Protein AF-A0A9Q0RZX9-F1 (afdb_monomer_lite)

pLDDT: mean 71.93, std 24.94, range [20.0, 98.56]

Structure (mmCIF, N/CA/C/O backbone):
data_AF-A0A9Q0RZX9-F1
#
_entry.id   AF-A0A9Q0RZX9-F1
#
loop_
_atom_site.group_PDB
_atom_site.id
_atom_site.type_symbol
_atom_site.label_atom_id
_atom_site.label_alt_id
_atom_site.label_comp_id
_atom_site.label_asym_id
_atom_site.label_entity_id
_atom_site.label_seq_id
_atom_site.pdbx_PDB_ins_code
_atom_site.Cartn_x
_atom_site.Cartn_y
_atom_site.Cartn_z
_atom_site.occupancy
_atom_site.B_iso_or_equiv
_atom_site.auth_seq_id
_atom_site.auth_comp_id
_atom_site.auth_asym_id
_atom_site.auth_atom_id
_atom_site.pdbx_PDB_model_num
ATOM 1 N N . MET A 1 1 ? 3.368 60.521 1.364 1.00 31.45 1 MET A N 1
ATOM 2 C CA . MET A 1 1 ? 2.590 59.889 2.448 1.00 31.45 1 MET A CA 1
ATOM 3 C C . MET A 1 1 ? 1.107 60.042 2.156 1.00 31.45 1 MET A C 1
ATOM 5 O O . MET A 1 1 ? 0.644 61.162 2.013 1.00 31.45 1 MET A O 1
ATOM 9 N N . LEU A 1 2 ? 0.443 58.894 1.998 1.00 35.84 2 LEU A N 1
ATOM 10 C CA . LEU A 1 2 ? -0.973 58.583 2.241 1.00 35.84 2 LEU A CA 1
ATOM 11 C C . LEU A 1 2 ? -2.028 59.670 1.978 1.00 35.84 2 LEU A C 1
ATOM 13 O O . LEU A 1 2 ? -2.247 60.561 2.794 1.00 35.84 2 LEU A O 1
ATOM 17 N N . ARG A 1 3 ? -2.818 59.463 0.916 1.00 27.17 3 ARG A N 1
ATOM 18 C CA . ARG A 1 3 ? -4.188 59.976 0.851 1.00 27.17 3 ARG A CA 1
ATOM 19 C C . ARG A 1 3 ? -5.133 58.891 0.347 1.00 27.17 3 ARG A C 1
ATOM 21 O O . ARG A 1 3 ? -5.132 58.521 -0.821 1.00 27.17 3 ARG A O 1
ATOM 28 N N . ASN A 1 4 ? -5.899 58.377 1.297 1.00 31.47 4 ASN A N 1
ATOM 29 C CA . ASN A 1 4 ? -7.096 57.577 1.108 1.00 31.47 4 ASN A CA 1
ATOM 30 C C . ASN A 1 4 ? -8.291 58.530 0.905 1.00 31.47 4 ASN A C 1
ATOM 32 O O . ASN A 1 4 ? -8.310 59.579 1.551 1.00 31.47 4 ASN A O 1
ATOM 36 N N . ARG A 1 5 ? -9.276 58.099 0.098 1.00 31.42 5 ARG A N 1
ATOM 37 C CA . ARG A 1 5 ? -10.738 58.382 0.134 1.00 31.42 5 ARG A CA 1
ATOM 38 C C . ARG A 1 5 ? -11.386 58.819 -1.194 1.00 31.42 5 ARG A C 1
ATOM 40 O O . ARG A 1 5 ? -11.271 59.959 -1.619 1.00 31.42 5 ARG A O 1
ATOM 47 N N . THR A 1 6 ? -12.114 57.848 -1.764 1.00 33.72 6 THR A N 1
ATOM 48 C CA . THR A 1 6 ? -13.547 57.852 -2.153 1.00 33.72 6 THR A CA 1
ATOM 49 C C . THR A 1 6 ? -14.146 59.028 -2.935 1.00 33.72 6 THR A C 1
ATOM 51 O O . THR A 1 6 ? -14.178 60.140 -2.424 1.00 33.72 6 THR A O 1
ATOM 54 N N . SER A 1 7 ? -14.852 58.720 -4.036 1.00 26.38 7 SER A N 1
ATOM 55 C CA . SER A 1 7 ? -16.241 59.180 -4.248 1.00 26.38 7 SER A CA 1
ATOM 56 C C . SER A 1 7 ? -16.952 58.452 -5.408 1.00 26.38 7 SER A C 1
ATOM 58 O O . SER A 1 7 ? -16.495 58.479 -6.546 1.00 26.38 7 SER A O 1
ATOM 60 N N . VAL A 1 8 ? -18.050 57.777 -5.055 1.00 32.47 8 VAL A N 1
ATOM 61 C CA . VAL A 1 8 ? -19.396 57.754 -5.671 1.00 32.47 8 VAL A CA 1
ATOM 62 C C . VAL A 1 8 ? -19.545 58.076 -7.170 1.00 32.47 8 VAL A C 1
ATOM 64 O O . VAL A 1 8 ? -19.319 59.206 -7.597 1.00 32.47 8 VAL A O 1
ATOM 67 N N . ARG A 1 9 ? -20.167 57.151 -7.925 1.00 31.02 9 ARG A N 1
ATOM 68 C CA . ARG A 1 9 ? -21.180 57.529 -8.927 1.00 31.02 9 ARG A CA 1
ATOM 69 C C . ARG A 1 9 ? -22.241 56.441 -9.144 1.00 31.02 9 ARG A C 1
ATOM 71 O O . ARG A 1 9 ? -21.938 55.263 -9.285 1.00 31.02 9 ARG A O 1
ATOM 78 N N . SER A 1 10 ? -23.476 56.917 -9.114 1.00 31.23 10 SER A N 1
ATOM 79 C CA . SER A 1 10 ? -24.785 56.291 -9.270 1.00 31.23 10 SER A CA 1
ATOM 80 C C . SER A 1 10 ? -25.061 55.716 -10.665 1.00 31.23 10 SER A C 1
ATOM 82 O O . SER A 1 10 ? -24.583 56.266 -11.653 1.00 31.23 10 SER A O 1
ATOM 84 N N . HIS A 1 11 ? -25.920 54.693 -10.746 1.00 30.80 11 HIS A N 1
ATOM 85 C CA . HIS A 1 11 ? -27.236 54.792 -11.402 1.00 30.80 11 HIS A CA 1
ATOM 86 C C . HIS A 1 11 ? -28.037 53.488 -11.250 1.00 30.80 11 HIS A C 1
ATOM 88 O O . HIS A 1 11 ? -27.529 52.395 -11.486 1.00 30.80 11 HIS A O 1
ATOM 94 N N . GLU A 1 12 ? -29.302 53.631 -10.858 1.00 31.59 12 GLU A N 1
ATOM 95 C CA . GLU A 1 12 ? -30.327 52.593 -10.927 1.00 31.59 12 GLU A CA 1
ATOM 96 C C . GLU A 1 12 ? -30.585 52.154 -12.373 1.00 31.59 12 GLU A C 1
ATOM 98 O O . GLU A 1 12 ? -30.616 52.985 -13.283 1.00 31.59 12 GLU A O 1
ATOM 103 N N . SER A 1 13 ? -30.871 50.862 -12.550 1.00 29.05 13 SER A N 1
ATOM 104 C CA . SER A 1 13 ? -32.114 50.322 -13.134 1.00 29.05 13 SER A CA 1
ATOM 105 C C . SER A 1 13 ? -31.882 49.082 -14.005 1.00 29.05 13 SER A C 1
ATOM 107 O O . SER A 1 13 ? -30.869 48.931 -14.681 1.00 29.05 13 SER A O 1
ATOM 109 N N . SER A 1 14 ? -32.913 48.236 -14.011 1.00 27.12 14 SER A N 1
ATOM 110 C CA . SER A 1 14 ? -33.193 47.105 -14.901 1.00 27.12 14 SER A CA 1
ATOM 111 C C . SER A 1 14 ? -32.597 45.731 -14.549 1.00 27.12 14 SER A C 1
ATOM 113 O O . SER A 1 14 ? -31.425 45.406 -14.699 1.00 27.12 14 SER A O 1
ATOM 115 N N . SER A 1 15 ? -33.524 44.900 -14.087 1.00 37.72 15 SER A N 1
ATOM 116 C CA . SER A 1 15 ? -33.513 43.449 -14.012 1.00 37.72 15 SER A CA 1
ATOM 117 C C . SER A 1 15 ? -32.970 42.756 -15.267 1.00 37.72 15 SER A C 1
ATOM 119 O O . SER A 1 15 ? -33.551 42.880 -16.343 1.00 37.72 15 SER A O 1
ATOM 121 N N . SER A 1 16 ? -31.975 41.886 -15.096 1.00 31.25 16 SER A N 1
ATOM 122 C CA . SER A 1 16 ? -31.823 40.695 -15.937 1.00 31.25 16 SER A CA 1
ATOM 123 C C . SER A 1 16 ? -31.001 39.635 -15.209 1.00 31.25 16 SER A C 1
ATOM 125 O O . SER A 1 16 ? -29.959 39.943 -14.633 1.00 31.25 16 SER A O 1
ATOM 127 N N . LEU A 1 17 ? -31.497 38.399 -15.237 1.00 40.38 17 LEU A N 1
ATOM 128 C CA . LEU A 1 17 ? -30.918 37.193 -14.654 1.00 40.38 17 LEU A CA 1
ATOM 129 C C . LEU A 1 17 ? -29.391 37.096 -14.850 1.00 40.38 17 LEU A C 1
ATOM 131 O O . LEU A 1 17 ? -28.926 36.696 -15.917 1.00 40.38 17 LEU A O 1
ATOM 135 N N . SER A 1 18 ? -28.596 37.356 -13.809 1.00 35.47 18 SER A N 1
ATOM 136 C CA . SER A 1 18 ? -27.198 36.922 -13.778 1.00 35.47 18 SER A CA 1
ATOM 137 C C . SER A 1 18 ? -27.149 35.473 -13.297 1.00 35.47 18 SER A C 1
ATOM 139 O O . SER A 1 18 ? -27.104 35.152 -12.112 1.00 35.47 18 SER A O 1
ATOM 141 N N . ILE A 1 19 ? -27.215 34.570 -14.274 1.00 46.22 19 ILE A N 1
ATOM 142 C CA . ILE A 1 19 ? -26.941 33.146 -14.110 1.00 46.22 19 ILE A CA 1
ATOM 143 C C . ILE A 1 19 ? -25.606 32.980 -13.370 1.00 46.22 19 ILE A C 1
ATOM 145 O O . ILE A 1 19 ? -24.573 33.502 -13.792 1.00 46.22 19 ILE A O 1
ATOM 149 N N . ASP A 1 20 ? -25.656 32.220 -12.277 1.00 49.41 20 ASP A N 1
ATOM 150 C CA . ASP A 1 20 ? -24.547 31.780 -11.430 1.00 49.41 20 ASP A CA 1
ATOM 151 C C . ASP A 1 20 ? -23.481 30.990 -12.226 1.00 49.41 20 ASP A C 1
ATOM 153 O O . ASP A 1 20 ? -23.407 29.760 -12.202 1.00 49.41 20 ASP A O 1
ATOM 157 N N . ASN A 1 21 ? -22.660 31.696 -13.006 1.00 48.56 21 ASN A N 1
ATOM 158 C CA . ASN A 1 21 ? -21.557 31.108 -13.772 1.00 48.56 21 ASN A CA 1
ATOM 159 C C . ASN A 1 21 ? -20.342 30.810 -12.883 1.00 48.56 21 ASN A C 1
ATOM 161 O O . ASN A 1 21 ? -19.572 29.894 -13.169 1.00 48.56 21 ASN A O 1
ATOM 165 N N . ARG A 1 22 ? -20.180 31.533 -11.769 1.00 49.06 22 ARG A N 1
ATOM 166 C CA . ARG A 1 22 ? -19.055 31.349 -10.839 1.00 49.06 22 ARG A CA 1
ATOM 167 C C . ARG A 1 22 ? -19.201 30.060 -10.021 1.00 49.06 22 ARG A C 1
ATOM 169 O O . ARG A 1 22 ? -18.209 29.352 -9.843 1.00 49.06 22 ARG A O 1
ATOM 176 N N . GLY A 1 23 ? -20.420 29.714 -9.596 1.00 56.47 23 GLY A N 1
ATOM 177 C CA . GLY A 1 23 ? -20.731 28.445 -8.935 1.00 56.47 23 GLY A CA 1
ATOM 178 C C . GLY A 1 23 ? -20.583 27.240 -9.866 1.00 56.47 23 GLY A C 1
ATOM 179 O O . GLY A 1 23 ? -19.950 26.250 -9.498 1.00 56.47 23 GLY A O 1
ATOM 180 N N . LYS A 1 24 ? -21.059 27.350 -11.114 1.00 55.22 24 LYS A N 1
ATOM 181 C CA . LYS A 1 24 ? -20.950 26.282 -12.129 1.00 55.22 24 LYS A CA 1
ATOM 182 C C . LYS A 1 24 ? -19.509 25.965 -12.528 1.00 55.22 24 LYS A C 1
ATOM 184 O O . LYS A 1 24 ? -19.171 24.793 -12.673 1.00 55.22 24 LYS A O 1
ATOM 189 N N . VAL A 1 25 ? -18.647 26.975 -12.667 1.00 60.66 25 VAL A N 1
ATOM 190 C CA . VAL A 1 25 ? -17.219 26.766 -12.970 1.00 60.66 25 VAL A CA 1
ATOM 191 C C . VAL A 1 25 ? -16.502 26.102 -11.793 1.00 60.66 25 VAL A C 1
ATOM 193 O O . VAL A 1 25 ? -15.738 25.163 -11.998 1.00 60.66 25 VAL A O 1
ATOM 196 N N . LYS A 1 26 ? -16.793 26.514 -10.552 1.00 65.25 26 LYS A N 1
ATOM 197 C CA . LYS A 1 26 ? -16.224 25.892 -9.345 1.00 65.25 26 LYS A CA 1
ATOM 198 C C . LYS A 1 26 ? -16.673 24.433 -9.187 1.00 65.25 26 LYS A C 1
ATOM 200 O O . LYS A 1 26 ? -15.857 23.577 -8.850 1.00 65.25 26 LYS A O 1
ATOM 205 N N . GLU A 1 27 ? -17.938 24.143 -9.489 1.00 65.19 27 GLU A N 1
ATOM 206 C CA . GLU A 1 27 ? -18.497 22.788 -9.477 1.00 65.19 27 GLU A CA 1
ATOM 207 C C . GLU A 1 27 ? -17.907 21.905 -10.580 1.00 65.19 27 GLU A C 1
ATOM 209 O O . GLU A 1 27 ? -17.573 20.746 -10.335 1.00 65.19 27 GLU A O 1
ATOM 214 N N . CYS A 1 28 ? -17.728 22.462 -11.781 1.00 60.91 28 CYS A N 1
ATOM 215 C CA . CYS A 1 28 ? -17.079 21.788 -12.900 1.00 60.91 28 CYS A CA 1
ATOM 216 C C . CYS A 1 28 ? -15.620 21.463 -12.566 1.00 60.91 28 CYS A C 1
ATOM 218 O O . CYS A 1 28 ? -15.224 20.308 -12.656 1.00 60.91 28 CYS A O 1
ATOM 220 N N . CYS A 1 29 ? -14.846 22.432 -12.066 1.00 62.00 29 CYS A N 1
ATOM 221 C CA . CYS A 1 29 ? -13.471 22.198 -11.626 1.00 62.00 29 CYS A CA 1
ATOM 222 C C . CYS A 1 29 ? -13.396 21.136 -10.523 1.00 62.00 29 CYS A C 1
ATOM 224 O O . CYS A 1 29 ? -12.542 20.257 -10.587 1.00 62.00 29 CYS A O 1
ATOM 226 N N . ARG A 1 30 ? -14.313 21.153 -9.548 1.00 70.62 30 ARG A N 1
AT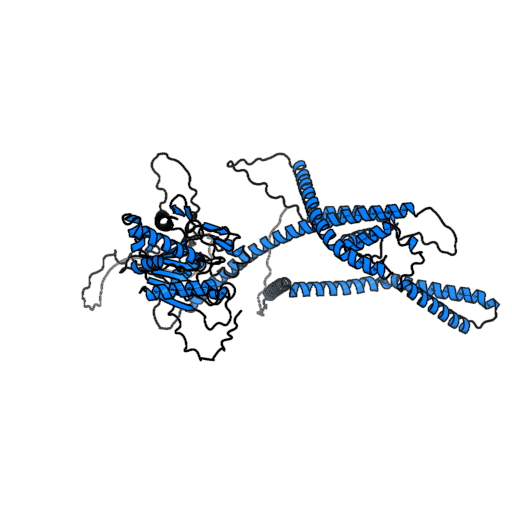OM 227 C CA . ARG A 1 30 ? -14.363 20.146 -8.479 1.00 70.62 30 ARG A CA 1
ATOM 228 C C . ARG A 1 30 ? -14.643 18.743 -9.020 1.00 70.62 30 ARG A C 1
ATOM 230 O O . ARG A 1 30 ? -13.964 17.798 -8.628 1.00 70.62 30 ARG A O 1
ATOM 237 N N . LYS A 1 31 ? -15.607 18.604 -9.935 1.00 66.31 31 LYS A N 1
ATOM 238 C CA . LYS A 1 31 ? -15.930 17.323 -10.585 1.00 66.31 31 LYS A CA 1
ATOM 239 C C . LYS A 1 31 ? -14.803 16.838 -11.493 1.00 66.31 31 LYS A C 1
ATOM 241 O O . LYS A 1 31 ? -14.496 15.652 -11.475 1.00 66.31 31 LYS A O 1
ATOM 246 N N . THR A 1 32 ? -14.148 17.739 -12.219 1.00 63.00 32 THR A N 1
ATOM 247 C CA . THR A 1 32 ? -12.992 17.426 -13.065 1.00 63.00 32 THR A CA 1
ATOM 248 C C . THR A 1 32 ? -11.804 16.970 -12.226 1.00 63.00 32 THR A C 1
ATOM 250 O O . THR A 1 32 ? -11.223 15.937 -12.531 1.00 63.00 32 THR A O 1
ATOM 253 N N . VAL A 1 33 ? -11.484 17.654 -11.123 1.00 65.12 33 VAL A N 1
ATOM 254 C CA . VAL A 1 33 ? -10.410 17.240 -10.201 1.00 65.12 33 VAL A CA 1
ATOM 255 C C . VAL A 1 33 ? -10.733 15.892 -9.549 1.00 65.12 33 VAL A C 1
ATOM 257 O O . VAL A 1 33 ? -9.882 15.006 -9.527 1.00 65.12 33 VAL A O 1
ATOM 260 N N . ALA A 1 34 ? -11.973 15.685 -9.094 1.00 63.62 34 ALA A N 1
ATOM 261 C CA . ALA A 1 34 ? -12.408 14.401 -8.541 1.00 63.62 34 ALA A CA 1
ATOM 262 C C . ALA A 1 34 ? -12.333 13.262 -9.574 1.00 63.62 34 ALA A C 1
ATOM 264 O O . ALA A 1 34 ? -11.905 12.158 -9.242 1.00 63.62 34 ALA A O 1
ATOM 265 N N . PHE A 1 35 ? -12.688 13.536 -10.834 1.00 65.69 35 PHE A N 1
ATOM 266 C CA . PHE A 1 35 ? -12.538 12.596 -11.943 1.00 65.69 35 PHE A CA 1
ATOM 267 C C . PHE A 1 35 ? -11.064 12.302 -12.240 1.00 65.69 35 PHE A C 1
ATOM 269 O O . PHE A 1 35 ? -10.708 11.132 -12.358 1.00 65.69 35 PHE A O 1
ATOM 276 N N . MET A 1 36 ? -10.194 13.319 -12.286 1.00 63.41 36 MET A N 1
ATOM 277 C CA . MET A 1 36 ? -8.749 13.164 -12.515 1.00 63.41 36 MET A CA 1
ATOM 278 C C . MET A 1 36 ? -8.051 12.321 -11.444 1.00 63.41 36 MET A C 1
ATOM 280 O O . MET A 1 36 ? -7.072 11.652 -11.755 1.00 63.41 36 MET A O 1
ATOM 284 N N . CYS A 1 37 ? -8.578 12.280 -10.218 1.00 62.88 37 CYS A N 1
ATOM 285 C CA . CYS A 1 37 ? -8.085 11.411 -9.146 1.00 62.88 37 CYS A CA 1
ATOM 286 C C . CYS A 1 37 ? -8.522 9.935 -9.274 1.00 62.88 37 CYS A C 1
ATOM 288 O O . CYS A 1 37 ? -8.082 9.099 -8.482 1.00 62.88 37 CYS A O 1
ATOM 290 N N . THR A 1 38 ? -9.370 9.579 -10.247 1.00 83.31 38 THR A N 1
ATOM 291 C CA . THR A 1 38 ? -9.694 8.175 -10.560 1.00 83.31 38 THR A CA 1
ATOM 292 C C . THR A 1 38 ? -8.637 7.561 -11.484 1.00 83.31 38 THR A C 1
ATOM 294 O O . THR A 1 38 ? -8.015 8.268 -12.271 1.00 83.31 38 THR A O 1
ATOM 297 N N . GLN A 1 39 ? -8.456 6.233 -11.457 1.00 73.44 39 GLN A N 1
ATOM 298 C CA . GLN A 1 39 ? -7.533 5.534 -12.377 1.00 73.44 39 GLN A CA 1
ATOM 299 C C . GLN A 1 39 ? -7.849 5.838 -13.856 1.00 73.44 39 GLN A C 1
ATOM 301 O O . GLN A 1 39 ? -6.944 5.983 -14.674 1.00 73.44 39 GLN A O 1
ATOM 306 N N . VAL A 1 40 ? -9.137 6.011 -14.182 1.00 80.81 40 VAL A N 1
ATOM 307 C CA . VAL A 1 40 ? -9.612 6.403 -15.519 1.00 80.81 40 VAL A CA 1
ATOM 308 C C . VAL A 1 40 ? -9.253 7.858 -15.838 1.00 80.81 40 VAL A C 1
ATOM 310 O O . VAL A 1 40 ? -8.826 8.151 -16.951 1.00 80.81 40 VAL A O 1
ATOM 313 N N . GLY A 1 41 ? -9.364 8.769 -14.868 1.00 81.12 41 GLY A N 1
ATOM 314 C CA . GLY A 1 41 ? -9.002 10.176 -15.039 1.00 81.12 41 GLY A CA 1
ATOM 315 C C . GLY A 1 41 ? -7.500 10.421 -15.162 1.00 81.12 41 GLY A C 1
ATOM 316 O O . GLY A 1 41 ? -7.096 11.209 -16.015 1.00 81.12 41 GLY A O 1
ATOM 317 N N . VAL A 1 42 ? -6.668 9.706 -14.396 1.00 82.06 42 VAL A N 1
ATOM 318 C CA . VAL A 1 42 ? -5.204 9.715 -14.578 1.00 82.06 42 VAL A CA 1
ATOM 319 C C . VAL A 1 42 ? -4.846 9.179 -15.966 1.00 82.06 42 VAL A C 1
ATOM 321 O O . VAL A 1 42 ? -4.030 9.781 -16.661 1.00 82.06 42 VAL A O 1
ATOM 324 N N . GLY A 1 43 ? -5.501 8.098 -16.409 1.00 84.25 43 GLY A N 1
ATOM 325 C CA . GLY A 1 43 ? -5.355 7.582 -17.772 1.00 84.25 43 GLY A CA 1
ATOM 326 C C . GLY A 1 43 ? -5.705 8.627 -18.837 1.00 84.25 43 GLY A C 1
ATOM 327 O O . GLY A 1 43 ? -4.917 8.863 -19.750 1.00 84.25 43 GLY A O 1
ATOM 328 N N . GLY A 1 44 ? -6.838 9.319 -18.684 1.00 87.62 44 GLY A N 1
ATOM 329 C CA . GLY A 1 44 ? -7.240 10.414 -19.571 1.00 87.62 44 GLY A CA 1
ATOM 330 C C . GLY A 1 44 ? -6.249 11.583 -19.581 1.00 87.62 44 GLY A C 1
ATOM 331 O O . GLY A 1 44 ? -5.926 12.099 -20.648 1.00 87.62 44 GLY A O 1
ATOM 332 N N . LEU A 1 45 ? -5.707 11.967 -18.419 1.00 86.88 45 LEU A N 1
ATOM 333 C CA . LEU A 1 45 ? -4.695 13.021 -18.308 1.00 86.88 45 LEU A CA 1
ATOM 334 C C . LEU A 1 45 ? -3.408 12.658 -19.063 1.00 86.88 45 LEU A C 1
ATOM 336 O O . LEU A 1 45 ? -2.857 13.508 -19.759 1.00 86.88 45 LEU A O 1
ATOM 340 N N . ILE A 1 46 ? -2.954 11.405 -18.968 1.00 91.06 46 ILE A N 1
ATOM 341 C CA . ILE A 1 46 ? -1.777 10.920 -19.705 1.00 91.06 46 ILE A CA 1
ATOM 342 C C . ILE A 1 46 ? -2.019 10.998 -21.215 1.00 91.06 46 ILE A C 1
ATOM 344 O O . ILE A 1 46 ? -1.147 11.463 -21.947 1.00 91.06 46 ILE A O 1
ATOM 348 N N . VAL A 1 47 ? -3.205 10.597 -21.684 1.00 93.19 47 VAL A N 1
ATOM 349 C CA . VAL A 1 47 ? -3.564 10.687 -23.109 1.00 93.19 47 VAL A CA 1
ATOM 350 C C . VAL A 1 47 ? -3.564 12.141 -23.579 1.00 93.19 47 VAL A C 1
ATOM 352 O O . VAL A 1 47 ? -2.970 12.444 -24.609 1.00 93.19 47 VAL A O 1
ATOM 355 N N . VAL A 1 48 ? -4.166 13.058 -22.819 1.00 93.12 48 VAL A N 1
ATOM 356 C CA . VAL A 1 48 ? -4.165 14.490 -23.160 1.00 93.12 48 VAL A CA 1
ATOM 357 C C . VAL A 1 48 ? -2.744 15.053 -23.177 1.00 93.12 48 VAL A C 1
ATOM 359 O O . VAL A 1 48 ? -2.384 15.751 -24.121 1.00 93.12 48 VAL A O 1
ATOM 362 N N . TYR A 1 49 ? -1.915 14.719 -22.185 1.00 93.75 49 TYR A N 1
ATOM 363 C CA . TYR A 1 49 ? -0.511 15.131 -22.147 1.00 93.75 49 TYR A CA 1
ATOM 364 C C . TYR A 1 49 ? 0.262 14.626 -23.374 1.00 93.75 49 TYR A C 1
ATOM 366 O O . TYR A 1 49 ? 1.023 15.382 -23.973 1.00 93.75 49 TYR A O 1
ATOM 374 N N . ALA A 1 50 ? 0.007 13.387 -23.808 1.00 94.88 50 ALA A N 1
ATOM 375 C CA . ALA A 1 50 ? 0.592 12.832 -25.024 1.00 94.88 50 ALA A CA 1
ATOM 376 C C . ALA A 1 50 ? 0.101 13.546 -26.296 1.00 94.88 50 ALA A C 1
ATOM 378 O O . ALA A 1 50 ? 0.913 13.829 -27.171 1.00 94.88 50 ALA A O 1
ATOM 379 N N . VAL A 1 51 ? -1.190 13.887 -26.399 1.00 96.25 51 VAL A N 1
ATOM 380 C CA . VAL A 1 51 ? -1.744 14.642 -27.542 1.00 96.25 51 VAL A CA 1
ATOM 381 C C . VAL A 1 51 ? -1.153 16.052 -27.615 1.00 96.25 51 VAL A C 1
ATOM 383 O O . VAL A 1 51 ? -0.753 16.493 -28.690 1.00 96.25 51 VAL A O 1
ATOM 386 N N . VAL A 1 52 ? -1.044 16.747 -26.479 1.00 96.12 52 VAL A N 1
ATOM 387 C CA . VAL A 1 52 ? -0.403 18.071 -26.398 1.00 96.12 52 VAL A CA 1
ATOM 388 C C . VAL A 1 52 ? 1.079 17.982 -26.752 1.00 96.12 52 VAL A C 1
ATOM 390 O O . VAL A 1 52 ? 1.575 18.824 -27.500 1.00 96.12 52 VAL A O 1
ATOM 393 N N . GLY A 1 53 ? 1.772 16.948 -26.269 1.00 95.44 53 GLY A N 1
ATOM 394 C CA . GLY A 1 53 ? 3.151 16.657 -26.648 1.00 95.44 53 GLY A CA 1
ATOM 395 C C . GLY A 1 53 ? 3.285 16.428 -28.152 1.00 95.44 53 GLY A C 1
ATOM 396 O O . GLY A 1 53 ? 4.128 17.052 -28.784 1.00 95.44 53 GLY A O 1
ATOM 397 N N . ALA A 1 54 ? 2.413 15.610 -28.746 1.00 95.19 54 ALA A N 1
ATOM 398 C CA . ALA A 1 54 ? 2.407 15.335 -30.180 1.00 95.19 54 ALA A CA 1
ATOM 399 C C . ALA A 1 54 ? 2.179 16.607 -31.007 1.00 95.19 54 ALA A C 1
ATOM 401 O O . ALA A 1 54 ? 2.938 16.862 -31.934 1.00 95.19 54 ALA A O 1
ATOM 402 N N . ALA A 1 55 ? 1.191 17.433 -30.649 1.00 94.94 55 ALA A N 1
ATOM 403 C CA . ALA A 1 55 ? 0.945 18.703 -31.329 1.00 94.94 55 ALA A CA 1
ATOM 404 C C . ALA A 1 55 ? 2.144 19.659 -31.207 1.00 94.94 55 ALA A C 1
ATOM 406 O O . ALA A 1 55 ? 2.564 20.244 -32.201 1.00 94.94 55 ALA A O 1
ATOM 407 N N . SER A 1 56 ? 2.730 19.764 -30.010 1.00 92.75 56 SER A N 1
ATOM 408 C CA . SER A 1 56 ? 3.915 20.594 -29.761 1.00 92.75 56 SER A CA 1
ATOM 409 C C . SER A 1 56 ? 5.119 20.134 -30.577 1.00 92.75 56 SER A C 1
ATOM 411 O O . SER A 1 56 ? 5.747 20.953 -31.235 1.00 92.75 56 SER A O 1
ATOM 413 N N . PHE A 1 57 ? 5.439 18.837 -30.566 1.00 91.88 57 PHE A N 1
ATOM 414 C CA . PHE A 1 57 ? 6.581 18.306 -31.312 1.00 91.88 57 PHE A CA 1
ATOM 415 C C . PHE A 1 57 ? 6.359 18.354 -32.822 1.00 91.88 57 PHE A C 1
ATOM 417 O O . PHE A 1 57 ? 7.298 18.674 -33.537 1.00 91.88 57 PHE A O 1
ATOM 424 N N . ILE A 1 58 ? 5.140 18.103 -33.317 1.00 89.50 58 ILE A N 1
ATOM 425 C CA . ILE A 1 58 ? 4.823 18.303 -34.738 1.00 89.50 58 ILE A CA 1
ATOM 426 C C . ILE A 1 58 ? 5.077 19.758 -35.109 1.00 89.50 58 ILE A C 1
ATOM 428 O O . ILE A 1 58 ? 5.784 19.998 -36.077 1.00 89.50 58 ILE A O 1
ATOM 432 N N . GLU A 1 59 ? 4.564 20.720 -34.344 1.00 88.62 59 GLU A N 1
ATOM 433 C CA . GLU A 1 59 ? 4.776 22.133 -34.651 1.00 88.62 59 GLU A CA 1
ATOM 434 C C . GLU A 1 59 ? 6.261 22.504 -34.575 1.00 88.62 59 GLU A C 1
ATOM 436 O O . GLU A 1 59 ? 6.787 23.054 -35.527 1.00 88.62 59 GLU A O 1
ATOM 441 N N . ILE A 1 60 ? 6.972 22.154 -33.502 1.00 88.06 60 ILE A N 1
ATOM 442 C CA . ILE A 1 60 ? 8.381 22.532 -33.303 1.00 88.06 60 ILE A CA 1
ATOM 443 C C . ILE A 1 60 ? 9.295 21.883 -34.355 1.00 88.06 60 ILE A C 1
ATOM 445 O O . ILE A 1 60 ? 10.075 22.582 -35.004 1.00 88.06 60 ILE A O 1
ATOM 449 N N . GLU A 1 61 ? 9.183 20.570 -34.564 1.00 85.38 61 GLU A N 1
ATOM 450 C CA . GLU A 1 61 ? 10.050 19.827 -35.490 1.00 85.38 61 GLU A CA 1
ATOM 451 C C . GLU A 1 61 ? 9.669 20.064 -36.958 1.00 85.38 61 GLU A C 1
ATOM 453 O O . GLU A 1 61 ? 10.534 20.023 -37.833 1.00 85.38 61 GLU A O 1
ATOM 458 N N . THR A 1 62 ? 8.397 20.375 -37.249 1.00 81.00 62 THR A N 1
ATOM 459 C CA . THR A 1 62 ? 7.974 20.762 -38.605 1.00 81.00 62 THR A CA 1
ATOM 460 C C . THR A 1 62 ? 8.292 22.231 -38.882 1.00 81.00 62 THR A C 1
ATOM 462 O O . THR A 1 62 ? 8.721 22.546 -39.978 1.00 81.00 62 THR A O 1
ATOM 465 N N . ASN A 1 63 ? 8.179 23.176 -37.943 1.00 69.88 63 ASN A N 1
ATOM 466 C CA . ASN A 1 63 ? 8.598 24.564 -38.217 1.00 69.88 63 ASN A CA 1
ATOM 467 C C . ASN A 1 63 ? 10.130 24.695 -38.335 1.00 69.88 63 ASN A C 1
ATOM 469 O O . ASN A 1 63 ? 10.630 25.570 -39.042 1.00 69.88 63 ASN A O 1
ATOM 473 N N . ALA A 1 64 ? 10.890 23.752 -37.764 1.00 61.19 64 ALA A N 1
ATOM 474 C CA . ALA A 1 64 ? 12.318 23.557 -38.037 1.00 61.19 64 ALA A CA 1
ATOM 475 C C . ALA A 1 64 ? 12.624 23.035 -39.468 1.00 61.19 64 ALA A C 1
ATOM 477 O O . ALA A 1 64 ? 13.762 22.658 -39.772 1.00 61.19 64 ALA A O 1
ATOM 478 N N . ASN A 1 65 ? 11.641 23.058 -40.380 1.00 53.47 65 ASN A N 1
ATOM 479 C CA . ASN A 1 65 ? 11.718 22.651 -41.788 1.00 53.47 65 ASN A CA 1
ATOM 480 C C . ASN A 1 65 ? 12.875 23.265 -42.597 1.00 53.47 65 ASN A C 1
ATOM 482 O O . ASN A 1 65 ? 13.192 22.734 -43.659 1.00 53.47 65 ASN A O 1
ATOM 486 N N . HIS A 1 66 ? 13.549 24.322 -42.139 1.00 54.50 66 HIS A N 1
ATOM 487 C CA . HIS A 1 66 ? 14.775 24.786 -42.800 1.00 54.50 66 HIS A CA 1
ATOM 488 C C . HIS A 1 66 ? 15.961 23.816 -42.629 1.00 54.50 66 HIS A C 1
ATOM 490 O O . HIS A 1 66 ? 16.763 23.682 -43.550 1.00 54.50 66 HIS A O 1
ATOM 496 N N . THR A 1 67 ? 16.055 23.078 -41.517 1.00 53.56 67 THR A N 1
ATOM 497 C CA . THR A 1 67 ? 17.192 22.179 -41.227 1.00 53.56 67 THR A CA 1
ATOM 498 C C . THR A 1 67 ? 16.929 20.732 -41.665 1.00 53.56 67 THR A C 1
ATOM 500 O O . THR A 1 67 ? 17.842 20.031 -42.098 1.00 53.56 67 THR A O 1
ATOM 503 N N . SER A 1 68 ? 15.674 20.270 -41.626 1.00 54.28 68 SER A N 1
ATOM 504 C CA . SER A 1 68 ? 15.323 18.914 -42.089 1.00 54.28 68 SER A CA 1
ATOM 505 C C . SER A 1 68 ? 15.287 18.823 -43.624 1.00 54.28 68 SER A C 1
ATOM 507 O O . SER A 1 68 ? 15.820 17.874 -44.209 1.00 54.28 68 SER A O 1
ATOM 509 N N . ASN A 1 69 ? 14.802 19.878 -44.304 1.00 59.56 69 ASN A N 1
ATOM 510 C CA . ASN A 1 69 ? 14.995 20.011 -45.750 1.00 59.56 69 ASN A CA 1
ATOM 511 C C . ASN A 1 69 ? 16.471 20.162 -46.104 1.00 59.56 69 ASN A C 1
ATOM 513 O O . ASN A 1 69 ? 16.864 19.630 -47.128 1.00 59.56 69 ASN A O 1
ATOM 517 N N . TYR A 1 70 ? 17.305 20.779 -45.259 1.00 65.44 70 TYR A N 1
ATOM 518 C CA . TYR A 1 70 ? 18.738 20.884 -45.536 1.00 65.44 70 TYR A CA 1
ATOM 519 C C . TYR A 1 70 ? 19.401 19.516 -45.714 1.00 65.44 70 TYR A C 1
ATOM 521 O O . TYR A 1 70 ? 20.183 19.365 -46.639 1.00 65.44 70 TYR A O 1
ATOM 529 N N . HIS A 1 71 ? 19.091 18.491 -44.912 1.00 68.56 71 HIS A N 1
ATOM 530 C CA . HIS A 1 71 ? 19.685 17.163 -45.124 1.00 68.56 71 HIS A CA 1
ATOM 531 C C . HIS A 1 71 ? 19.166 16.474 -46.391 1.00 68.56 71 HIS A C 1
ATOM 533 O O . HIS A 1 71 ? 19.951 15.871 -47.123 1.00 68.56 71 HIS A O 1
ATOM 539 N N . ILE A 1 72 ? 17.867 16.582 -46.684 1.00 73.62 72 ILE A N 1
ATOM 540 C CA . ILE A 1 72 ? 17.270 16.024 -47.908 1.00 73.62 72 ILE A CA 1
ATOM 541 C C . ILE A 1 72 ? 17.808 16.756 -49.146 1.00 73.62 72 ILE A C 1
ATOM 543 O O . ILE A 1 72 ? 18.182 16.122 -50.133 1.00 73.62 72 ILE A O 1
ATOM 547 N N . GLU A 1 73 ? 17.907 18.080 -49.083 1.00 75.69 73 GLU A N 1
ATOM 548 C CA . GLU A 1 73 ? 18.445 18.960 -50.114 1.00 75.69 73 GLU A CA 1
ATOM 549 C C . GLU A 1 73 ? 19.952 18.768 -50.269 1.00 75.69 73 GLU A C 1
ATOM 551 O O . GLU A 1 73 ? 20.421 18.670 -51.393 1.00 75.69 73 GLU A O 1
ATOM 556 N N . LEU A 1 74 ? 20.712 18.603 -49.185 1.00 75.56 74 LEU A N 1
ATOM 557 C CA . LEU A 1 74 ? 22.141 18.290 -49.208 1.00 75.56 74 LEU A CA 1
ATOM 558 C C . LEU A 1 74 ? 22.389 16.925 -49.846 1.00 75.56 74 LEU A C 1
ATOM 560 O O . LEU A 1 74 ? 23.253 16.816 -50.705 1.00 75.56 74 LEU A O 1
ATOM 564 N N . VAL A 1 75 ? 21.632 15.887 -49.478 1.00 77.75 75 VAL A N 1
ATOM 565 C CA . VAL A 1 75 ? 21.744 14.559 -50.108 1.00 77.75 75 VAL A CA 1
ATOM 566 C C . VAL A 1 75 ? 21.353 14.633 -51.586 1.00 77.75 75 VAL A C 1
ATOM 568 O O . VAL A 1 75 ? 22.024 14.038 -52.431 1.00 77.75 75 VAL A O 1
ATOM 571 N N . THR A 1 76 ? 20.312 15.399 -51.917 1.00 78.81 76 THR A N 1
ATOM 572 C CA . THR A 1 76 ? 19.881 15.638 -53.302 1.00 78.81 76 THR A CA 1
ATOM 573 C C . THR A 1 76 ? 20.939 16.409 -54.091 1.00 78.81 76 THR A C 1
ATOM 575 O O . THR A 1 76 ? 21.236 16.050 -55.228 1.00 78.81 76 THR A O 1
ATOM 578 N N . LYS A 1 77 ? 21.569 17.412 -53.478 1.00 80.25 77 LYS A N 1
ATOM 579 C CA . LYS A 1 77 ? 22.643 18.223 -54.049 1.00 80.25 77 LYS A CA 1
ATOM 580 C C . LYS A 1 77 ? 23.903 17.397 -54.255 1.00 80.25 77 LYS A C 1
ATOM 582 O O . LYS A 1 77 ? 24.407 17.366 -55.365 1.00 80.25 77 LYS A O 1
ATOM 587 N N . LEU A 1 78 ? 24.346 16.637 -53.254 1.00 75.69 78 LEU A N 1
ATOM 588 C CA . LEU A 1 78 ? 25.476 15.710 -53.367 1.00 75.69 78 LEU A CA 1
ATOM 589 C C . LEU A 1 78 ? 25.248 14.670 -54.468 1.00 75.69 78 LEU A C 1
ATOM 591 O O . LEU A 1 78 ? 26.173 14.353 -55.212 1.00 75.69 78 LEU A O 1
ATOM 595 N N . ARG A 1 79 ? 24.019 14.156 -54.603 1.00 80.12 79 ARG A N 1
ATOM 596 C CA . ARG A 1 79 ? 23.645 13.251 -55.698 1.00 80.12 79 ARG A CA 1
ATOM 597 C C . ARG A 1 79 ? 23.747 13.944 -57.055 1.00 80.12 79 ARG A C 1
ATOM 599 O O . ARG A 1 79 ? 24.348 13.380 -57.964 1.00 80.12 79 ARG A O 1
ATOM 606 N N . ASN A 1 80 ? 23.175 15.138 -57.193 1.00 79.44 80 ASN A N 1
ATOM 607 C CA . ASN A 1 80 ? 23.183 15.889 -58.448 1.00 79.44 80 ASN A CA 1
ATOM 608 C C . ASN A 1 80 ? 24.607 16.325 -58.830 1.00 79.44 80 ASN A C 1
ATOM 610 O O . ASN A 1 80 ? 24.994 16.168 -59.983 1.00 79.44 80 ASN A O 1
ATOM 614 N N . ASP A 1 81 ? 25.413 16.766 -57.864 1.00 77.19 81 ASP A N 1
ATOM 615 C CA . ASP A 1 81 ? 26.825 17.109 -58.041 1.00 77.19 81 ASP A CA 1
ATOM 616 C C . ASP A 1 81 ? 27.638 15.873 -58.446 1.00 77.19 81 ASP A C 1
ATOM 618 O O . ASP A 1 81 ? 28.426 15.933 -59.387 1.00 77.19 81 ASP A O 1
ATOM 622 N N . CYS A 1 82 ? 27.418 14.723 -57.798 1.00 77.25 82 CYS A N 1
ATOM 623 C CA . CYS A 1 82 ? 28.050 13.457 -58.174 1.00 77.25 82 CYS A CA 1
ATOM 624 C C . CYS A 1 82 ? 27.668 13.038 -59.601 1.00 77.25 82 CYS A C 1
ATOM 626 O O . CYS A 1 82 ? 28.549 12.709 -60.395 1.00 77.25 82 CYS A O 1
ATOM 628 N N . SER A 1 83 ? 26.381 13.120 -59.948 1.00 79.56 83 SER A N 1
ATOM 629 C CA . SER A 1 83 ? 25.879 12.858 -61.300 1.00 79.56 83 SER A CA 1
ATOM 630 C C . SER A 1 83 ? 26.515 13.803 -62.324 1.00 79.56 83 SER A C 1
ATOM 632 O O . SER A 1 83 ? 26.992 13.356 -63.361 1.00 79.56 83 SER A O 1
ATOM 634 N N . HIS A 1 84 ? 26.621 15.097 -62.019 1.00 74.81 84 HIS A N 1
ATOM 635 C CA . HIS A 1 84 ? 27.253 16.088 -62.890 1.00 74.81 84 HIS A CA 1
ATOM 636 C C . HIS A 1 84 ? 28.767 15.850 -63.055 1.00 74.81 84 HIS A C 1
ATOM 638 O O . HIS A 1 84 ? 29.306 15.965 -64.154 1.00 74.81 84 HIS A O 1
ATOM 644 N N . GLN A 1 85 ? 29.472 15.461 -61.989 1.00 71.56 85 GLN A N 1
ATOM 645 C CA . GLN A 1 85 ? 30.894 15.092 -62.051 1.00 71.56 85 GLN A CA 1
ATOM 646 C C . GLN A 1 85 ? 31.124 13.826 -62.883 1.00 71.56 85 GLN A C 1
ATOM 648 O O . GLN A 1 85 ? 32.068 13.751 -63.673 1.00 71.56 85 GLN A O 1
ATOM 653 N N . LEU A 1 86 ? 30.247 12.834 -62.730 1.00 76.88 86 LEU A N 1
ATOM 654 C CA . LEU A 1 86 ? 30.249 11.631 -63.552 1.00 76.88 86 LEU A CA 1
ATOM 655 C C . LEU A 1 86 ? 29.948 11.972 -65.024 1.00 76.88 86 LEU A C 1
ATOM 657 O O . LEU A 1 86 ? 30.609 11.416 -65.903 1.00 76.88 86 LEU A O 1
ATOM 661 N N . TRP A 1 87 ? 29.052 12.928 -65.305 1.00 76.25 87 TRP A N 1
ATOM 662 C CA . TRP A 1 87 ? 28.744 13.389 -66.665 1.00 76.25 87 TRP A CA 1
ATOM 663 C C . TRP A 1 87 ? 29.956 14.049 -67.313 1.00 76.25 87 TRP A C 1
ATOM 665 O O . TRP A 1 87 ? 30.347 13.672 -68.412 1.00 76.25 87 TRP A O 1
ATOM 675 N N . LEU A 1 88 ? 30.606 14.987 -66.617 1.00 70.12 88 LEU A N 1
ATOM 676 C CA . LEU A 1 88 ? 31.799 15.677 -67.118 1.00 70.12 88 LEU A CA 1
ATOM 677 C C . LEU A 1 88 ? 32.917 14.698 -67.502 1.00 70.12 88 LEU A C 1
ATOM 679 O O . LEU A 1 88 ? 33.587 14.903 -68.513 1.00 70.12 88 LEU A O 1
ATOM 683 N N . LYS A 1 89 ? 33.090 13.613 -66.735 1.00 66.81 89 LYS A N 1
ATOM 684 C CA . LYS A 1 89 ? 34.037 12.536 -67.065 1.00 66.81 89 LYS A CA 1
ATOM 685 C C . LYS A 1 89 ? 33.551 11.647 -68.214 1.00 66.81 89 LYS A C 1
ATOM 687 O O . LYS A 1 89 ? 34.365 11.219 -69.027 1.00 66.81 89 LYS A O 1
ATOM 692 N N . SER A 1 90 ? 32.245 11.398 -68.304 1.00 74.38 90 SER A N 1
ATOM 693 C CA . SER A 1 90 ? 31.622 10.561 -69.344 1.00 74.38 90 SER A CA 1
ATOM 694 C C . SER A 1 90 ? 31.472 11.277 -70.690 1.00 74.38 90 SER A C 1
ATOM 696 O O . SER A 1 90 ? 31.431 10.625 -71.728 1.00 74.38 90 SER A O 1
ATOM 698 N N . LYS A 1 91 ? 31.470 12.616 -70.709 1.00 66.56 91 LYS A N 1
ATOM 699 C CA . LYS A 1 91 ? 31.420 13.456 -71.917 1.00 66.56 91 LYS A CA 1
ATOM 700 C C . LYS A 1 91 ? 32.585 13.187 -72.879 1.00 66.56 91 LYS A C 1
ATOM 702 O O . LYS A 1 91 ? 32.434 13.371 -74.081 1.00 66.56 91 LYS A O 1
ATOM 707 N N . LEU A 1 92 ? 33.711 12.678 -72.370 1.00 61.34 92 LEU A N 1
ATOM 708 C CA . LEU A 1 92 ? 34.842 12.196 -73.176 1.00 61.34 92 LEU A CA 1
ATOM 709 C C . LEU A 1 92 ? 34.490 10.978 -74.059 1.00 61.34 92 LEU A C 1
ATOM 711 O O . LEU A 1 92 ? 35.269 10.633 -74.941 1.00 61.34 92 LEU A O 1
ATOM 715 N N . MET A 1 93 ? 33.332 10.342 -73.840 1.00 61.62 93 MET A N 1
ATOM 716 C CA . MET A 1 93 ? 32.874 9.130 -74.530 1.00 61.62 93 MET A CA 1
ATOM 717 C C . MET A 1 93 ? 31.627 9.338 -75.424 1.00 61.62 93 MET A C 1
ATOM 719 O O . MET A 1 93 ? 31.067 8.357 -75.900 1.00 61.62 93 MET A O 1
ATOM 723 N N . ASN A 1 94 ? 31.216 10.587 -75.711 1.00 68.06 94 ASN A N 1
ATOM 724 C CA . ASN A 1 94 ? 30.160 10.929 -76.692 1.00 68.06 94 ASN A CA 1
ATOM 725 C C . ASN A 1 94 ? 28.727 10.400 -76.393 1.00 68.06 94 ASN A C 1
ATOM 727 O O . ASN A 1 94 ? 28.014 9.965 -77.296 1.00 68.06 94 ASN A O 1
ATOM 731 N N . PHE A 1 95 ? 28.266 10.468 -75.140 1.00 72.06 95 PHE A N 1
ATOM 732 C CA . PHE A 1 95 ? 26.889 10.092 -74.764 1.00 72.06 95 PHE A CA 1
ATOM 733 C C . PHE A 1 95 ? 25.869 11.242 -74.915 1.00 72.06 95 PHE A C 1
ATOM 735 O O . PHE A 1 95 ? 26.248 12.411 -74.919 1.00 72.06 95 PHE A O 1
ATOM 742 N N . ASP A 1 96 ? 24.570 10.922 -75.006 1.00 76.94 96 ASP A N 1
ATOM 743 C CA . ASP A 1 96 ? 23.476 11.901 -74.879 1.00 76.94 96 ASP A CA 1
ATOM 744 C C . ASP A 1 96 ? 23.281 12.268 -73.402 1.00 76.94 96 ASP A C 1
ATOM 746 O O . ASP A 1 96 ? 23.073 11.393 -72.558 1.00 76.94 96 ASP A O 1
ATOM 750 N N . GLN A 1 97 ? 23.334 13.566 -73.098 1.00 77.31 97 GLN A N 1
ATOM 751 C CA . GLN A 1 97 ? 23.293 14.078 -71.731 1.00 77.31 97 GLN A CA 1
ATOM 752 C C . GLN A 1 97 ? 22.041 13.652 -70.963 1.00 77.31 97 GLN A C 1
ATOM 754 O O . GLN A 1 97 ? 22.148 13.230 -69.815 1.00 77.31 97 GLN A O 1
ATOM 759 N N . LYS A 1 98 ? 20.853 13.750 -71.569 1.00 78.06 98 LYS A N 1
ATOM 760 C CA . LYS A 1 98 ? 19.597 13.529 -70.836 1.00 78.06 98 LYS A CA 1
ATOM 761 C C . LYS A 1 98 ? 19.382 12.056 -70.524 1.00 78.06 98 LYS A C 1
ATOM 763 O O . LYS A 1 98 ? 18.944 11.725 -69.425 1.00 78.06 98 LYS A O 1
ATOM 768 N N . ILE A 1 99 ? 19.693 11.189 -71.485 1.00 77.81 99 ILE A N 1
ATOM 769 C CA . ILE A 1 99 ? 19.566 9.736 -71.327 1.00 77.81 99 ILE A CA 1
ATOM 770 C C . ILE A 1 99 ? 20.572 9.252 -70.280 1.00 77.81 99 ILE A C 1
ATOM 772 O O . ILE A 1 99 ? 20.205 8.548 -69.343 1.00 77.81 99 ILE A O 1
ATOM 776 N N . TRP A 1 100 ? 21.819 9.715 -70.379 1.00 81.69 100 TRP A N 1
ATOM 777 C CA . TRP A 1 100 ? 22.870 9.364 -69.431 1.00 81.69 100 TRP A CA 1
ATOM 778 C C . TRP A 1 100 ? 22.545 9.843 -68.004 1.00 81.69 100 TRP A C 1
ATOM 780 O O . TRP A 1 100 ? 22.673 9.074 -67.051 1.00 81.69 100 TRP A O 1
ATOM 790 N N . GLU A 1 101 ? 22.064 11.083 -67.837 1.00 77.56 101 GLU A N 1
ATOM 791 C CA . GLU A 1 101 ? 21.683 11.625 -66.522 1.00 77.56 101 GLU A CA 1
ATOM 792 C C . GLU A 1 101 ? 20.525 10.834 -65.894 1.00 77.56 101 GLU A C 1
ATOM 794 O O . GLU A 1 101 ? 20.529 10.586 -64.685 1.00 77.56 101 GLU A O 1
ATOM 799 N N . GLN A 1 102 ? 19.552 10.395 -66.700 1.00 77.81 102 GLN A N 1
ATOM 800 C CA . GLN A 1 102 ? 18.446 9.558 -66.231 1.00 77.81 102 GLN A CA 1
ATOM 801 C C . GLN A 1 102 ? 18.929 8.180 -65.765 1.00 77.81 102 GLN A C 1
ATOM 803 O O . GLN A 1 102 ? 18.592 7.764 -64.654 1.00 77.81 102 GLN A O 1
ATOM 808 N N . GLU A 1 103 ? 19.749 7.491 -66.559 1.00 77.00 103 GLU A N 1
ATOM 809 C CA . GLU A 1 103 ? 20.262 6.159 -66.216 1.00 77.00 103 GLU A CA 1
ATOM 810 C C . GLU A 1 103 ? 21.160 6.185 -64.972 1.00 77.00 103 GLU A C 1
ATOM 812 O O . GLU A 1 103 ? 20.996 5.376 -64.054 1.00 77.00 103 GLU A O 1
ATOM 817 N N . VAL A 1 104 ? 22.069 7.159 -64.882 1.00 81.50 104 VAL A N 1
ATOM 818 C CA . VAL A 1 104 ? 22.965 7.299 -63.727 1.00 81.50 104 VAL A CA 1
ATOM 819 C C . VAL A 1 104 ? 22.203 7.690 -62.465 1.00 81.50 104 VAL A C 1
ATOM 821 O O . VAL A 1 104 ? 22.491 7.151 -61.394 1.00 81.50 104 VAL A O 1
ATOM 824 N N . SER A 1 105 ? 21.190 8.555 -62.566 1.00 80.75 105 SER A N 1
ATOM 825 C CA . SER A 1 105 ? 20.332 8.898 -61.425 1.00 80.75 105 SER A CA 1
ATOM 826 C C . SER A 1 105 ? 19.626 7.663 -60.857 1.00 80.75 105 SER A C 1
ATOM 828 O O . SER A 1 105 ? 19.609 7.480 -59.638 1.00 80.75 105 SER A O 1
ATOM 830 N N . VAL A 1 106 ? 19.125 6.765 -61.716 1.00 78.44 106 VAL A N 1
ATOM 831 C CA . VAL A 1 106 ? 18.518 5.491 -61.292 1.00 78.44 106 VAL A CA 1
ATOM 832 C C . VAL A 1 106 ? 19.542 4.591 -60.590 1.00 78.44 106 VAL A C 1
ATOM 834 O O . VAL A 1 106 ? 19.251 4.045 -59.525 1.00 78.44 106 VAL A O 1
ATOM 837 N N . ILE A 1 107 ? 20.762 4.468 -61.120 1.00 78.06 107 ILE A N 1
ATOM 838 C CA . ILE A 1 107 ? 21.823 3.648 -60.509 1.00 78.06 107 ILE A CA 1
ATOM 839 C C . ILE A 1 107 ? 22.239 4.202 -59.139 1.00 78.06 107 ILE A C 1
ATOM 841 O O . ILE A 1 107 ? 22.358 3.439 -58.178 1.00 78.06 107 ILE A O 1
ATOM 845 N N . ILE A 1 108 ? 22.425 5.520 -59.018 1.00 84.12 108 ILE A N 1
ATOM 846 C CA . ILE A 1 108 ? 22.792 6.151 -57.743 1.00 84.12 108 ILE A CA 1
ATOM 847 C C . ILE A 1 108 ? 21.659 6.000 -56.724 1.00 84.12 108 ILE A C 1
ATOM 849 O O . ILE A 1 108 ? 21.928 5.698 -55.562 1.00 84.12 108 ILE A O 1
ATOM 853 N N . GLN A 1 109 ? 20.398 6.155 -57.138 1.00 80.88 109 GLN A N 1
ATOM 854 C CA . GLN A 1 109 ? 19.250 5.920 -56.259 1.00 80.88 109 GLN A CA 1
ATOM 855 C C . GLN A 1 109 ? 19.181 4.465 -55.786 1.00 80.88 109 GLN A C 1
ATOM 857 O O . GLN A 1 109 ? 18.955 4.224 -54.602 1.00 80.88 109 GLN A O 1
ATOM 862 N N . ASN A 1 110 ? 19.449 3.499 -56.666 1.00 80.31 110 ASN A N 1
ATOM 863 C CA . ASN A 1 110 ? 19.517 2.087 -56.293 1.00 80.31 110 ASN A CA 1
ATOM 864 C C . ASN A 1 110 ? 20.663 1.812 -55.308 1.00 80.31 110 ASN A C 1
ATOM 866 O O . ASN A 1 110 ? 20.461 1.117 -54.312 1.00 80.31 110 ASN A O 1
ATOM 870 N N . TYR A 1 111 ? 21.843 2.402 -55.524 1.00 80.56 111 TYR A N 1
ATOM 871 C CA . TYR A 1 111 ? 22.957 2.316 -54.577 1.00 80.56 111 TYR A CA 1
ATOM 872 C C . TYR A 1 111 ? 22.592 2.919 -53.214 1.00 80.56 111 TYR A C 1
ATOM 874 O O . TYR A 1 111 ? 22.821 2.289 -52.183 1.00 80.56 111 TYR A O 1
ATOM 882 N N . GLN A 1 112 ? 21.976 4.106 -53.193 1.00 84.62 112 GLN A N 1
ATOM 883 C CA . GLN A 1 112 ? 21.484 4.737 -51.965 1.00 84.62 112 GLN A CA 1
ATOM 884 C C . GLN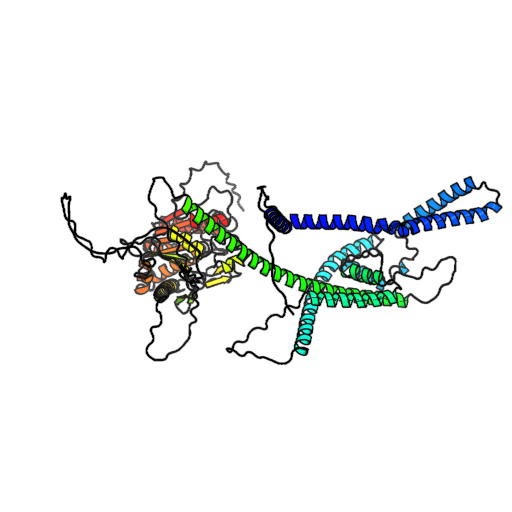 A 1 112 ? 20.457 3.848 -51.257 1.00 84.62 112 GLN A C 1
ATOM 886 O O . GLN A 1 112 ? 20.537 3.672 -50.043 1.00 84.62 112 GLN A O 1
ATOM 891 N N . HIS A 1 113 ? 19.524 3.250 -52.000 1.00 83.31 113 HIS A N 1
ATOM 892 C CA . HIS A 1 113 ? 18.515 2.352 -51.450 1.00 83.31 113 HIS A CA 1
ATOM 893 C C . HIS A 1 113 ? 19.145 1.114 -50.801 1.00 83.31 113 HIS A C 1
ATOM 895 O O . HIS A 1 113 ? 18.834 0.792 -49.652 1.00 83.31 113 HIS A O 1
ATOM 901 N N . GLU A 1 114 ? 20.068 0.444 -51.494 1.00 79.38 114 GLU A N 1
ATOM 902 C CA . GLU A 1 114 ? 20.753 -0.738 -50.966 1.00 79.38 114 GLU A CA 1
ATOM 903 C C . GLU A 1 114 ? 21.697 -0.392 -49.805 1.00 79.38 114 GLU A C 1
ATOM 905 O O . GLU A 1 114 ? 21.765 -1.142 -48.829 1.00 79.38 114 GLU A O 1
ATOM 910 N N . LEU A 1 115 ? 22.341 0.779 -49.826 1.00 81.75 115 LEU A N 1
ATOM 911 C CA . LEU A 1 115 ? 23.133 1.284 -48.705 1.00 81.75 115 LEU A CA 1
ATOM 912 C C . LEU A 1 115 ? 22.257 1.555 -47.476 1.00 81.75 115 LEU A C 1
ATOM 914 O O . LEU A 1 115 ? 22.578 1.096 -46.383 1.00 81.75 115 LEU A O 1
ATOM 918 N N . ILE A 1 116 ? 21.117 2.234 -47.638 1.00 84.19 116 ILE A N 1
ATOM 919 C CA . ILE A 1 116 ? 20.158 2.469 -46.548 1.00 84.19 116 ILE A CA 1
ATOM 920 C C . ILE A 1 116 ? 19.635 1.137 -46.011 1.00 84.19 116 ILE A C 1
ATOM 922 O O . ILE A 1 116 ? 19.505 0.966 -44.802 1.00 84.19 116 ILE A O 1
ATOM 926 N N . LYS A 1 117 ? 19.360 0.164 -46.879 1.00 81.50 117 LYS A N 1
ATOM 927 C CA . LYS A 1 117 ? 18.936 -1.184 -46.485 1.00 81.50 117 LYS A CA 1
ATOM 928 C C . LYS A 1 117 ? 20.033 -1.920 -45.716 1.00 81.50 117 LYS A C 1
ATOM 930 O O . LYS A 1 117 ? 19.723 -2.599 -44.738 1.00 81.50 117 LYS A O 1
ATOM 935 N N . ALA A 1 118 ? 21.300 -1.756 -46.094 1.00 80.62 118 ALA A N 1
ATOM 936 C CA . ALA A 1 118 ? 22.439 -2.271 -45.342 1.00 80.62 118 ALA A CA 1
ATOM 937 C C . ALA A 1 118 ? 22.574 -1.580 -43.974 1.00 80.62 118 ALA A C 1
ATOM 939 O O . ALA A 1 118 ? 22.717 -2.271 -42.965 1.00 80.62 118 ALA A O 1
ATOM 940 N N . ILE A 1 119 ? 22.441 -0.251 -43.906 1.00 82.44 119 ILE A N 1
ATOM 941 C CA . ILE A 1 119 ? 22.464 0.533 -42.657 1.00 82.44 119 ILE A CA 1
ATOM 942 C C . ILE A 1 119 ? 21.299 0.137 -41.740 1.00 82.44 119 ILE A C 1
ATOM 944 O O . ILE A 1 119 ? 21.512 -0.104 -40.556 1.00 82.44 119 ILE A O 1
ATOM 948 N N . LYS A 1 120 ? 20.084 -0.041 -42.279 1.00 80.31 120 LYS A N 1
ATOM 949 C CA . LYS A 1 120 ? 18.910 -0.549 -41.541 1.00 80.31 120 LYS A CA 1
ATOM 950 C C . LYS A 1 120 ? 19.115 -1.976 -41.028 1.00 80.31 120 LYS A C 1
ATOM 952 O O . LYS A 1 120 ? 18.618 -2.321 -39.962 1.00 80.31 120 LYS A O 1
ATOM 957 N N . LYS A 1 121 ? 19.883 -2.802 -41.748 1.00 75.69 121 LYS A N 1
ATOM 958 C CA . LYS A 1 121 ? 20.367 -4.113 -41.272 1.00 75.69 121 LYS A CA 1
ATOM 959 C C . LYS A 1 121 ? 21.539 -3.999 -40.277 1.00 75.69 121 LYS A C 1
ATOM 961 O O . LYS A 1 121 ? 22.053 -5.018 -39.816 1.00 75.69 121 LYS A O 1
ATOM 966 N N . GLY A 1 122 ? 21.952 -2.780 -39.928 1.00 70.12 122 GLY A N 1
ATOM 967 C CA . GLY A 1 122 ? 22.969 -2.455 -38.931 1.00 70.12 122 GLY A CA 1
ATOM 968 C C . GLY A 1 122 ? 24.356 -2.148 -39.501 1.00 70.12 122 GLY A C 1
ATOM 969 O O . GLY A 1 122 ? 25.313 -2.050 -38.741 1.00 70.12 122 GLY A O 1
ATOM 970 N N . TRP A 1 123 ? 24.556 -2.038 -40.811 1.00 77.19 123 TRP A N 1
ATOM 971 C CA . TRP A 1 123 ? 25.887 -1.727 -41.338 1.00 77.19 123 TRP A CA 1
ATOM 972 C C . TRP A 1 123 ? 26.348 -0.330 -40.887 1.00 77.19 123 TRP A C 1
ATOM 974 O O . TRP A 1 123 ? 25.720 0.671 -41.210 1.00 77.19 123 TRP A O 1
ATOM 984 N N . SER A 1 124 ? 27.440 -0.279 -40.120 1.00 70.81 124 SER A N 1
ATOM 985 C CA . SER A 1 124 ? 28.004 0.946 -39.532 1.00 70.81 124 SER A CA 1
ATOM 986 C C . SER A 1 124 ? 29.381 1.306 -40.101 1.00 70.81 124 SER A C 1
ATOM 988 O O . SER A 1 124 ? 30.040 2.207 -39.591 1.00 70.81 124 SER A O 1
ATOM 990 N N . GLY A 1 125 ? 29.856 0.567 -41.112 1.00 71.12 125 GLY A N 1
ATOM 991 C CA . GLY A 1 125 ? 31.191 0.740 -41.697 1.00 71.12 125 GLY A CA 1
ATOM 992 C C . GLY A 1 125 ? 32.365 0.291 -40.811 1.00 71.12 125 GLY A C 1
ATOM 993 O O . GLY A 1 125 ? 33.503 0.360 -41.260 1.00 71.12 125 GLY A O 1
ATOM 994 N N . LYS A 1 126 ? 32.106 -0.189 -39.586 1.00 72.56 126 LYS A N 1
ATOM 995 C CA . LYS A 1 126 ? 33.112 -0.684 -38.628 1.00 72.56 126 LYS A CA 1
ATOM 996 C C . LYS A 1 126 ? 33.088 -2.211 -38.535 1.00 72.56 126 LYS A C 1
ATOM 998 O O . LYS A 1 126 ? 32.029 -2.831 -38.673 1.00 72.56 126 LYS A O 1
ATOM 1003 N N . SER A 1 127 ? 34.240 -2.822 -38.271 1.00 74.94 127 SER A N 1
ATOM 1004 C CA . SER A 1 127 ? 34.331 -4.260 -38.004 1.00 74.94 127 SER A CA 1
ATOM 1005 C C . SER A 1 127 ? 33.665 -4.621 -36.664 1.00 74.94 127 SER A C 1
ATOM 1007 O O . SER A 1 127 ? 33.602 -3.788 -35.756 1.00 74.94 127 SER A O 1
ATOM 1009 N N . PRO A 1 128 ? 33.180 -5.865 -36.474 1.00 77.06 128 PRO A N 1
ATOM 1010 C CA . PRO A 1 128 ? 32.577 -6.279 -35.204 1.00 77.06 128 PRO A CA 1
ATOM 1011 C C . PRO A 1 128 ? 33.492 -6.085 -33.987 1.00 77.06 128 PRO A C 1
ATOM 1013 O O . PRO A 1 128 ? 32.997 -5.752 -32.915 1.00 77.06 128 PRO A O 1
ATOM 1016 N N . ALA A 1 129 ? 34.808 -6.246 -34.157 1.00 73.94 129 ALA A N 1
ATOM 1017 C CA . ALA A 1 129 ? 35.792 -6.063 -33.090 1.00 73.94 129 ALA A CA 1
ATOM 1018 C C . ALA A 1 129 ? 35.970 -4.588 -32.685 1.00 73.94 129 ALA A C 1
ATOM 1020 O O . ALA A 1 129 ? 36.233 -4.297 -31.524 1.00 73.94 129 ALA A O 1
ATOM 1021 N N . GLU A 1 130 ? 35.785 -3.656 -33.623 1.00 70.94 130 GLU A N 1
ATOM 1022 C CA . GLU A 1 130 ? 35.822 -2.212 -33.351 1.00 70.94 130 GLU A CA 1
ATOM 1023 C C . GLU A 1 130 ? 34.539 -1.713 -32.676 1.00 70.94 130 GLU A C 1
ATOM 1025 O O . GLU A 1 130 ? 34.569 -0.718 -31.956 1.00 70.94 130 GLU A O 1
ATOM 1030 N N . VAL A 1 131 ? 33.411 -2.395 -32.902 1.00 77.25 131 VAL A N 1
ATOM 1031 C CA . VAL A 1 131 ? 32.123 -2.071 -32.270 1.00 77.25 131 VAL A CA 1
ATOM 1032 C C . VAL A 1 131 ? 32.033 -2.666 -30.860 1.00 77.25 131 VAL A C 1
ATOM 1034 O O . VAL A 1 131 ? 31.619 -1.978 -29.933 1.00 77.25 131 VAL A O 1
ATOM 1037 N N . TRP A 1 132 ? 32.451 -3.922 -30.675 1.00 85.88 132 TRP A N 1
ATOM 1038 C CA . TRP A 1 132 ? 32.338 -4.658 -29.409 1.00 85.88 132 TRP A CA 1
ATOM 1039 C C . TRP A 1 132 ? 33.642 -4.659 -28.594 1.00 85.88 132 TRP A C 1
ATOM 1041 O O . TRP A 1 132 ? 34.138 -5.717 -28.205 1.00 85.88 132 TRP A O 1
ATOM 1051 N N . SER A 1 133 ? 34.200 -3.478 -28.297 1.00 84.69 133 SER A N 1
ATOM 1052 C CA . SER A 1 133 ? 35.275 -3.373 -27.296 1.00 84.69 133 SER A CA 1
ATOM 1053 C C . SER A 1 133 ? 34.751 -3.719 -25.894 1.00 84.69 133 SER A C 1
ATOM 1055 O O . SER A 1 133 ? 33.553 -3.620 -25.631 1.00 84.69 133 SER A O 1
ATOM 1057 N N . PHE A 1 134 ? 35.627 -4.099 -24.958 1.00 85.69 134 PHE A N 1
ATOM 1058 C CA . PHE A 1 134 ? 35.191 -4.461 -23.601 1.00 85.69 134 PHE A CA 1
ATOM 1059 C C . PHE A 1 134 ? 34.444 -3.315 -22.874 1.00 85.69 134 PHE A C 1
ATOM 1061 O O . PHE A 1 134 ? 33.326 -3.547 -22.417 1.00 85.69 134 PHE A O 1
ATOM 1068 N N . PRO A 1 135 ? 34.952 -2.065 -22.822 1.00 86.31 135 PRO A N 1
ATOM 1069 C CA . PRO A 1 135 ? 34.195 -0.921 -22.301 1.00 86.31 135 PRO A CA 1
ATOM 1070 C C . PRO A 1 135 ? 32.885 -0.621 -23.038 1.00 86.31 135 PRO A C 1
ATOM 1072 O O . PRO A 1 135 ? 31.892 -0.293 -22.390 1.00 86.31 135 PRO A O 1
ATOM 1075 N N . ALA A 1 136 ? 32.836 -0.784 -24.364 1.00 85.00 136 ALA A N 1
ATOM 1076 C CA . ALA A 1 136 ? 31.589 -0.643 -25.116 1.00 85.00 136 ALA A CA 1
ATOM 1077 C C . ALA A 1 136 ? 30.578 -1.740 -24.732 1.00 85.00 136 ALA A C 1
ATOM 1079 O O . ALA A 1 136 ? 29.402 -1.457 -24.507 1.00 85.00 136 ALA A O 1
ATOM 1080 N N . ALA A 1 137 ? 31.037 -2.984 -24.567 1.00 90.44 137 ALA A N 1
ATOM 1081 C CA . ALA A 1 137 ? 30.222 -4.098 -24.091 1.00 90.44 137 ALA A CA 1
ATOM 1082 C C . ALA A 1 137 ? 29.736 -3.881 -22.647 1.00 90.44 137 ALA A C 1
ATOM 1084 O O . ALA A 1 137 ? 28.582 -4.181 -22.350 1.00 90.44 137 ALA A O 1
ATOM 1085 N N . MET A 1 138 ? 30.557 -3.296 -21.763 1.00 89.88 138 MET A N 1
ATOM 1086 C CA . MET A 1 138 ? 30.129 -2.898 -20.414 1.00 89.88 138 MET A CA 1
ATOM 1087 C C . MET A 1 138 ? 29.026 -1.840 -20.455 1.00 89.88 138 MET A C 1
ATOM 1089 O O . MET A 1 138 ? 28.052 -1.957 -19.715 1.00 89.88 138 MET A O 1
ATOM 1093 N N . MET A 1 139 ? 29.141 -0.840 -21.333 1.00 88.69 139 MET A N 1
ATOM 1094 C CA . MET A 1 139 ? 28.093 0.166 -21.537 1.00 88.69 139 MET A CA 1
ATOM 1095 C C . MET A 1 139 ? 26.799 -0.449 -22.079 1.00 88.69 139 MET A C 1
ATOM 1097 O O . MET A 1 139 ? 25.712 -0.077 -21.637 1.00 88.69 139 MET A O 1
ATOM 1101 N N . TYR A 1 140 ? 26.895 -1.437 -22.973 1.00 91.56 140 TYR A N 1
ATOM 1102 C CA . TYR A 1 140 ? 25.731 -2.205 -23.414 1.00 91.56 140 TYR A CA 1
ATOM 1103 C C . TYR A 1 140 ? 25.091 -2.981 -22.264 1.00 91.56 140 TYR A C 1
ATOM 1105 O O . TYR A 1 140 ? 23.896 -2.821 -22.022 1.00 91.56 140 TYR A O 1
ATOM 1113 N N . CYS A 1 141 ? 25.873 -3.745 -21.498 1.00 93.81 141 CYS A N 1
ATOM 1114 C CA . CYS A 1 141 ? 25.385 -4.459 -20.320 1.00 93.81 141 CYS A CA 1
ATOM 1115 C C . CYS A 1 141 ? 24.708 -3.508 -19.324 1.00 93.81 141 CYS A C 1
ATOM 1117 O O . CYS A 1 141 ? 23.581 -3.780 -18.907 1.00 93.81 141 CYS A O 1
ATOM 1119 N N . LEU A 1 142 ? 25.345 -2.367 -19.021 1.00 92.56 142 LEU A N 1
ATOM 1120 C CA . LEU A 1 142 ? 24.775 -1.294 -18.207 1.00 92.56 142 LEU A CA 1
ATOM 1121 C C . LEU A 1 142 ? 23.419 -0.871 -18.753 1.00 92.56 142 LEU A C 1
ATOM 1123 O O . LEU A 1 142 ? 22.448 -0.890 -18.005 1.00 92.56 142 LEU A O 1
ATOM 1127 N N . SER A 1 143 ? 23.324 -0.553 -20.045 1.00 92.69 143 SER A N 1
ATOM 1128 C CA . SER A 1 143 ? 22.075 -0.111 -20.673 1.00 92.69 143 SER A CA 1
ATOM 1129 C C . SER A 1 143 ? 20.951 -1.153 -20.594 1.00 92.69 143 SER A C 1
ATOM 1131 O O . SER A 1 143 ? 19.791 -0.768 -20.456 1.00 92.69 143 SER A O 1
ATOM 1133 N N . VAL A 1 144 ? 21.289 -2.451 -20.619 1.00 94.88 144 VAL A N 1
ATOM 1134 C CA . VAL A 1 144 ? 20.331 -3.562 -20.527 1.00 94.88 144 VAL A CA 1
ATOM 1135 C C . VAL A 1 144 ? 19.805 -3.716 -19.102 1.00 94.88 144 VAL A C 1
ATOM 1137 O O . VAL A 1 144 ? 18.596 -3.649 -18.895 1.00 94.88 144 VAL A O 1
ATOM 1140 N N . PHE A 1 145 ? 20.679 -3.895 -18.103 1.00 94.12 145 PHE A N 1
ATOM 1141 C CA . PHE A 1 145 ? 20.204 -4.140 -16.733 1.00 94.12 145 PHE A CA 1
ATOM 1142 C C . PHE A 1 145 ? 19.621 -2.884 -16.071 1.00 94.12 145 PHE A C 1
ATOM 1144 O O . PHE A 1 145 ? 18.755 -2.998 -15.206 1.00 94.12 145 PHE A O 1
ATOM 1151 N N . SER A 1 146 ? 20.066 -1.687 -16.474 1.00 92.19 146 SER A N 1
ATOM 1152 C CA . SER A 1 146 ? 19.531 -0.412 -15.968 1.00 92.19 146 SER A CA 1
ATOM 1153 C C . SER A 1 146 ? 18.237 0.034 -16.647 1.00 92.19 146 SER A C 1
ATOM 1155 O O . SER A 1 146 ? 17.589 0.956 -16.142 1.00 92.19 146 SER A O 1
ATOM 1157 N N . MET A 1 147 ? 17.850 -0.637 -17.741 1.00 93.62 147 MET A N 1
ATOM 1158 C CA . MET A 1 147 ? 16.678 -0.333 -18.568 1.00 93.62 147 MET A CA 1
ATOM 1159 C C . MET A 1 147 ? 16.762 1.018 -19.300 1.00 93.62 147 MET A C 1
ATOM 1161 O O . MET A 1 147 ? 15.734 1.635 -19.547 1.00 93.62 147 MET A O 1
ATOM 1165 N N . ILE A 1 148 ? 17.971 1.487 -19.636 1.00 92.88 148 ILE A N 1
ATOM 1166 C CA . ILE A 1 148 ? 18.162 2.689 -20.471 1.00 92.88 148 ILE A CA 1
ATOM 1167 C C . ILE A 1 148 ? 17.977 2.339 -21.950 1.00 92.88 148 ILE A C 1
ATOM 1169 O O . ILE A 1 148 ? 17.211 2.988 -22.643 1.00 92.88 148 ILE A O 1
ATOM 1173 N N . GLY A 1 149 ? 18.693 1.315 -22.429 1.00 89.94 149 GLY A N 1
ATOM 1174 C CA . GLY A 1 149 ? 18.541 0.789 -23.787 1.00 89.94 149 GLY A CA 1
ATOM 1175 C C . GLY A 1 149 ? 18.793 1.772 -24.941 1.00 89.94 149 GLY A C 1
ATOM 1176 O O . GLY A 1 149 ? 17.941 1.867 -25.813 1.00 89.94 149 GLY A O 1
ATOM 1177 N N . TYR A 1 150 ? 19.974 2.405 -25.023 1.00 86.88 150 TYR A N 1
ATOM 1178 C CA . TYR A 1 150 ? 20.324 3.368 -26.092 1.00 86.88 150 TYR A CA 1
ATOM 1179 C C . TYR A 1 150 ? 20.069 2.888 -27.534 1.00 86.88 150 TYR A C 1
ATOM 1181 O O . TYR A 1 150 ? 19.934 3.693 -28.441 1.00 86.88 150 TYR A O 1
ATOM 1189 N N . GLY A 1 151 ? 20.082 1.583 -27.811 1.00 82.38 151 GLY A N 1
ATOM 1190 C CA . GLY A 1 151 ? 19.755 1.058 -29.146 1.00 82.38 151 GLY A CA 1
ATOM 1191 C C . GLY A 1 151 ? 20.799 1.316 -30.247 1.00 82.38 151 GLY A C 1
ATOM 1192 O O . GLY A 1 151 ? 20.728 0.682 -31.299 1.00 82.38 151 GLY A O 1
ATOM 1193 N N . ASN A 1 152 ? 21.816 2.147 -30.001 1.00 78.94 152 ASN A N 1
ATOM 1194 C CA . ASN A 1 152 ? 22.941 2.386 -30.911 1.00 78.94 152 ASN A CA 1
ATOM 1195 C C . ASN A 1 152 ? 23.837 1.142 -31.099 1.00 78.94 152 ASN A C 1
ATOM 1197 O O . ASN A 1 152 ? 24.437 0.956 -32.159 1.00 78.94 152 ASN A O 1
ATOM 1201 N N . MET A 1 153 ? 23.896 0.259 -30.094 1.00 82.12 153 MET A N 1
ATOM 1202 C CA . MET A 1 153 ? 24.578 -1.034 -30.158 1.00 82.12 153 MET A CA 1
ATOM 1203 C C . MET A 1 153 ? 23.628 -2.172 -29.770 1.00 82.12 153 MET A C 1
ATOM 1205 O O . MET A 1 153 ? 23.091 -2.198 -28.666 1.00 82.12 153 MET A O 1
ATOM 1209 N N . THR A 1 154 ? 23.430 -3.134 -30.678 1.00 86.44 154 THR A N 1
ATOM 1210 C CA . THR A 1 154 ? 22.507 -4.266 -30.489 1.00 86.44 154 THR A CA 1
ATOM 1211 C C . THR A 1 154 ? 23.100 -5.596 -30.976 1.00 86.44 154 THR A C 1
ATOM 1213 O O . THR A 1 154 ? 23.852 -5.630 -31.960 1.00 86.44 154 THR A O 1
ATOM 1216 N N . PRO A 1 155 ? 22.783 -6.724 -30.309 1.00 89.75 155 PRO A N 1
ATOM 1217 C CA . PRO A 1 155 ? 23.287 -8.038 -30.677 1.00 89.75 155 PRO A CA 1
ATOM 1218 C C . PRO A 1 155 ? 22.616 -8.524 -31.963 1.00 89.75 155 PRO A C 1
ATOM 1220 O O . PRO A 1 155 ? 21.393 -8.648 -32.059 1.00 89.75 155 PRO A O 1
ATOM 1223 N N . ARG A 1 156 ? 23.433 -8.845 -32.967 1.00 85.06 156 ARG A N 1
ATOM 1224 C CA . ARG A 1 156 ? 22.938 -9.302 -34.277 1.00 85.06 156 ARG A CA 1
ATOM 1225 C C . ARG A 1 156 ? 22.798 -10.814 -34.363 1.00 85.06 156 ARG A C 1
ATOM 1227 O O . ARG A 1 156 ? 21.926 -11.310 -35.071 1.00 85.06 156 ARG A O 1
ATOM 12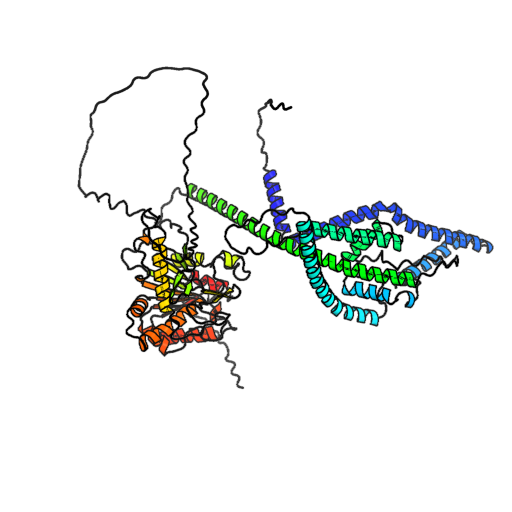34 N N . THR A 1 157 ? 23.644 -11.541 -33.640 1.00 90.56 157 THR A N 1
ATOM 1235 C CA . THR A 1 157 ? 23.640 -13.004 -33.620 1.00 90.56 157 THR A CA 1
ATOM 1236 C C . THR A 1 157 ? 22.451 -13.529 -32.817 1.00 90.56 157 THR A C 1
ATOM 1238 O O . THR A 1 157 ? 22.022 -12.908 -31.844 1.00 90.56 157 THR A O 1
ATOM 1241 N N . GLN A 1 158 ? 21.931 -14.699 -33.200 1.00 93.56 158 GLN A N 1
ATOM 1242 C CA . GLN A 1 158 ? 20.841 -15.348 -32.459 1.00 93.56 158 GLN A CA 1
ATOM 1243 C C . GLN A 1 158 ? 21.254 -15.646 -31.012 1.00 93.56 158 GLN A C 1
ATOM 1245 O O . GLN A 1 158 ? 20.513 -15.345 -30.080 1.00 93.56 158 GLN A O 1
ATOM 1250 N N . TRP A 1 159 ? 22.489 -16.118 -30.820 1.00 94.81 159 TRP A N 1
ATOM 1251 C CA . TRP A 1 159 ? 23.075 -16.325 -29.497 1.00 94.81 159 TRP A CA 1
ATOM 1252 C C . TRP A 1 159 ? 23.202 -15.031 -28.691 1.00 94.81 159 TRP A C 1
ATOM 1254 O O . TRP A 1 159 ? 22.847 -15.022 -27.521 1.00 94.81 159 TRP A O 1
ATOM 1264 N N . GLY A 1 160 ? 23.625 -13.916 -29.296 1.00 93.75 160 GLY A N 1
ATOM 1265 C CA . GLY A 1 160 ? 23.702 -12.630 -28.596 1.00 93.75 160 GLY A CA 1
ATOM 1266 C C . GLY A 1 160 ? 22.332 -12.129 -28.126 1.00 93.75 160 GLY A C 1
ATOM 1267 O O . GLY A 1 160 ? 22.213 -11.609 -27.015 1.00 93.75 160 GLY A O 1
ATOM 1268 N N . LYS A 1 161 ? 21.284 -12.334 -28.936 1.00 94.88 161 LYS A N 1
ATOM 1269 C CA . LYS A 1 161 ? 19.895 -12.030 -28.556 1.00 94.88 161 LYS A CA 1
ATOM 1270 C C . LYS A 1 161 ? 19.427 -12.916 -27.403 1.00 94.88 161 LYS A C 1
ATOM 1272 O O . LYS A 1 161 ? 18.933 -12.391 -26.411 1.00 94.88 161 LYS A O 1
ATOM 1277 N N . PHE A 1 162 ? 19.645 -14.229 -27.493 1.00 97.06 162 PHE A N 1
ATOM 1278 C CA . PHE A 1 162 ? 19.307 -15.175 -26.426 1.00 97.06 162 PHE A CA 1
ATOM 1279 C C . PHE A 1 162 ? 20.023 -14.839 -25.108 1.00 97.06 162 PHE A C 1
ATOM 1281 O O . PHE A 1 162 ? 19.376 -14.688 -24.073 1.00 97.06 162 PHE A O 1
ATOM 1288 N N . THR A 1 163 ? 21.341 -14.619 -25.150 1.00 95.88 163 THR A N 1
ATOM 1289 C CA . THR A 1 163 ? 22.134 -14.219 -23.979 1.00 95.88 163 THR A CA 1
ATOM 1290 C C . THR A 1 163 ? 21.632 -12.911 -23.381 1.00 95.88 163 THR A C 1
ATOM 1292 O O . THR A 1 163 ? 21.573 -12.790 -22.164 1.00 95.88 163 THR A O 1
ATOM 1295 N N . THR A 1 164 ? 21.213 -11.948 -24.206 1.00 96.19 164 THR A N 1
ATOM 1296 C CA . THR A 1 164 ? 20.641 -10.684 -23.718 1.00 96.19 164 THR A CA 1
ATOM 1297 C C . THR A 1 164 ? 19.333 -10.904 -22.961 1.00 96.19 164 THR A C 1
ATOM 1299 O O . THR A 1 164 ? 19.149 -10.300 -21.909 1.00 96.19 164 THR A O 1
ATOM 1302 N N . VAL A 1 165 ? 18.448 -11.786 -23.440 1.00 96.81 165 VAL A N 1
ATOM 1303 C CA . VAL A 1 165 ? 17.190 -12.120 -22.745 1.00 96.81 165 VAL A CA 1
ATOM 1304 C C . VAL A 1 165 ? 17.475 -12.722 -21.369 1.00 96.81 165 VAL A C 1
ATOM 1306 O O . VAL A 1 165 ? 16.921 -12.270 -20.365 1.00 96.81 165 VAL A O 1
ATOM 1309 N N . VAL A 1 166 ? 18.381 -13.700 -21.299 1.00 97.31 166 VAL A N 1
ATOM 1310 C CA . VAL A 1 166 ? 18.788 -14.319 -20.027 1.00 97.31 166 VAL A CA 1
ATOM 1311 C C . VAL A 1 166 ? 19.445 -13.285 -19.107 1.00 97.31 166 VAL A C 1
ATOM 1313 O O . VAL A 1 166 ? 19.082 -13.175 -17.937 1.00 97.31 166 VAL A O 1
ATOM 1316 N N . TYR A 1 167 ? 20.359 -12.472 -19.640 1.00 96.94 167 TYR A N 1
ATOM 1317 C CA . TYR A 1 167 ? 21.061 -11.434 -18.889 1.00 96.94 167 TYR A CA 1
ATOM 1318 C C . TYR A 1 167 ? 20.107 -10.377 -18.320 1.00 96.94 167 TYR A C 1
ATOM 1320 O O . TYR A 1 167 ? 20.223 -10.022 -17.151 1.00 96.94 167 TYR A O 1
ATOM 1328 N N . ALA A 1 168 ? 19.125 -9.916 -19.100 1.00 96.88 168 ALA A N 1
ATOM 1329 C CA . ALA A 1 168 ? 18.115 -8.963 -18.646 1.00 96.88 168 ALA A CA 1
ATOM 1330 C C . ALA A 1 168 ? 17.215 -9.556 -17.550 1.00 96.88 168 ALA A C 1
ATOM 1332 O O . ALA A 1 168 ? 16.912 -8.874 -16.572 1.00 96.88 168 ALA A O 1
ATOM 1333 N N . THR A 1 169 ? 16.845 -10.836 -17.674 1.00 96.62 169 THR A N 1
ATOM 1334 C CA . THR A 1 169 ? 15.961 -11.532 -16.723 1.00 96.62 169 THR A CA 1
ATOM 1335 C C . THR A 1 169 ? 16.529 -11.539 -15.302 1.00 96.62 169 THR A C 1
ATOM 1337 O O . THR A 1 169 ? 15.787 -11.315 -14.351 1.00 96.62 169 THR A O 1
ATOM 1340 N N . PHE A 1 170 ? 17.840 -11.743 -15.142 1.00 96.38 170 PHE A N 1
ATOM 1341 C CA . PHE A 1 170 ? 18.499 -11.705 -13.828 1.00 96.38 170 PHE A CA 1
ATOM 1342 C C . PHE A 1 170 ? 19.063 -10.322 -13.478 1.00 96.38 170 PHE A C 1
ATOM 1344 O O . PHE A 1 170 ? 19.034 -9.908 -12.317 1.00 96.38 170 PHE A O 1
ATOM 1351 N N . GLY A 1 171 ? 19.553 -9.588 -14.477 1.00 96.38 171 GLY A N 1
ATOM 1352 C CA . GLY A 1 171 ? 20.177 -8.282 -14.305 1.00 96.38 171 GLY A CA 1
ATOM 1353 C C . GLY A 1 171 ? 19.197 -7.204 -13.851 1.00 96.38 171 GLY A C 1
ATOM 1354 O O . GLY A 1 171 ? 19.531 -6.440 -12.950 1.00 96.38 171 GLY A O 1
ATOM 1355 N N . ILE A 1 172 ? 17.980 -7.162 -14.408 1.00 96.31 172 ILE A N 1
ATOM 1356 C CA . ILE A 1 172 ? 16.973 -6.150 -14.049 1.00 96.31 172 ILE A CA 1
ATOM 1357 C C . ILE A 1 172 ? 16.538 -6.282 -12.576 1.00 96.31 172 ILE A C 1
ATOM 1359 O O . ILE A 1 172 ? 16.607 -5.278 -11.864 1.00 96.31 172 ILE A O 1
ATOM 1363 N N . PRO A 1 173 ? 16.151 -7.467 -12.051 1.00 96.94 173 PRO A N 1
ATOM 1364 C CA . PRO A 1 173 ? 15.840 -7.621 -10.628 1.00 96.94 173 PRO A CA 1
ATOM 1365 C C . PRO A 1 173 ? 17.007 -7.255 -9.705 1.00 96.94 173 PRO A C 1
ATOM 1367 O O . PRO A 1 173 ? 16.809 -6.549 -8.714 1.00 96.94 173 PRO A O 1
ATOM 1370 N N . LEU A 1 174 ? 18.229 -7.684 -10.047 1.00 94.94 174 LEU A N 1
ATOM 1371 C CA . LEU A 1 174 ? 19.433 -7.345 -9.285 1.00 94.94 174 LEU A CA 1
ATOM 1372 C C . LEU A 1 174 ? 19.671 -5.829 -9.266 1.00 94.94 174 LEU A C 1
ATOM 1374 O O . LEU A 1 174 ? 19.956 -5.250 -8.216 1.00 94.94 174 LEU A O 1
ATOM 1378 N N . TYR A 1 175 ? 19.500 -5.172 -10.412 1.00 94.12 175 TYR A N 1
ATOM 1379 C CA . TYR A 1 175 ? 19.602 -3.726 -10.529 1.00 94.12 175 TYR A CA 1
ATOM 1380 C C . TYR A 1 175 ? 18.502 -3.001 -9.746 1.00 94.12 175 TYR A C 1
ATOM 1382 O O . TYR A 1 175 ? 18.799 -2.011 -9.087 1.00 94.12 175 TYR A O 1
ATOM 1390 N N . ILE A 1 176 ? 17.251 -3.476 -9.752 1.00 93.12 176 ILE A N 1
ATOM 1391 C CA . ILE A 1 176 ? 16.169 -2.887 -8.942 1.00 93.12 176 ILE A CA 1
ATOM 1392 C C . ILE A 1 176 ? 16.519 -2.965 -7.451 1.00 93.12 176 ILE A C 1
ATOM 1394 O O . ILE A 1 176 ? 16.344 -1.981 -6.730 1.00 93.12 176 ILE A O 1
ATOM 1398 N N . LEU A 1 177 ? 17.068 -4.092 -6.988 1.00 91.38 177 LEU A N 1
ATOM 1399 C CA . LEU A 1 177 ? 17.538 -4.241 -5.609 1.00 91.38 177 LEU A CA 1
ATOM 1400 C C . LEU A 1 177 ? 18.672 -3.257 -5.292 1.00 91.38 177 LEU A C 1
ATOM 1402 O O . LEU A 1 177 ? 18.619 -2.568 -4.270 1.00 91.38 177 LEU A O 1
ATOM 1406 N N . TYR A 1 178 ? 19.658 -3.140 -6.185 1.00 90.94 178 TYR A N 1
ATOM 1407 C CA . TYR A 1 178 ? 20.716 -2.133 -6.086 1.00 90.94 178 TYR A CA 1
ATOM 1408 C C . TYR A 1 178 ? 20.135 -0.712 -6.018 1.00 90.94 178 TYR A C 1
ATOM 1410 O O . TYR A 1 178 ? 20.464 0.038 -5.103 1.00 90.94 178 TYR A O 1
ATOM 1418 N N . PHE A 1 179 ? 19.225 -0.362 -6.928 1.00 89.38 179 PHE A N 1
ATOM 1419 C CA . PHE A 1 179 ? 18.582 0.948 -7.031 1.00 89.38 179 PHE A CA 1
ATOM 1420 C C . PHE A 1 179 ? 17.830 1.295 -5.739 1.00 89.38 179 PHE A C 1
ATOM 1422 O O . PHE A 1 179 ? 18.028 2.364 -5.162 1.00 89.38 179 PHE A O 1
ATOM 1429 N N . MET A 1 180 ? 17.028 0.367 -5.212 1.00 86.81 180 MET A N 1
ATOM 1430 C CA . MET A 1 180 ? 16.294 0.565 -3.959 1.00 86.81 180 MET A CA 1
ATOM 1431 C C . MET A 1 180 ? 17.221 0.732 -2.749 1.00 86.81 180 MET A C 1
ATOM 1433 O O . MET A 1 1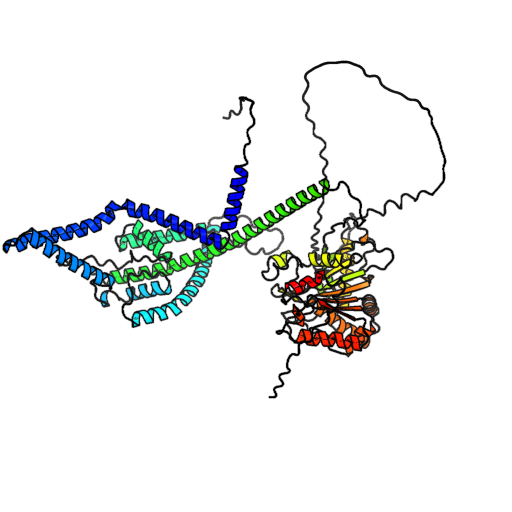80 ? 16.949 1.576 -1.890 1.00 86.81 180 MET A O 1
ATOM 1437 N N . ASN A 1 181 ? 18.300 -0.051 -2.664 1.00 89.94 181 ASN A N 1
ATOM 1438 C CA . ASN A 1 181 ? 19.242 0.005 -1.545 1.00 89.94 181 ASN A CA 1
ATOM 1439 C C . ASN A 1 181 ? 20.129 1.252 -1.601 1.00 89.94 181 ASN A C 1
ATOM 1441 O O . ASN A 1 181 ? 20.220 1.973 -0.606 1.00 89.94 181 ASN A O 1
ATOM 1445 N N . MET A 1 182 ? 20.713 1.564 -2.760 1.00 88.00 182 MET A N 1
ATOM 1446 C CA . MET A 1 182 ? 21.535 2.763 -2.938 1.00 88.00 182 MET A CA 1
ATOM 1447 C C . MET A 1 182 ? 20.740 4.037 -2.701 1.00 88.00 182 MET A C 1
ATOM 1449 O O . MET A 1 182 ? 21.224 4.934 -2.013 1.00 88.00 182 MET A O 1
ATOM 1453 N N . GLY A 1 183 ? 19.487 4.091 -3.160 1.00 87.31 183 GLY A N 1
ATOM 1454 C CA . GLY A 1 183 ? 18.625 5.232 -2.883 1.00 87.31 183 GLY A CA 1
ATOM 1455 C C . GLY A 1 183 ? 18.391 5.459 -1.382 1.00 87.31 183 GLY A C 1
ATOM 1456 O O . GLY A 1 183 ? 18.291 6.606 -0.961 1.00 87.31 183 GLY A O 1
ATOM 1457 N N . LYS A 1 184 ? 18.339 4.404 -0.552 1.00 86.25 184 LYS A N 1
ATOM 1458 C CA . LYS A 1 184 ? 18.225 4.539 0.916 1.00 86.25 184 LYS A CA 1
ATOM 1459 C C . LYS A 1 184 ? 19.532 5.000 1.556 1.00 86.25 184 LYS A C 1
ATOM 1461 O O . LYS A 1 184 ? 19.496 5.859 2.435 1.00 86.25 184 LYS A O 1
ATOM 1466 N N . VAL A 1 185 ? 20.662 4.431 1.130 1.00 89.81 185 VAL A N 1
ATOM 1467 C CA . VAL A 1 185 ? 21.993 4.780 1.651 1.00 89.81 185 VAL A CA 1
ATOM 1468 C C . VAL A 1 185 ? 22.294 6.247 1.362 1.00 89.81 185 VAL A C 1
ATOM 1470 O O . VAL A 1 185 ? 22.537 7.006 2.296 1.00 89.81 185 VAL A O 1
ATOM 1473 N N . LEU A 1 186 ? 22.167 6.672 0.103 1.00 87.62 186 LEU A N 1
ATOM 1474 C CA . LEU A 1 186 ? 22.385 8.062 -0.295 1.00 87.62 186 LEU A CA 1
ATOM 1475 C C . LEU A 1 186 ? 21.399 9.010 0.386 1.00 87.62 186 LEU A C 1
ATOM 1477 O O . LEU A 1 186 ? 21.816 10.054 0.870 1.00 87.62 186 LEU A O 1
ATOM 1481 N N . ALA A 1 187 ? 20.126 8.627 0.543 1.00 85.19 187 ALA A N 1
ATOM 1482 C CA . ALA A 1 187 ? 19.166 9.451 1.277 1.00 85.19 187 ALA A CA 1
ATOM 1483 C C . ALA A 1 187 ? 19.517 9.587 2.768 1.00 85.19 187 ALA A C 1
ATOM 1485 O O . ALA A 1 187 ? 19.202 10.607 3.379 1.00 85.19 187 ALA A O 1
ATOM 1486 N N . LYS A 1 188 ? 20.142 8.578 3.389 1.00 85.31 188 LYS A N 1
ATOM 1487 C CA . LYS A 1 188 ? 20.622 8.665 4.777 1.00 85.31 188 LYS A CA 1
ATOM 1488 C C . LYS A 1 188 ? 21.840 9.583 4.870 1.00 85.31 188 LYS A C 1
ATOM 1490 O O . LYS A 1 188 ? 21.848 10.470 5.719 1.00 85.31 188 LYS A O 1
ATOM 1495 N N . THR A 1 189 ? 22.814 9.412 3.977 1.00 86.31 189 THR A N 1
ATOM 1496 C CA . THR A 1 189 ? 24.003 10.274 3.897 1.00 86.31 189 THR A CA 1
ATOM 1497 C C . THR A 1 189 ? 23.618 11.724 3.618 1.00 86.31 189 THR A C 1
ATOM 1499 O O . THR A 1 189 ? 24.126 12.627 4.270 1.00 86.31 189 THR A O 1
ATOM 1502 N N . PHE A 1 190 ? 22.660 11.956 2.720 1.00 85.19 190 PHE A N 1
ATOM 1503 C CA . PHE A 1 190 ? 22.173 13.290 2.387 1.00 85.19 190 PHE A CA 1
ATOM 1504 C C . PHE A 1 190 ? 21.434 13.947 3.552 1.00 85.19 190 PHE A C 1
ATOM 1506 O O . PHE A 1 190 ? 21.690 15.105 3.850 1.00 85.19 190 PHE A O 1
ATOM 1513 N N . ARG A 1 191 ? 20.571 13.212 4.270 1.00 83.19 191 ARG A N 1
ATOM 1514 C CA . ARG A 1 191 ? 19.928 13.725 5.494 1.00 83.19 191 ARG A CA 1
ATOM 1515 C C . ARG A 1 191 ? 20.948 14.074 6.572 1.00 83.19 191 ARG A C 1
ATOM 1517 O O . ARG A 1 191 ? 20.805 15.104 7.224 1.00 83.19 191 ARG A O 1
ATOM 1524 N N . TRP A 1 192 ? 21.965 13.231 6.748 1.00 83.88 192 TRP A N 1
ATOM 1525 C CA . TRP A 1 192 ? 23.061 13.498 7.675 1.00 83.88 192 TRP A CA 1
ATOM 1526 C C . TRP A 1 192 ? 23.817 14.771 7.280 1.00 83.88 192 TRP A C 1
ATOM 1528 O O . TRP A 1 192 ? 23.938 15.676 8.095 1.00 83.88 192 TRP A O 1
ATOM 1538 N N . PHE A 1 193 ? 24.218 14.891 6.013 1.00 84.12 193 PHE A N 1
ATOM 1539 C CA . PHE A 1 193 ? 24.929 16.058 5.495 1.00 84.12 193 PHE A CA 1
ATOM 1540 C C . PHE A 1 193 ? 24.093 17.344 5.567 1.00 84.12 193 PHE A C 1
ATOM 1542 O O . PHE A 1 193 ? 24.590 18.387 5.973 1.00 84.12 193 PHE A O 1
ATOM 1549 N N . TYR A 1 194 ? 22.803 17.270 5.236 1.00 83.06 194 TYR A N 1
ATOM 1550 C CA . TYR A 1 194 ? 21.876 18.395 5.347 1.00 83.06 194 TYR A CA 1
ATOM 1551 C C . TYR A 1 194 ? 21.713 18.861 6.799 1.00 83.06 194 TYR A C 1
ATOM 1553 O O . TYR A 1 194 ? 21.702 20.060 7.067 1.00 83.06 194 TYR A O 1
ATOM 1561 N N . THR A 1 195 ? 21.616 17.916 7.740 1.00 79.62 195 THR A N 1
ATOM 1562 C CA . THR A 1 195 ? 21.543 18.229 9.175 1.00 79.62 195 THR A CA 1
ATOM 1563 C C . THR A 1 195 ? 22.844 18.865 9.650 1.00 79.62 195 THR A C 1
ATOM 1565 O O . THR A 1 195 ? 22.796 19.893 10.310 1.00 79.62 195 THR A O 1
ATOM 1568 N N . TRP A 1 196 ? 23.988 18.322 9.225 1.00 82.69 196 TRP A N 1
ATOM 1569 C CA . TRP A 1 196 ? 25.306 18.874 9.525 1.00 82.69 196 TRP A CA 1
ATOM 1570 C C . TRP A 1 196 ? 25.459 20.319 9.024 1.00 82.69 196 TRP A C 1
ATOM 1572 O O . TRP A 1 196 ? 25.849 21.189 9.793 1.00 82.69 196 TRP A O 1
ATOM 1582 N N . ILE A 1 197 ? 25.055 20.623 7.782 1.00 81.19 197 ILE A N 1
ATOM 1583 C CA . ILE A 1 197 ? 25.063 22.004 7.260 1.00 81.19 197 ILE A CA 1
ATOM 1584 C C . ILE A 1 197 ? 24.159 22.920 8.095 1.00 81.19 197 ILE A C 1
ATOM 1586 O O . ILE A 1 197 ? 24.531 24.055 8.386 1.00 81.19 197 ILE A O 1
ATOM 1590 N N . LYS A 1 198 ? 22.965 22.447 8.471 1.00 77.12 198 LYS A N 1
ATOM 1591 C CA . LYS A 1 198 ? 22.011 23.238 9.257 1.00 77.12 198 LYS A CA 1
ATOM 1592 C C . LYS A 1 198 ? 22.527 23.517 10.673 1.00 77.12 198 LYS A C 1
ATOM 1594 O O . LYS A 1 198 ? 22.343 24.627 11.167 1.00 77.12 198 LYS A O 1
ATOM 1599 N N . GLU A 1 199 ? 23.185 22.541 11.293 1.00 73.88 199 GLU A N 1
ATOM 1600 C CA . GLU A 1 199 ? 23.845 22.681 12.597 1.00 73.88 199 GLU A CA 1
ATOM 1601 C C . GLU A 1 199 ? 25.044 23.638 12.519 1.00 73.88 199 GLU A C 1
ATOM 1603 O O . GLU A 1 199 ? 25.221 24.450 13.415 1.00 73.88 199 GLU A O 1
ATOM 1608 N N . CYS A 1 200 ? 25.809 23.643 11.422 1.00 68.25 200 CYS A N 1
ATOM 1609 C CA . CYS A 1 200 ? 26.890 24.615 11.209 1.00 68.25 200 CYS A CA 1
ATOM 1610 C C . CYS A 1 200 ? 26.407 26.044 10.899 1.00 68.25 200 CYS A C 1
ATOM 1612 O O . CYS A 1 200 ? 27.200 26.977 10.974 1.00 68.25 200 CYS A O 1
ATOM 1614 N N . SER A 1 201 ? 25.138 26.218 10.518 1.00 65.38 201 SER A N 1
ATOM 1615 C CA . SER A 1 201 ? 24.549 27.515 10.162 1.00 65.38 201 SER A CA 1
ATOM 1616 C C . SER A 1 201 ? 23.627 28.095 11.244 1.00 65.38 201 SER A C 1
ATOM 1618 O O . SER A 1 201 ? 23.106 29.190 11.040 1.00 65.38 201 SER A O 1
ATOM 1620 N N . SER A 1 202 ? 23.389 27.380 12.350 1.00 49.72 202 SER A N 1
ATOM 1621 C CA . SER A 1 202 ? 22.559 27.859 13.465 1.00 49.72 202 SER A CA 1
ATOM 1622 C C . SER A 1 202 ? 23.451 28.208 14.660 1.00 49.72 202 SER A C 1
ATOM 1624 O O . SER A 1 202 ? 24.244 27.370 15.083 1.00 49.72 202 SER A O 1
ATOM 1626 N N . ASP A 1 203 ? 23.313 29.419 15.208 1.00 42.12 203 ASP A N 1
ATOM 1627 C CA . ASP A 1 203 ? 23.889 29.770 16.515 1.00 42.12 203 ASP A CA 1
ATOM 1628 C C . ASP A 1 203 ? 23.280 28.889 17.632 1.00 42.12 203 ASP A C 1
ATOM 1630 O O . ASP A 1 203 ? 22.126 28.459 17.514 1.00 42.12 203 ASP A O 1
ATOM 1634 N N . PRO A 1 204 ? 24.018 28.595 18.721 1.00 46.53 204 PRO A N 1
ATOM 1635 C CA . PRO A 1 204 ? 23.523 27.753 19.805 1.00 46.53 204 PRO A CA 1
ATOM 1636 C C . PRO A 1 204 ? 22.559 28.534 20.719 1.00 46.53 204 PRO A C 1
ATOM 1638 O O . PRO A 1 204 ? 22.998 29.271 21.593 1.00 46.53 204 PRO A O 1
ATOM 1641 N N . MET A 1 205 ? 21.250 28.357 20.529 1.00 37.38 205 MET A N 1
ATOM 1642 C CA . MET A 1 205 ? 20.154 28.763 21.435 1.00 37.38 205 MET A CA 1
ATOM 1643 C C . MET A 1 205 ? 18.866 28.088 20.918 1.00 37.38 205 MET A C 1
ATOM 1645 O O . MET A 1 205 ? 18.640 28.088 19.712 1.00 37.38 205 MET A O 1
ATOM 1649 N N . ASP A 1 206 ? 17.979 27.451 21.674 1.00 30.70 206 ASP A N 1
ATOM 1650 C CA . ASP A 1 206 ? 17.827 27.233 23.108 1.00 30.70 206 ASP A CA 1
ATOM 1651 C C . ASP A 1 206 ? 17.550 25.742 23.351 1.00 30.70 206 ASP A C 1
ATOM 1653 O O . ASP A 1 206 ? 16.896 25.059 22.556 1.00 30.70 206 ASP A O 1
ATOM 1657 N N . ILE A 1 207 ? 18.066 25.228 24.465 1.00 38.38 207 ILE A N 1
ATOM 1658 C CA . ILE A 1 207 ? 17.570 23.993 25.059 1.00 38.38 207 ILE A CA 1
ATOM 1659 C C . ILE A 1 207 ? 16.347 24.405 25.883 1.00 38.38 207 ILE A C 1
ATOM 1661 O O . ILE A 1 207 ? 16.504 24.859 27.014 1.00 38.38 207 ILE A O 1
ATOM 1665 N N . ASP A 1 208 ? 15.145 24.232 25.340 1.00 30.91 208 ASP A N 1
ATOM 1666 C CA . ASP A 1 208 ? 13.932 24.257 26.159 1.00 30.91 208 ASP A CA 1
ATOM 1667 C C . ASP A 1 208 ? 13.902 22.968 26.997 1.00 30.91 208 ASP A C 1
ATOM 1669 O O . ASP A 1 208 ? 13.537 21.890 26.518 1.00 30.91 208 ASP A O 1
ATOM 1673 N N . ILE A 1 209 ? 14.365 23.063 28.248 1.00 39.69 209 ILE A N 1
ATOM 1674 C CA . ILE A 1 209 ? 14.028 22.103 29.304 1.00 39.69 209 ILE A CA 1
ATOM 1675 C C . ILE A 1 209 ? 12.720 22.585 29.927 1.00 39.69 209 ILE A C 1
ATOM 1677 O O . ILE A 1 209 ? 12.724 23.422 30.824 1.00 39.69 209 ILE A O 1
ATOM 1681 N N . GLU A 1 210 ? 11.615 22.001 29.482 1.00 39.88 210 GLU A N 1
ATOM 1682 C CA . GLU A 1 210 ? 10.439 21.800 30.326 1.00 39.88 210 GLU A CA 1
ATOM 1683 C C . GLU A 1 210 ? 10.194 20.286 30.445 1.00 39.88 210 GLU A C 1
ATOM 1685 O O . GLU A 1 210 ? 10.156 19.555 29.454 1.00 39.88 210 GLU A O 1
ATOM 1690 N N . ASP A 1 211 ? 10.115 19.817 31.691 1.00 37.75 211 ASP A N 1
ATOM 1691 C CA . ASP A 1 211 ? 9.636 18.497 32.121 1.00 37.75 211 ASP A CA 1
ATOM 1692 C C . ASP A 1 211 ? 10.293 17.231 31.546 1.00 37.75 211 ASP A C 1
ATOM 1694 O O . ASP A 1 211 ? 9.630 16.334 31.024 1.00 37.75 211 ASP A O 1
ATOM 1698 N N . GLY A 1 212 ? 11.608 17.085 31.758 1.00 39.72 212 GLY A N 1
ATOM 1699 C CA . GLY A 1 212 ? 12.236 15.793 32.110 1.00 39.72 212 GLY A CA 1
ATOM 1700 C C . GLY A 1 212 ? 12.050 14.587 31.171 1.00 39.72 212 GLY A C 1
ATOM 1701 O O . GLY A 1 212 ? 12.390 13.467 31.555 1.00 39.72 212 GLY A O 1
ATOM 1702 N N . SER A 1 213 ? 11.548 14.771 29.950 1.00 32.66 213 SER A N 1
ATOM 1703 C CA . SER A 1 213 ? 11.223 13.694 29.015 1.00 32.66 213 SER A CA 1
ATOM 1704 C C . SER A 1 213 ? 12.108 13.760 27.769 1.00 32.66 213 SER A C 1
ATOM 1706 O O . SER A 1 213 ? 12.205 14.776 27.078 1.00 32.66 213 SER A O 1
ATOM 1708 N N . ILE A 1 214 ? 12.773 12.641 27.461 1.00 34.19 214 ILE A N 1
ATOM 1709 C CA . ILE A 1 214 ? 13.577 12.473 26.244 1.00 34.19 214 ILE A CA 1
ATOM 1710 C C . ILE A 1 214 ? 12.632 12.523 25.036 1.00 34.19 214 ILE A C 1
ATOM 1712 O O . ILE A 1 214 ? 12.046 11.513 24.643 1.00 34.19 214 ILE A O 1
ATOM 1716 N N . HIS A 1 215 ? 12.493 13.696 24.422 1.00 34.94 215 HIS A N 1
ATOM 1717 C CA . HIS A 1 215 ? 11.787 13.845 23.157 1.00 34.94 215 HIS A CA 1
ATOM 1718 C C . HIS A 1 215 ? 12.605 13.196 22.032 1.00 34.94 215 HIS A C 1
ATOM 1720 O O . HIS A 1 215 ? 13.730 13.597 21.722 1.00 34.94 215 HIS A O 1
ATOM 1726 N N . ALA A 1 216 ? 12.034 12.170 21.395 1.00 38.53 216 ALA A N 1
ATOM 1727 C CA . ALA A 1 216 ? 12.594 11.581 20.186 1.00 38.53 216 ALA A CA 1
ATOM 1728 C C . ALA A 1 216 ? 12.763 12.676 19.116 1.00 38.53 216 ALA A C 1
ATOM 1730 O O . ALA A 1 216 ? 11.798 13.349 18.754 1.00 38.53 216 ALA A O 1
ATOM 1731 N N . LYS A 1 217 ? 13.996 12.853 18.615 1.00 36.56 217 LYS A N 1
ATOM 1732 C CA . LYS A 1 217 ? 14.356 13.861 17.601 1.00 36.56 217 LYS A CA 1
ATOM 1733 C C . LYS A 1 217 ? 13.286 13.955 16.505 1.00 36.56 217 LYS A C 1
ATOM 1735 O O . LYS A 1 217 ? 13.050 12.984 15.783 1.00 36.56 217 LYS A O 1
ATOM 1740 N N . LYS A 1 218 ? 12.687 15.142 16.345 1.00 41.97 218 LYS A N 1
ATOM 1741 C CA . LYS A 1 218 ? 11.779 15.486 15.239 1.00 41.97 218 LYS A CA 1
ATOM 1742 C C . LYS A 1 218 ? 12.455 15.082 13.923 1.00 41.97 218 LYS A C 1
ATOM 1744 O O . LYS A 1 218 ? 13.527 15.591 13.597 1.00 41.97 218 LYS A O 1
ATOM 1749 N N . LYS A 1 219 ? 11.880 14.119 13.191 1.00 49.38 219 LYS A N 1
ATOM 1750 C CA . LYS A 1 219 ? 12.441 13.623 11.923 1.00 49.38 219 LYS A CA 1
ATOM 1751 C C . LYS A 1 219 ? 12.528 14.803 10.948 1.00 49.38 219 LYS A C 1
ATOM 1753 O O . LYS A 1 219 ? 11.504 15.244 10.441 1.00 49.38 219 LYS A O 1
ATOM 1758 N N . ILE A 1 220 ? 13.732 15.326 10.708 1.00 58.78 220 ILE A N 1
ATOM 1759 C CA . ILE A 1 220 ? 13.958 16.427 9.763 1.00 58.78 220 ILE A CA 1
ATOM 1760 C C . ILE A 1 220 ? 13.581 15.918 8.367 1.00 58.78 220 ILE A C 1
ATOM 1762 O O . ILE A 1 220 ? 14.238 15.032 7.811 1.00 58.78 220 ILE A O 1
ATOM 1766 N N . ILE A 1 221 ? 12.479 16.435 7.825 1.00 61.78 221 ILE A N 1
ATOM 1767 C CA . ILE A 1 221 ? 12.052 16.172 6.451 1.00 61.78 221 ILE A CA 1
ATOM 1768 C C . ILE A 1 221 ? 12.871 17.110 5.569 1.00 61.78 221 ILE A C 1
ATOM 1770 O O . ILE A 1 221 ? 12.739 18.329 5.651 1.00 61.78 221 ILE A O 1
ATOM 1774 N N . VAL A 1 222 ? 13.774 16.537 4.775 1.00 71.00 222 VAL A N 1
ATOM 1775 C CA . VAL A 1 222 ? 14.553 17.305 3.803 1.00 71.00 222 VAL A CA 1
ATOM 1776 C C . VAL A 1 222 ? 13.617 17.673 2.656 1.00 71.00 222 VAL A C 1
ATOM 1778 O O . VAL A 1 222 ? 13.007 16.765 2.092 1.00 71.00 222 VAL A O 1
ATOM 1781 N N . PRO A 1 223 ? 13.484 18.959 2.298 1.00 75.50 223 PRO A N 1
ATOM 1782 C CA . PRO A 1 223 ? 12.553 19.364 1.256 1.00 75.50 223 PRO A CA 1
ATOM 1783 C C . PRO A 1 223 ? 12.942 18.755 -0.098 1.00 75.50 223 PRO A C 1
ATOM 1785 O O . PRO A 1 223 ? 14.118 18.747 -0.474 1.00 75.50 223 PRO A O 1
ATOM 1788 N N . SER A 1 224 ? 11.951 18.297 -0.871 1.00 71.06 224 SER A N 1
ATOM 1789 C CA . SER A 1 224 ? 12.150 17.777 -2.235 1.00 71.06 224 SER A CA 1
ATOM 1790 C C . SER A 1 224 ? 12.912 18.742 -3.151 1.00 71.06 224 SER A C 1
ATOM 1792 O O . SER A 1 224 ? 13.655 18.306 -4.031 1.00 71.06 224 SER A O 1
ATOM 1794 N N . THR A 1 225 ? 12.802 20.050 -2.912 1.00 81.19 225 THR A N 1
ATOM 1795 C CA . THR A 1 225 ? 13.532 21.092 -3.646 1.00 81.19 225 THR A CA 1
ATOM 1796 C C . THR A 1 225 ? 15.048 20.985 -3.474 1.00 81.19 225 THR A C 1
ATOM 1798 O O . THR A 1 225 ? 15.776 21.207 -4.437 1.00 81.19 225 THR A O 1
ATOM 1801 N N . ALA A 1 226 ? 15.546 20.564 -2.305 1.00 82.69 226 ALA A N 1
ATOM 1802 C CA . ALA A 1 226 ? 16.977 20.338 -2.088 1.00 82.69 226 ALA A CA 1
ATOM 1803 C C . ALA A 1 226 ? 17.510 19.179 -2.949 1.00 82.69 226 ALA A C 1
ATOM 1805 O O . ALA A 1 226 ? 18.641 19.226 -3.427 1.00 82.69 226 ALA A O 1
ATOM 1806 N N . CYS A 1 227 ? 16.680 18.165 -3.212 1.00 82.50 227 CYS A N 1
ATOM 1807 C CA . CYS A 1 227 ? 17.036 17.047 -4.088 1.00 82.50 227 CYS A CA 1
ATOM 1808 C C . CYS A 1 227 ? 17.155 17.489 -5.551 1.00 82.50 227 CYS A C 1
ATOM 1810 O O . CYS A 1 227 ? 18.058 17.045 -6.259 1.00 82.50 227 CYS A O 1
ATOM 1812 N N . LEU A 1 228 ? 16.273 18.396 -5.989 1.00 85.56 228 LEU A N 1
ATOM 1813 C CA . LEU A 1 228 ? 16.337 18.976 -7.331 1.00 85.56 228 LEU A CA 1
ATOM 1814 C C . LEU A 1 228 ? 17.634 19.759 -7.538 1.00 85.56 228 LEU A C 1
ATOM 1816 O O . LEU A 1 228 ? 18.260 19.603 -8.578 1.00 85.56 228 LEU A O 1
ATOM 1820 N N . TRP A 1 229 ? 18.092 20.522 -6.542 1.00 89.50 229 TRP A N 1
ATOM 1821 C CA . TRP A 1 229 ? 19.375 21.228 -6.628 1.00 89.50 229 TRP A CA 1
ATOM 1822 C C . TRP A 1 229 ? 20.569 20.281 -6.768 1.00 89.50 229 TRP A C 1
ATOM 1824 O O . TRP A 1 229 ? 21.436 20.520 -7.606 1.00 89.50 229 TRP A O 1
ATOM 1834 N N . VAL A 1 230 ? 20.592 19.180 -6.009 1.00 89.81 230 VAL A N 1
ATOM 1835 C CA . VAL A 1 230 ? 21.646 18.156 -6.124 1.00 89.81 230 VAL A CA 1
ATOM 1836 C C . VAL A 1 230 ? 21.643 17.515 -7.513 1.00 89.81 230 VAL A C 1
ATOM 1838 O O . VAL A 1 230 ? 22.702 17.368 -8.120 1.00 89.81 230 VAL A O 1
ATOM 1841 N N . MET A 1 231 ? 20.465 17.176 -8.044 1.00 90.75 231 MET A N 1
ATOM 1842 C CA . MET A 1 231 ? 20.340 16.622 -9.396 1.00 90.75 231 MET A CA 1
ATOM 1843 C C . MET A 1 231 ? 20.761 17.621 -10.474 1.00 90.75 231 MET A C 1
ATOM 1845 O O . MET A 1 231 ? 21.508 17.253 -11.376 1.00 90.75 231 MET A O 1
ATOM 1849 N N . SER A 1 232 ? 20.341 18.881 -10.369 1.00 91.56 232 SER A N 1
ATOM 1850 C CA . SER A 1 232 ? 20.740 19.938 -11.302 1.00 91.56 232 SER A CA 1
ATOM 1851 C C . SER A 1 232 ? 22.250 20.153 -11.287 1.00 91.56 232 SER A C 1
ATOM 1853 O O . SER A 1 232 ? 22.867 20.197 -12.346 1.00 91.56 232 SER A O 1
ATOM 1855 N N . PHE A 1 233 ? 22.874 20.210 -10.107 1.00 93.62 233 PHE A N 1
ATOM 1856 C CA . PHE A 1 233 ? 24.329 20.318 -9.985 1.00 93.62 233 PHE A CA 1
ATOM 1857 C C . PHE A 1 233 ? 25.048 19.122 -10.626 1.00 93.62 233 PHE A C 1
ATOM 1859 O O . PHE A 1 233 ? 26.016 19.292 -11.366 1.00 93.62 233 PHE A O 1
ATOM 1866 N N . TYR A 1 234 ? 24.532 17.912 -10.412 1.00 95.44 234 TYR A N 1
ATOM 1867 C CA . TYR A 1 234 ? 25.078 16.701 -11.013 1.00 95.44 234 TYR A CA 1
ATOM 1868 C C . TYR A 1 234 ? 24.975 16.681 -12.550 1.00 95.44 234 TYR A C 1
ATOM 1870 O O . TYR A 1 234 ? 25.913 16.274 -13.244 1.00 95.44 234 TYR A O 1
ATOM 1878 N N . ILE A 1 235 ? 23.852 17.159 -13.093 1.00 95.38 235 ILE A N 1
ATOM 1879 C CA . ILE A 1 235 ? 23.646 17.310 -14.538 1.00 95.38 235 ILE A CA 1
ATOM 1880 C C . ILE A 1 235 ? 24.579 18.385 -15.105 1.00 95.38 235 ILE A C 1
ATOM 1882 O O . ILE A 1 235 ? 25.149 18.177 -16.171 1.00 95.38 235 ILE A O 1
ATOM 1886 N N . LEU A 1 236 ? 24.800 19.499 -14.399 1.00 95.12 236 LEU A N 1
ATOM 1887 C CA . LEU A 1 236 ? 25.731 20.550 -14.828 1.00 95.12 236 LEU A CA 1
ATOM 1888 C C . LEU A 1 236 ? 27.177 20.044 -14.911 1.00 95.12 236 LEU A C 1
ATOM 1890 O O . LEU A 1 236 ? 27.862 20.326 -15.894 1.00 95.12 236 LEU A O 1
ATOM 1894 N N . ILE A 1 237 ? 27.623 19.245 -13.933 1.00 95.31 237 ILE A N 1
ATOM 1895 C CA . ILE A 1 237 ? 28.944 18.596 -13.983 1.00 95.31 237 ILE A CA 1
ATOM 1896 C C . ILE A 1 237 ? 29.052 17.694 -15.216 1.00 95.31 237 ILE A C 1
ATOM 1898 O O . ILE A 1 237 ? 30.026 17.793 -15.960 1.00 95.31 237 ILE A O 1
ATOM 1902 N N . GLY A 1 238 ? 28.049 16.842 -15.455 1.00 93.25 238 GLY A N 1
ATOM 1903 C CA . GLY A 1 238 ? 28.018 15.972 -16.636 1.00 93.25 238 GLY A CA 1
ATOM 1904 C C . GLY A 1 238 ? 28.021 16.766 -17.941 1.00 93.25 238 GLY A C 1
ATOM 1905 O O . GLY A 1 238 ? 28.782 16.469 -18.854 1.00 93.25 238 GLY A O 1
ATOM 1906 N N . THR A 1 239 ? 27.240 17.842 -17.998 1.00 94.06 239 THR A N 1
ATOM 1907 C CA . THR A 1 239 ? 27.148 18.736 -19.155 1.00 94.06 239 THR A CA 1
ATOM 1908 C C . THR A 1 239 ? 28.506 19.328 -19.508 1.00 94.06 239 THR A C 1
ATOM 1910 O O . THR A 1 239 ? 28.918 19.266 -20.662 1.00 94.06 239 THR A O 1
ATOM 1913 N N . PHE A 1 240 ? 29.224 19.870 -18.521 1.00 93.88 240 PHE A N 1
ATOM 1914 C CA . PHE A 1 240 ? 30.561 20.414 -18.740 1.00 93.88 240 PHE A CA 1
ATOM 1915 C C . PHE A 1 240 ? 31.539 19.324 -19.197 1.00 93.88 240 PHE A C 1
ATOM 1917 O O . PHE A 1 240 ? 32.293 19.538 -20.146 1.00 93.88 240 PHE A O 1
ATOM 1924 N N . LEU A 1 241 ? 31.492 18.150 -18.560 1.00 90.88 241 LEU A N 1
ATOM 1925 C CA . LEU A 1 241 ? 32.350 17.010 -18.879 1.00 90.88 241 LEU A CA 1
ATOM 1926 C C . LEU A 1 241 ? 32.180 16.552 -20.336 1.00 90.88 241 LEU A C 1
ATOM 1928 O O . LEU A 1 241 ? 33.161 16.460 -21.074 1.00 90.88 241 LEU A O 1
ATOM 1932 N N . PHE A 1 242 ? 30.941 16.294 -20.763 1.00 89.50 242 PHE A N 1
ATOM 1933 C CA . PHE A 1 242 ? 30.653 15.757 -22.094 1.00 89.50 242 PHE A CA 1
ATOM 1934 C C . PHE A 1 242 ? 30.772 16.808 -23.202 1.00 89.50 242 PHE A C 1
ATOM 1936 O O . PHE A 1 242 ? 31.285 16.476 -24.270 1.00 89.50 242 PHE A O 1
ATOM 1943 N N . ALA A 1 243 ? 30.430 18.075 -22.939 1.00 89.00 243 ALA A N 1
ATOM 1944 C CA . ALA A 1 243 ? 30.625 19.156 -23.909 1.00 89.00 243 ALA A CA 1
ATOM 1945 C C . ALA A 1 243 ? 32.105 19.299 -24.299 1.00 89.00 243 ALA A C 1
ATOM 1947 O O . ALA A 1 243 ? 32.435 19.419 -25.477 1.00 89.00 243 ALA A O 1
ATOM 1948 N N . HIS A 1 244 ? 33.018 19.207 -23.325 1.00 86.12 244 HIS A N 1
ATOM 1949 C CA . HIS A 1 244 ? 34.454 19.308 -23.594 1.00 86.12 244 HIS A CA 1
ATOM 1950 C C . HIS A 1 244 ? 35.037 18.029 -24.208 1.00 86.12 244 HIS A C 1
ATOM 1952 O O . HIS A 1 244 ? 35.924 18.107 -25.055 1.00 86.12 244 HIS A O 1
ATOM 1958 N N . TRP A 1 245 ? 34.572 16.845 -23.798 1.00 83.81 245 TRP A N 1
ATOM 1959 C CA . TRP A 1 245 ? 35.148 15.575 -24.258 1.00 83.81 245 TRP A CA 1
ATOM 1960 C C . TRP A 1 245 ? 34.665 15.097 -25.618 1.00 83.81 245 TRP A C 1
ATOM 1962 O O . TRP A 1 245 ? 35.446 14.474 -26.343 1.00 83.81 245 TRP A O 1
ATOM 1972 N N . GLU A 1 246 ? 33.397 15.335 -25.935 1.00 80.94 246 GLU A N 1
ATOM 1973 C CA . GLU A 1 246 ? 32.772 14.903 -27.188 1.00 80.94 246 GLU A CA 1
ATOM 1974 C C . GLU A 1 246 ? 32.584 16.072 -28.168 1.00 80.94 246 GLU A C 1
ATOM 1976 O O . GLU A 1 246 ? 32.115 15.870 -29.286 1.00 80.94 246 GLU A O 1
ATOM 1981 N N . SER A 1 247 ? 32.977 17.293 -27.769 1.00 83.25 247 SER A N 1
ATOM 1982 C CA . SER A 1 247 ? 32.796 18.525 -28.556 1.00 83.25 247 SER A CA 1
ATOM 1983 C C . SER A 1 247 ? 31.334 18.783 -28.941 1.00 83.25 247 SER A C 1
ATOM 1985 O O . SER A 1 247 ? 31.045 19.368 -29.984 1.00 83.25 247 SER A O 1
ATOM 1987 N N . TRP A 1 248 ? 30.405 18.327 -28.103 1.00 87.06 248 TRP A N 1
ATOM 1988 C CA . TRP A 1 248 ? 28.975 18.559 -28.269 1.00 87.06 248 TRP A CA 1
ATOM 1989 C C . TRP A 1 248 ? 28.580 19.955 -27.793 1.00 87.06 248 TRP A C 1
ATOM 1991 O O . TRP A 1 248 ? 29.251 20.557 -26.949 1.00 87.06 248 TRP A O 1
ATOM 2001 N N . GLY A 1 249 ? 27.446 20.456 -28.287 1.00 89.62 249 GLY A N 1
ATOM 2002 C CA . GLY A 1 249 ? 26.835 21.645 -27.711 1.00 89.62 249 GLY A CA 1
ATOM 2003 C C . GLY A 1 249 ? 26.502 21.429 -26.231 1.00 89.62 249 GLY A C 1
ATOM 2004 O O . GLY A 1 249 ? 26.237 20.308 -25.783 1.00 89.62 249 GLY A O 1
ATOM 2005 N N . TYR A 1 250 ? 26.475 22.512 -25.449 1.00 93.00 250 TYR A N 1
ATOM 2006 C CA . TYR A 1 250 ? 26.049 22.433 -24.047 1.00 93.00 250 TYR A CA 1
ATOM 2007 C C . TYR A 1 250 ? 24.619 21.891 -23.926 1.00 93.00 250 TYR A C 1
ATOM 2009 O O . TYR A 1 250 ? 24.354 21.074 -23.051 1.00 93.00 250 TYR A O 1
ATOM 2017 N N . LEU A 1 251 ? 23.716 22.287 -24.832 1.00 92.50 251 LEU A N 1
ATOM 2018 C CA . LEU A 1 251 ? 22.338 21.791 -24.855 1.00 92.50 251 LEU A CA 1
ATOM 2019 C C . LEU A 1 251 ? 22.277 20.284 -25.144 1.00 92.50 251 LEU A C 1
ATOM 2021 O O . LEU A 1 251 ? 21.611 19.565 -24.405 1.00 92.50 251 LEU A O 1
ATOM 2025 N N . ASP A 1 252 ? 23.027 19.805 -26.138 1.00 91.38 252 ASP A N 1
ATOM 2026 C CA . ASP A 1 252 ? 23.116 18.379 -26.485 1.00 91.38 252 ASP A CA 1
ATOM 2027 C C . ASP A 1 252 ? 23.675 17.552 -25.320 1.00 91.38 252 ASP A C 1
ATOM 2029 O O . ASP A 1 252 ? 23.216 16.449 -25.031 1.00 91.38 252 ASP A O 1
ATOM 2033 N N . SER A 1 253 ? 24.633 18.123 -24.586 1.00 93.06 253 SER A N 1
ATOM 2034 C CA . SER A 1 253 ? 25.245 17.492 -23.416 1.00 93.06 253 SER A CA 1
ATOM 2035 C C . SER A 1 253 ? 24.281 17.414 -22.225 1.00 93.06 253 SER A C 1
ATOM 2037 O O . SER A 1 253 ? 24.216 16.375 -21.561 1.00 93.06 253 SER A O 1
ATOM 2039 N N . VAL A 1 254 ? 23.490 18.468 -21.967 1.00 94.94 254 VAL A N 1
ATOM 2040 C CA . VAL A 1 254 ? 22.393 18.431 -20.976 1.00 94.94 254 VAL A CA 1
ATOM 2041 C C . VAL A 1 254 ? 21.352 17.397 -21.394 1.00 94.94 254 VAL A C 1
ATOM 2043 O O . VAL A 1 254 ? 20.929 16.581 -20.575 1.00 94.94 254 VAL A O 1
ATOM 2046 N N . TYR A 1 255 ? 20.951 17.417 -22.666 1.00 94.00 255 TYR A N 1
ATOM 2047 C CA . TYR A 1 255 ? 19.967 16.507 -23.237 1.00 94.00 255 TYR A CA 1
ATOM 2048 C C . TYR A 1 255 ? 20.407 15.046 -23.089 1.00 94.00 255 TYR A C 1
ATOM 2050 O O . TYR A 1 255 ? 19.635 14.227 -22.583 1.00 94.00 255 TYR A O 1
ATOM 2058 N N . PHE A 1 256 ? 21.667 14.728 -23.399 1.00 92.56 256 PHE A N 1
ATOM 2059 C CA . PHE A 1 256 ? 22.251 13.411 -23.151 1.00 92.56 256 PHE A CA 1
ATOM 2060 C C . PHE A 1 256 ? 22.174 13.026 -21.667 1.00 92.56 256 PHE A C 1
ATOM 2062 O O . PHE A 1 256 ? 21.690 11.942 -21.337 1.00 92.56 256 PHE A O 1
ATOM 2069 N N . CYS A 1 257 ? 22.598 13.905 -20.753 1.00 93.75 257 CYS A N 1
ATOM 2070 C CA . CYS A 1 257 ? 22.586 13.604 -19.319 1.00 93.75 257 CYS A CA 1
ATOM 2071 C C . CYS A 1 257 ? 21.164 13.326 -18.803 1.00 93.75 257 CYS A C 1
ATOM 2073 O O . CYS A 1 257 ? 20.945 12.343 -18.094 1.00 93.75 257 CYS A O 1
ATOM 2075 N N . VAL A 1 258 ? 20.184 14.155 -19.176 1.00 93.38 258 VAL A N 1
ATOM 2076 C CA . VAL A 1 258 ? 18.785 14.007 -18.740 1.00 93.38 258 VAL A CA 1
ATOM 2077 C C . VAL A 1 258 ? 18.159 12.742 -19.323 1.00 93.38 258 VAL A C 1
ATOM 2079 O O . VAL A 1 258 ? 17.627 11.924 -18.574 1.00 93.38 258 VAL A O 1
ATOM 2082 N N . THR A 1 259 ? 18.250 12.534 -20.638 1.00 92.69 259 THR A N 1
ATOM 2083 C CA . THR A 1 259 ? 17.650 11.364 -21.307 1.00 92.69 259 THR A CA 1
ATOM 2084 C C . THR A 1 259 ? 18.257 10.047 -20.825 1.00 92.69 259 THR A C 1
ATOM 2086 O O . THR A 1 259 ? 17.545 9.049 -20.696 1.00 92.69 259 THR A O 1
ATOM 2089 N N . SER A 1 260 ? 19.543 10.046 -20.479 1.00 92.25 260 SER A N 1
ATOM 2090 C CA . SER A 1 260 ? 20.243 8.879 -19.944 1.00 92.25 260 SER A CA 1
ATOM 2091 C C . SER A 1 260 ? 19.866 8.592 -18.487 1.00 92.25 260 SER A C 1
ATOM 2093 O O . SER A 1 260 ? 19.521 7.459 -18.149 1.00 92.25 260 SER A O 1
ATOM 2095 N N . LEU A 1 261 ? 19.884 9.601 -17.606 1.00 92.69 261 LEU A N 1
ATOM 2096 C CA . LEU A 1 261 ? 19.583 9.434 -16.174 1.00 92.69 261 LEU A CA 1
ATOM 2097 C C . LEU A 1 261 ? 18.099 9.149 -15.909 1.00 92.69 261 LEU A C 1
ATOM 2099 O O . LEU A 1 261 ? 17.770 8.387 -14.996 1.00 92.69 261 LEU A O 1
ATOM 2103 N N . CYS A 1 262 ? 17.203 9.707 -16.727 1.00 91.25 262 CYS A N 1
ATOM 2104 C CA . CYS A 1 262 ? 15.771 9.411 -16.693 1.00 91.25 262 CYS A CA 1
ATOM 2105 C C . CYS A 1 262 ? 15.407 8.072 -17.352 1.00 91.25 262 CYS A C 1
ATOM 2107 O O . CYS A 1 262 ? 14.234 7.704 -17.325 1.00 91.25 262 CYS A O 1
ATOM 2109 N N . LYS A 1 263 ? 16.386 7.331 -17.898 1.00 91.56 263 LYS A N 1
ATOM 2110 C CA . LYS A 1 263 ? 16.195 6.037 -18.579 1.00 91.56 263 LYS A CA 1
ATOM 2111 C C . LYS A 1 263 ? 15.300 6.117 -19.820 1.00 91.56 263 LYS A C 1
ATOM 2113 O O . LYS A 1 263 ? 14.569 5.181 -20.116 1.00 91.56 263 LYS A O 1
ATOM 2118 N N . ILE A 1 264 ? 15.349 7.243 -20.529 1.00 93.38 264 ILE A N 1
ATOM 2119 C CA . ILE A 1 264 ? 14.686 7.405 -21.828 1.00 93.38 264 ILE A CA 1
ATOM 2120 C C . ILE A 1 264 ? 15.547 6.751 -22.913 1.00 93.38 264 ILE A C 1
ATOM 2122 O O . ILE A 1 264 ? 15.025 6.013 -23.738 1.00 93.38 264 ILE A O 1
ATOM 2126 N N . GLY A 1 265 ? 16.863 7.007 -22.883 1.00 88.31 265 GLY A N 1
ATOM 2127 C CA . GLY A 1 265 ? 17.842 6.292 -23.705 1.00 88.31 265 GLY A CA 1
ATOM 2128 C C . GLY A 1 265 ? 17.606 6.393 -25.213 1.00 88.31 265 GLY A C 1
ATOM 2129 O O . GLY A 1 265 ? 17.626 5.375 -25.892 1.00 88.31 265 GLY A O 1
ATOM 2130 N N . ILE A 1 266 ? 17.409 7.605 -25.741 1.00 87.56 266 ILE A N 1
ATOM 2131 C CA . ILE A 1 266 ? 17.110 7.833 -27.171 1.00 87.56 266 ILE A CA 1
ATOM 2132 C C . ILE A 1 266 ? 18.254 7.339 -28.076 1.00 87.56 266 ILE A C 1
ATOM 2134 O O . ILE A 1 266 ? 18.000 6.787 -29.144 1.00 87.56 266 ILE A O 1
ATOM 2138 N N . GLY A 1 267 ? 19.505 7.480 -27.620 1.00 84.12 267 GLY A N 1
ATOM 2139 C CA . GLY A 1 267 ? 20.681 6.872 -28.256 1.00 84.12 267 GLY A CA 1
ATOM 2140 C C . GLY A 1 267 ? 21.212 7.580 -29.498 1.00 84.12 267 GLY A C 1
ATOM 2141 O O . GLY A 1 267 ? 22.108 7.060 -30.162 1.00 84.12 267 GLY A O 1
ATOM 2142 N N . ASP A 1 268 ? 20.685 8.763 -29.783 1.00 82.62 268 ASP A N 1
ATOM 2143 C CA . ASP A 1 268 ? 21.215 9.750 -30.721 1.00 82.62 268 ASP A CA 1
ATOM 2144 C C . ASP A 1 268 ? 22.577 10.303 -30.268 1.00 82.62 268 ASP A C 1
ATOM 2146 O O . ASP A 1 268 ? 23.490 10.441 -31.082 1.00 82.62 268 ASP A O 1
ATOM 2150 N N . PHE A 1 269 ? 22.751 10.516 -28.961 1.00 85.12 269 PHE A N 1
ATOM 2151 C CA . PHE A 1 269 ? 24.023 10.887 -28.341 1.00 85.12 269 PHE A CA 1
ATOM 2152 C C . PHE A 1 269 ? 24.528 9.780 -27.416 1.00 85.12 269 PHE A C 1
ATOM 2154 O O . PHE A 1 269 ? 23.865 9.407 -26.449 1.00 85.12 269 PHE A O 1
ATOM 2161 N N . VAL A 1 270 ? 25.730 9.258 -27.690 1.00 83.50 270 VAL A N 1
ATOM 2162 C CA . VAL A 1 270 ? 26.425 8.296 -26.818 1.00 83.50 270 VAL A CA 1
ATOM 2163 C C . VAL A 1 270 ? 27.938 8.560 -26.847 1.00 83.50 270 VAL A C 1
ATOM 2165 O O . VAL A 1 270 ? 28.544 8.438 -27.920 1.00 83.50 270 VAL A O 1
ATOM 2168 N N . PRO A 1 271 ? 28.569 8.876 -25.695 1.00 81.81 271 PRO A N 1
ATOM 2169 C CA . PRO A 1 271 ? 29.997 9.175 -25.621 1.00 81.81 271 PRO A CA 1
ATOM 2170 C C . PRO A 1 271 ? 30.856 8.034 -26.164 1.00 81.81 271 PRO A C 1
ATOM 2172 O O . PRO A 1 271 ? 30.508 6.863 -26.010 1.00 81.81 271 PRO A O 1
ATOM 2175 N N . GLY A 1 272 ? 31.980 8.358 -26.800 1.00 72.75 272 GLY A N 1
ATOM 2176 C CA . GLY A 1 272 ? 32.900 7.371 -27.371 1.00 72.75 272 GLY A CA 1
ATOM 2177 C C . GLY A 1 272 ? 32.447 6.738 -28.694 1.00 72.75 272 GLY A C 1
ATOM 2178 O O . GLY A 1 272 ? 33.164 5.893 -29.233 1.00 72.75 272 GLY A O 1
ATOM 2179 N N . THR A 1 273 ? 31.299 7.146 -29.254 1.00 63.25 273 THR A N 1
ATOM 2180 C CA . THR A 1 273 ? 30.835 6.690 -30.584 1.00 63.25 273 THR A CA 1
ATOM 2181 C C . THR A 1 273 ? 31.412 7.548 -31.718 1.00 63.25 273 THR A C 1
ATOM 2183 O O . THR A 1 273 ? 31.598 7.053 -32.839 1.00 63.25 273 THR A O 1
ATOM 2186 N N . ALA A 1 274 ? 31.751 8.809 -31.421 1.00 56.81 274 ALA A N 1
ATOM 2187 C CA . ALA A 1 274 ? 32.355 9.762 -32.344 1.00 56.81 274 ALA A CA 1
ATOM 2188 C C . ALA A 1 274 ? 33.835 9.427 -32.591 1.00 56.81 274 ALA A C 1
ATOM 2190 O O . ALA A 1 274 ? 34.759 10.007 -32.033 1.00 56.81 274 ALA A O 1
ATOM 2191 N N . SER A 1 275 ? 34.078 8.452 -33.460 1.00 52.41 275 SER A N 1
ATOM 2192 C CA . SER A 1 275 ? 35.358 8.352 -34.154 1.00 52.41 275 SER A CA 1
ATOM 2193 C C . SER A 1 275 ? 35.353 9.409 -35.252 1.00 52.41 275 SER A C 1
ATOM 2195 O O . SER A 1 275 ? 34.553 9.271 -36.179 1.00 52.41 275 SER A O 1
ATOM 2197 N N . ASN A 1 276 ? 36.197 10.437 -35.126 1.00 44.72 276 ASN A N 1
ATOM 2198 C CA . ASN A 1 276 ? 36.494 11.448 -36.145 1.00 44.72 276 ASN A CA 1
ATOM 2199 C C . ASN A 1 276 ? 36.216 10.905 -37.553 1.00 44.72 276 ASN A C 1
ATOM 2201 O O . ASN A 1 276 ? 36.883 9.962 -37.991 1.00 44.72 276 ASN A O 1
ATOM 2205 N N . ILE A 1 277 ? 35.186 11.445 -38.215 1.00 44.88 277 ILE A N 1
ATOM 2206 C CA . ILE A 1 277 ? 34.788 11.052 -39.569 1.00 44.88 277 ILE A CA 1
ATOM 2207 C C . ILE A 1 277 ? 36.024 11.184 -40.456 1.00 44.88 277 ILE A C 1
ATOM 2209 O O . ILE A 1 277 ? 36.438 12.277 -40.831 1.00 44.88 277 ILE A O 1
ATOM 2213 N N . THR A 1 278 ? 36.643 10.051 -40.766 1.00 39.16 278 THR A N 1
ATOM 2214 C CA . THR A 1 278 ? 37.708 9.988 -41.755 1.00 39.16 278 THR A CA 1
ATOM 2215 C C . THR A 1 278 ? 36.996 9.977 -43.095 1.00 39.16 278 THR A C 1
ATOM 2217 O O . THR A 1 278 ? 36.419 8.960 -43.473 1.00 39.16 278 THR A O 1
ATOM 2220 N N . ILE A 1 279 ? 36.978 11.110 -43.798 1.00 44.50 279 ILE A N 1
ATOM 2221 C CA . ILE A 1 279 ? 36.569 11.132 -45.203 1.00 44.50 279 ILE A CA 1
ATOM 2222 C C . ILE A 1 279 ? 37.525 10.176 -45.941 1.00 44.50 279 ILE A C 1
ATOM 2224 O O . ILE A 1 279 ? 38.725 10.464 -45.997 1.00 44.50 279 ILE A O 1
ATOM 2228 N N . PRO A 1 280 ? 37.049 9.047 -46.508 1.00 43.28 280 PRO A N 1
ATOM 2229 C CA . PRO A 1 280 ? 37.929 8.027 -47.090 1.00 43.28 280 PRO A CA 1
ATOM 2230 C C . PRO A 1 280 ? 38.777 8.552 -48.256 1.00 43.28 280 PRO A C 1
ATOM 2232 O O . PRO A 1 280 ? 39.796 7.963 -48.594 1.00 43.28 280 PRO A O 1
ATOM 2235 N N . LEU A 1 281 ? 38.372 9.676 -48.855 1.00 49.59 281 LEU A N 1
ATOM 2236 C CA . LEU A 1 281 ? 39.037 10.294 -49.999 1.00 49.59 281 LEU A CA 1
ATOM 2237 C C . LEU A 1 281 ? 40.326 11.066 -49.674 1.00 49.59 281 LEU A C 1
ATOM 2239 O O . LEU A 1 281 ? 41.057 11.371 -50.609 1.00 49.59 281 LEU A O 1
ATOM 2243 N N . VAL A 1 282 ? 40.623 11.392 -48.408 1.00 45.31 282 VAL A N 1
ATOM 2244 C CA . VAL A 1 282 ? 41.770 12.274 -48.076 1.00 45.31 282 VAL A CA 1
ATOM 2245 C C . VAL A 1 282 ? 42.893 11.559 -47.315 1.00 45.31 282 VAL A C 1
ATOM 2247 O O . VAL A 1 282 ? 43.972 12.116 -47.159 1.00 45.31 282 VAL A O 1
ATOM 2250 N N . GLY A 1 283 ? 42.708 10.307 -46.880 1.00 42.12 283 GLY A N 1
ATOM 2251 C CA . GLY A 1 283 ? 43.805 9.474 -46.354 1.00 42.12 283 GLY A CA 1
ATOM 2252 C C . GLY A 1 283 ? 44.573 10.035 -45.143 1.00 42.12 283 GLY A C 1
ATOM 2253 O O . GLY A 1 283 ? 45.579 9.453 -44.743 1.00 42.12 283 GLY A O 1
ATOM 2254 N N . LEU A 1 284 ? 44.122 11.133 -44.531 1.00 35.03 284 LEU A N 1
ATOM 2255 C CA . LEU A 1 284 ? 44.799 11.763 -43.405 1.00 35.03 284 LEU A CA 1
ATOM 2256 C C . LEU A 1 284 ? 44.282 11.152 -42.096 1.00 35.03 284 LEU A C 1
ATOM 2258 O O . LEU A 1 284 ? 43.261 11.566 -41.549 1.00 35.03 284 LEU A O 1
ATOM 2262 N N . LYS A 1 285 ? 44.987 10.136 -41.593 1.00 42.59 285 LYS A N 1
ATOM 2263 C CA . LYS A 1 285 ? 44.819 9.647 -40.219 1.00 42.59 285 LYS A CA 1
ATOM 2264 C C . LYS A 1 285 ? 45.569 10.584 -39.272 1.00 42.59 285 LYS A C 1
ATOM 2266 O O . LYS A 1 285 ? 46.790 10.504 -39.184 1.00 42.59 285 LYS A O 1
ATOM 2271 N N . ILE A 1 286 ? 44.853 11.436 -38.541 1.00 41.22 286 ILE A N 1
ATOM 2272 C CA . ILE A 1 286 ? 45.415 12.130 -37.375 1.00 41.22 286 ILE A CA 1
ATOM 2273 C C . ILE A 1 286 ? 44.982 11.389 -36.101 1.00 41.22 286 ILE A C 1
ATOM 2275 O O . ILE A 1 286 ? 43.802 11.371 -35.767 1.00 41.22 286 ILE A O 1
ATOM 2279 N N . GLY A 1 287 ? 45.963 10.807 -35.400 1.00 40.72 287 GLY A N 1
ATOM 2280 C CA . GLY A 1 287 ? 46.021 10.761 -33.930 1.00 40.72 287 GLY A CA 1
ATOM 2281 C C . GLY A 1 287 ? 45.218 9.696 -33.164 1.00 40.72 287 GLY A C 1
ATOM 2282 O O . GLY A 1 287 ? 44.048 9.877 -32.851 1.00 40.72 287 GLY A O 1
ATOM 2283 N N . ASP A 1 288 ? 45.905 8.616 -32.789 1.00 45.06 288 ASP A N 1
ATOM 2284 C CA . ASP A 1 288 ? 45.873 7.899 -31.494 1.00 45.06 288 ASP A CA 1
ATOM 2285 C C . ASP A 1 288 ? 44.639 8.053 -30.561 1.00 45.06 288 ASP A C 1
ATOM 2287 O O . ASP A 1 288 ? 44.695 8.707 -29.522 1.00 45.06 288 ASP A O 1
ATOM 2291 N N . SER A 1 289 ? 43.499 7.438 -30.909 1.00 53.34 289 SER A N 1
ATOM 2292 C CA . SER A 1 289 ? 42.228 7.633 -30.175 1.00 53.34 289 SER A CA 1
ATOM 2293 C C . SER A 1 289 ? 41.681 6.393 -29.448 1.00 53.34 289 SER A C 1
ATOM 2295 O O . SER A 1 289 ? 40.690 6.497 -28.726 1.00 53.34 289 SER A O 1
ATOM 2297 N N . THR A 1 290 ? 42.268 5.199 -29.599 1.00 57.22 290 THR A N 1
ATOM 2298 C CA . THR A 1 290 ? 41.636 3.972 -29.072 1.00 57.22 290 THR A CA 1
ATOM 2299 C C . THR A 1 290 ? 41.642 3.926 -27.541 1.00 57.22 290 THR A C 1
ATOM 2301 O O . THR A 1 290 ? 40.609 3.617 -26.951 1.00 57.22 290 THR A O 1
ATOM 2304 N N . SER A 1 291 ? 42.756 4.281 -26.889 1.00 57.16 291 SER A N 1
ATOM 2305 C CA . SER A 1 291 ? 42.889 4.280 -25.420 1.00 57.16 291 SER A CA 1
ATOM 2306 C C . SER A 1 291 ? 42.075 5.398 -24.759 1.00 57.16 291 SER A C 1
ATOM 2308 O O . SER A 1 291 ? 41.340 5.137 -23.807 1.00 57.16 291 SER A O 1
ATOM 2310 N N . GLN A 1 292 ? 42.124 6.621 -25.302 1.00 61.91 292 GLN A N 1
ATOM 2311 C CA . GLN A 1 292 ? 41.337 7.752 -24.800 1.00 61.91 292 GLN A CA 1
ATOM 2312 C C . GLN A 1 292 ? 39.829 7.487 -24.900 1.00 61.91 292 GLN A C 1
ATOM 2314 O O . GLN A 1 292 ? 39.100 7.767 -23.950 1.00 61.91 292 GLN A O 1
ATOM 2319 N N . ASN A 1 293 ? 39.358 6.876 -25.992 1.00 69.12 293 ASN A N 1
ATOM 2320 C CA . ASN A 1 293 ? 37.945 6.527 -26.151 1.00 69.12 293 ASN A CA 1
ATOM 2321 C C . ASN A 1 293 ? 37.495 5.434 -25.167 1.00 69.12 293 ASN A C 1
ATOM 2323 O O . ASN A 1 293 ? 36.391 5.519 -24.630 1.00 69.12 293 ASN A O 1
ATOM 2327 N N . GLN A 1 294 ? 38.350 4.446 -24.861 1.00 75.94 294 GLN A N 1
ATOM 2328 C CA . GLN A 1 294 ? 38.044 3.464 -23.812 1.00 75.94 294 GLN A CA 1
ATOM 2329 C C . GLN A 1 294 ? 37.915 4.133 -22.430 1.00 75.94 294 GLN A C 1
ATOM 2331 O O . GLN A 1 294 ? 36.985 3.819 -21.688 1.00 75.94 294 GLN A O 1
ATOM 2336 N N . THR A 1 295 ? 38.792 5.085 -22.092 1.00 80.19 295 THR A N 1
ATOM 2337 C CA . THR A 1 295 ? 38.731 5.816 -20.812 1.00 80.19 295 THR A CA 1
ATOM 2338 C C . THR A 1 295 ? 37.469 6.674 -20.699 1.00 80.19 295 THR A C 1
ATOM 2340 O O . THR A 1 295 ? 36.815 6.655 -19.656 1.00 80.19 295 THR A O 1
ATOM 2343 N N . LYS A 1 296 ? 37.066 7.361 -21.780 1.00 85.00 296 LYS A N 1
ATOM 2344 C CA . LYS A 1 296 ? 35.803 8.122 -21.834 1.00 85.00 296 LYS A CA 1
ATOM 2345 C C . LYS A 1 296 ? 34.588 7.230 -21.551 1.00 85.00 296 LYS A C 1
ATOM 2347 O O . LYS A 1 296 ? 33.726 7.610 -20.761 1.00 85.00 296 LYS A O 1
ATOM 2352 N N . LEU A 1 297 ? 34.546 6.022 -22.123 1.00 85.44 297 LEU A N 1
ATOM 2353 C CA . LEU A 1 297 ? 33.473 5.046 -21.885 1.00 85.44 297 LEU A CA 1
ATOM 2354 C C . LEU A 1 297 ? 33.436 4.542 -20.435 1.00 85.44 297 LEU A C 1
ATOM 2356 O O . LEU A 1 297 ? 32.355 4.400 -19.868 1.00 85.44 297 LEU A O 1
ATOM 2360 N N . VAL A 1 298 ? 34.594 4.301 -19.813 1.00 87.12 298 VAL A N 1
ATOM 2361 C CA . VAL A 1 298 ? 34.664 3.887 -18.400 1.00 87.12 298 VAL A CA 1
ATOM 2362 C C . VAL A 1 298 ? 34.185 5.005 -17.474 1.00 87.12 298 VAL A C 1
ATOM 2364 O O . VAL A 1 298 ? 33.417 4.750 -16.549 1.00 87.12 298 VAL A O 1
ATOM 2367 N N . ILE A 1 299 ? 34.586 6.252 -17.725 1.00 88.12 299 ILE A N 1
ATOM 2368 C CA . ILE A 1 299 ? 34.129 7.379 -16.904 1.00 88.12 299 ILE A CA 1
ATOM 2369 C C . ILE A 1 299 ? 32.631 7.620 -17.108 1.00 88.12 299 ILE A C 1
ATOM 2371 O O . ILE A 1 299 ? 31.918 7.847 -16.132 1.00 88.12 299 ILE A O 1
ATOM 2375 N N . ASN A 1 300 ? 32.130 7.472 -18.336 1.00 89.44 300 ASN A N 1
ATOM 2376 C CA . ASN A 1 300 ? 30.697 7.486 -18.611 1.00 89.44 300 ASN A CA 1
ATOM 2377 C C . ASN A 1 300 ? 29.957 6.388 -17.825 1.00 89.44 300 ASN A C 1
ATOM 2379 O O . ASN A 1 300 ? 28.944 6.662 -17.191 1.00 89.44 300 ASN A O 1
ATOM 2383 N N . PHE A 1 301 ? 30.492 5.164 -17.776 1.00 90.56 301 PHE A N 1
ATOM 2384 C CA . PHE A 1 301 ? 29.921 4.080 -16.970 1.00 90.56 301 PHE A CA 1
ATOM 2385 C C . PHE A 1 301 ? 29.815 4.461 -15.484 1.00 90.56 301 PHE A C 1
ATOM 2387 O O . PHE A 1 301 ? 28.762 4.276 -14.871 1.00 90.56 301 PHE A O 1
ATOM 2394 N N . VAL A 1 302 ? 30.880 5.029 -14.906 1.00 91.75 302 VAL A N 1
ATOM 2395 C CA . VAL A 1 302 ? 30.902 5.466 -13.497 1.00 91.75 302 VAL A CA 1
ATOM 2396 C C . VAL A 1 302 ? 29.924 6.615 -13.253 1.00 91.75 302 VAL A C 1
ATOM 2398 O O . VAL A 1 302 ? 29.182 6.579 -12.269 1.00 91.75 302 VAL A O 1
ATOM 2401 N N . TYR A 1 303 ? 29.888 7.601 -14.155 1.00 93.69 303 TYR A N 1
ATOM 2402 C CA . TYR A 1 303 ? 28.922 8.697 -14.121 1.00 93.69 303 TYR A CA 1
ATOM 2403 C C . TYR A 1 303 ? 27.498 8.130 -14.102 1.00 93.69 303 TYR A C 1
ATOM 2405 O O . TYR A 1 303 ? 26.754 8.329 -13.149 1.00 93.69 303 TYR A O 1
ATOM 2413 N N . MET A 1 304 ? 27.143 7.291 -15.069 1.00 92.75 304 MET A N 1
ATOM 2414 C CA . MET A 1 304 ? 25.808 6.706 -15.137 1.00 92.75 304 MET A CA 1
ATOM 2415 C C . MET A 1 304 ? 25.443 5.892 -13.888 1.00 92.75 304 MET A C 1
ATOM 2417 O O . MET A 1 304 ? 24.325 6.013 -13.386 1.00 92.75 304 MET A O 1
ATOM 2421 N N . LEU A 1 305 ? 26.370 5.104 -13.338 1.00 90.50 305 LEU A N 1
ATOM 2422 C CA . LEU A 1 305 ? 26.115 4.319 -12.129 1.00 90.50 305 LEU A CA 1
ATOM 2423 C C . LEU A 1 305 ? 25.831 5.208 -10.905 1.00 90.50 305 LEU A C 1
ATOM 2425 O O . LEU A 1 305 ? 24.861 4.966 -10.181 1.00 90.50 305 LEU A O 1
ATOM 2429 N N . LEU A 1 306 ? 26.632 6.257 -10.694 1.00 92.06 306 LEU A N 1
ATOM 2430 C CA . LEU A 1 306 ? 26.455 7.191 -9.579 1.00 92.06 306 LEU A CA 1
ATOM 2431 C C . LEU A 1 306 ? 25.196 8.051 -9.749 1.00 92.06 306 LEU A C 1
ATOM 2433 O O . LEU A 1 306 ? 24.414 8.200 -8.807 1.00 92.06 306 LEU A O 1
ATOM 2437 N N . GLY A 1 307 ? 24.956 8.554 -10.958 1.00 92.81 307 GLY A N 1
ATOM 2438 C CA . GLY A 1 307 ? 23.769 9.329 -11.293 1.00 92.81 307 GLY A CA 1
ATOM 2439 C C . GLY A 1 307 ? 22.476 8.543 -11.090 1.00 92.81 307 GLY A C 1
ATOM 2440 O O . GLY A 1 307 ? 21.520 9.068 -10.523 1.00 92.81 307 GLY A O 1
ATOM 2441 N N . MET A 1 308 ? 22.450 7.252 -11.437 1.00 89.69 308 MET A N 1
ATOM 2442 C CA . MET A 1 308 ? 21.307 6.386 -11.129 1.00 89.69 308 MET A CA 1
ATOM 2443 C C . MET A 1 308 ? 21.078 6.218 -9.622 1.00 89.69 308 MET A C 1
ATOM 2445 O O . MET A 1 308 ? 19.927 6.145 -9.190 1.00 89.69 308 MET A O 1
ATOM 2449 N N . GLY A 1 309 ? 22.141 6.197 -8.813 1.00 91.62 309 GLY A N 1
ATOM 2450 C CA . GLY A 1 309 ? 22.034 6.235 -7.353 1.00 91.62 309 GLY A CA 1
ATOM 2451 C C . GLY A 1 309 ? 21.380 7.527 -6.846 1.00 91.62 309 GLY A C 1
ATOM 2452 O O . GLY A 1 309 ? 20.500 7.476 -5.984 1.00 91.62 309 GLY A O 1
ATOM 2453 N N . LEU A 1 310 ? 21.746 8.680 -7.417 1.00 91.88 310 LEU A N 1
ATOM 2454 C CA . LEU A 1 310 ? 21.141 9.977 -7.085 1.00 91.88 310 LEU A CA 1
ATOM 2455 C C . LEU A 1 310 ? 19.669 10.060 -7.511 1.00 91.88 310 LEU A C 1
ATOM 2457 O O . LEU A 1 310 ? 18.828 10.508 -6.729 1.00 91.88 310 LEU A O 1
ATOM 2461 N N . VAL A 1 311 ? 19.325 9.552 -8.697 1.00 91.69 311 VAL A N 1
ATOM 2462 C CA . VAL A 1 311 ? 17.925 9.431 -9.139 1.00 91.69 311 VAL A CA 1
ATOM 2463 C C . VAL A 1 311 ? 17.138 8.531 -8.182 1.00 91.69 311 VAL A C 1
ATOM 2465 O O . VAL A 1 311 ? 16.019 8.873 -7.799 1.00 91.69 311 VAL A O 1
ATOM 2468 N N . ALA A 1 312 ? 17.722 7.419 -7.723 1.00 91.06 312 ALA A N 1
ATOM 2469 C CA . ALA A 1 312 ? 17.090 6.533 -6.745 1.00 91.06 312 ALA A CA 1
ATOM 2470 C C . ALA A 1 312 ? 16.847 7.211 -5.390 1.00 91.06 312 ALA A C 1
ATOM 2472 O O . ALA A 1 312 ? 15.802 7.009 -4.765 1.00 91.06 312 ALA A O 1
ATOM 2473 N N . MET A 1 313 ? 17.799 8.027 -4.932 1.00 90.31 313 MET A N 1
ATOM 2474 C CA . MET A 1 313 ? 17.647 8.854 -3.736 1.00 90.31 313 MET A CA 1
ATOM 2475 C C . MET A 1 313 ? 16.477 9.829 -3.897 1.00 90.31 313 MET A C 1
ATOM 2477 O O . MET A 1 313 ? 15.589 9.857 -3.044 1.00 90.31 313 MET A O 1
ATOM 2481 N N . CYS A 1 314 ? 16.441 10.577 -5.003 1.00 88.56 314 CYS A N 1
ATOM 2482 C CA . CYS A 1 314 ? 15.380 11.543 -5.288 1.00 88.56 314 CYS A CA 1
ATOM 2483 C C . CYS A 1 314 ? 14.011 10.868 -5.385 1.00 88.56 314 CYS A C 1
ATOM 2485 O O . CYS A 1 314 ? 13.048 11.352 -4.798 1.00 88.56 314 CYS A O 1
ATOM 2487 N N . TYR A 1 315 ? 13.931 9.711 -6.049 1.00 87.38 315 TYR A N 1
ATOM 2488 C CA . TYR A 1 315 ? 12.715 8.906 -6.111 1.00 87.38 315 TYR A CA 1
ATOM 2489 C C . TYR A 1 315 ? 12.237 8.495 -4.714 1.00 87.38 315 TYR A C 1
ATOM 2491 O O . TYR A 1 315 ? 11.060 8.651 -4.396 1.00 87.38 315 TYR A O 1
ATOM 2499 N N . ASN A 1 316 ? 13.135 8.001 -3.854 1.00 85.62 316 ASN A N 1
ATOM 2500 C CA . ASN A 1 316 ? 12.774 7.596 -2.494 1.00 85.62 316 ASN A CA 1
ATOM 2501 C C . ASN A 1 316 ? 12.293 8.776 -1.642 1.00 85.62 316 ASN A C 1
ATOM 2503 O O . ASN A 1 316 ? 11.294 8.629 -0.938 1.00 85.62 316 ASN A O 1
ATOM 2507 N N . LEU A 1 317 ? 12.961 9.930 -1.727 1.00 83.38 317 LEU A N 1
ATOM 2508 C CA . LEU A 1 317 ? 12.583 11.142 -0.995 1.00 83.38 317 LEU A CA 1
ATOM 2509 C C . LEU A 1 317 ? 11.249 11.707 -1.495 1.00 83.38 317 LEU A C 1
ATOM 2511 O O . LEU A 1 317 ? 10.340 11.915 -0.699 1.00 83.38 317 LEU A O 1
ATOM 2515 N N . MET A 1 318 ? 11.064 11.818 -2.812 1.00 83.00 318 MET A N 1
ATOM 2516 C CA . MET A 1 318 ? 9.794 12.242 -3.408 1.00 83.00 318 MET A CA 1
ATOM 2517 C C . MET A 1 318 ? 8.648 11.289 -3.041 1.00 83.00 318 MET A C 1
ATOM 2519 O O . MET A 1 318 ? 7.544 11.726 -2.728 1.00 83.00 318 MET A O 1
ATOM 2523 N N . ARG A 1 319 ? 8.898 9.976 -3.021 1.00 83.50 319 ARG A N 1
ATOM 2524 C CA . ARG A 1 319 ? 7.918 8.969 -2.590 1.00 83.50 319 ARG A CA 1
ATOM 2525 C C . ARG A 1 319 ? 7.579 9.086 -1.101 1.00 83.50 319 ARG A C 1
ATOM 2527 O O . ARG A 1 319 ? 6.478 8.713 -0.703 1.00 83.50 319 ARG A O 1
ATOM 2534 N N . GLU A 1 320 ? 8.508 9.510 -0.249 1.00 80.88 320 GLU A N 1
ATOM 2535 C CA . GLU A 1 320 ? 8.207 9.828 1.151 1.00 80.88 320 GLU A CA 1
ATOM 2536 C C . GLU A 1 320 ? 7.326 11.083 1.244 1.00 80.88 320 GLU A C 1
ATOM 2538 O O . GLU A 1 320 ? 6.264 11.007 1.859 1.00 80.88 320 GLU A O 1
ATOM 2543 N N . ASP A 1 321 ? 7.684 12.167 0.553 1.00 79.38 321 ASP A N 1
ATOM 2544 C CA . ASP A 1 321 ? 6.933 13.432 0.567 1.00 79.38 321 ASP A CA 1
ATOM 2545 C C . ASP A 1 321 ? 5.508 13.281 0.027 1.00 79.38 321 ASP A C 1
ATOM 2547 O O . ASP A 1 321 ? 4.553 13.749 0.645 1.00 79.38 321 ASP A O 1
ATOM 2551 N N . VAL A 1 322 ? 5.332 12.575 -1.095 1.00 79.31 322 VAL A N 1
ATOM 2552 C CA . VAL A 1 322 ? 4.003 12.299 -1.665 1.00 79.31 322 VAL A CA 1
ATOM 2553 C C . VAL A 1 322 ? 3.143 11.518 -0.677 1.00 79.31 322 VAL A C 1
ATOM 2555 O O . VAL A 1 322 ? 1.958 11.804 -0.543 1.00 79.31 322 VAL A O 1
ATOM 2558 N N . ARG A 1 323 ? 3.717 10.556 0.057 1.00 77.69 323 ARG A N 1
ATOM 2559 C CA . ARG A 1 323 ? 2.961 9.820 1.079 1.00 77.69 323 ARG A CA 1
ATOM 2560 C C . ARG A 1 323 ? 2.550 10.701 2.249 1.00 77.69 323 ARG A C 1
ATOM 2562 O O . ARG A 1 323 ? 1.475 10.469 2.787 1.00 77.69 323 ARG A O 1
ATOM 2569 N N . VAL A 1 324 ? 3.394 11.646 2.664 1.00 78.12 324 VAL A N 1
ATOM 2570 C CA . VAL A 1 324 ? 3.065 12.589 3.743 1.00 78.12 324 VAL A CA 1
ATOM 2571 C C . VAL A 1 324 ? 1.954 13.526 3.282 1.00 78.12 324 VAL A C 1
ATOM 2573 O O . VAL A 1 324 ? 0.898 13.535 3.900 1.00 78.12 324 VAL A O 1
ATOM 2576 N N . LYS A 1 325 ? 2.108 14.170 2.121 1.00 73.38 325 LYS A N 1
ATOM 2577 C CA . LYS A 1 325 ? 1.065 15.030 1.542 1.00 73.38 325 LYS A CA 1
ATOM 2578 C C . LYS A 1 325 ? -0.246 14.293 1.288 1.00 73.38 325 LYS A C 1
ATOM 2580 O O . LYS A 1 325 ? -1.314 14.863 1.440 1.00 73.38 325 LYS A O 1
ATOM 2585 N N . MET A 1 326 ? -0.191 13.017 0.905 1.00 68.75 326 MET A N 1
ATOM 2586 C CA . MET A 1 326 ? -1.396 12.205 0.719 1.00 68.75 326 MET A CA 1
ATOM 2587 C C . MET A 1 326 ? -2.086 11.877 2.049 1.00 68.75 326 MET A C 1
ATOM 2589 O O . MET A 1 326 ? -3.302 11.710 2.063 1.00 68.75 326 MET A O 1
ATOM 2593 N N . LYS A 1 327 ? -1.338 11.783 3.157 1.00 70.50 327 LYS A N 1
ATOM 2594 C CA . LYS A 1 327 ? -1.920 11.667 4.501 1.00 70.50 327 LYS A CA 1
ATOM 2595 C C . LYS A 1 327 ? -2.558 12.982 4.936 1.00 70.50 327 LYS A C 1
ATOM 2597 O O . LYS A 1 327 ? -3.723 12.952 5.300 1.00 70.50 327 LYS A O 1
ATOM 2602 N N . GLU A 1 328 ? -1.851 14.100 4.786 1.00 71.06 328 GLU A N 1
ATOM 2603 C CA . GLU A 1 328 ? -2.374 15.444 5.087 1.00 71.06 328 GLU A CA 1
ATOM 2604 C C . GLU A 1 328 ? -3.644 15.728 4.272 1.00 71.06 328 GLU A C 1
ATOM 2606 O O . GLU A 1 328 ? -4.692 16.028 4.824 1.00 71.06 328 GLU A O 1
ATOM 2611 N N . MET A 1 329 ? -3.614 15.481 2.959 1.00 61.56 329 MET A N 1
ATOM 2612 C CA . MET A 1 329 ? -4.785 15.636 2.089 1.00 61.56 329 MET A CA 1
ATOM 2613 C C . MET A 1 329 ? -5.940 14.705 2.483 1.00 61.56 329 MET A C 1
ATOM 2615 O O . MET A 1 329 ? -7.104 15.063 2.317 1.00 61.56 329 MET A O 1
ATOM 2619 N N . LYS A 1 330 ? -5.646 13.495 2.978 1.00 63.06 330 LYS A N 1
ATOM 2620 C CA . LYS A 1 330 ? -6.677 12.580 3.484 1.00 63.06 330 LYS A CA 1
ATOM 2621 C C . LYS A 1 330 ? -7.317 13.150 4.753 1.00 63.06 330 LYS A C 1
ATOM 2623 O O . LYS A 1 330 ? -8.534 13.083 4.868 1.00 63.06 330 LYS A O 1
ATOM 2628 N N . GLU A 1 331 ? -6.521 13.690 5.669 1.00 70.69 331 GLU A N 1
ATOM 2629 C CA . GLU A 1 331 ? -6.991 14.332 6.903 1.00 70.69 331 GLU A CA 1
ATOM 2630 C C . GLU A 1 331 ? -7.832 15.582 6.587 1.00 70.69 331 GLU A C 1
ATOM 2632 O O . GLU A 1 331 ? -8.975 15.667 7.031 1.00 70.69 331 GLU A O 1
ATOM 2637 N N . ASP A 1 332 ? -7.365 16.461 5.697 1.00 62.06 332 ASP A N 1
ATOM 2638 C CA . ASP A 1 332 ? -8.115 17.636 5.224 1.00 62.06 332 ASP A CA 1
ATOM 2639 C C . ASP A 1 332 ? -9.433 17.252 4.533 1.00 62.06 332 ASP A C 1
ATOM 2641 O O . ASP A 1 332 ? -10.468 17.905 4.698 1.00 62.06 332 ASP A O 1
ATOM 2645 N N . MET A 1 333 ? -9.423 16.169 3.751 1.00 54.25 333 MET A N 1
ATOM 2646 C CA . MET A 1 333 ? -10.623 15.660 3.090 1.00 54.25 333 MET A CA 1
ATOM 2647 C C . MET A 1 333 ? -11.627 15.089 4.097 1.00 54.25 333 MET A C 1
ATOM 2649 O O . MET A 1 333 ? -12.831 15.267 3.906 1.00 54.25 333 MET A O 1
ATOM 2653 N N . LEU A 1 334 ? -11.160 14.427 5.158 1.00 55.00 334 LEU A N 1
ATOM 2654 C CA . LEU A 1 334 ? -12.014 13.937 6.242 1.00 55.00 334 LEU A CA 1
ATOM 2655 C C . LEU A 1 334 ? -12.646 15.103 7.010 1.00 55.00 334 LEU A C 1
ATOM 2657 O O . LEU A 1 334 ? -13.863 15.105 7.180 1.00 55.00 334 LEU A O 1
ATOM 2661 N N . LEU A 1 335 ? -11.867 16.137 7.343 1.00 61.31 335 LEU A N 1
ATOM 2662 C CA . LEU A 1 335 ? -12.374 17.371 7.957 1.00 61.31 335 LEU A CA 1
ATOM 2663 C C . LEU A 1 335 ? -13.420 18.064 7.067 1.00 61.31 335 LEU A C 1
ATOM 2665 O O . LEU A 1 335 ? -14.464 18.512 7.540 1.00 61.31 335 LEU A O 1
ATOM 2669 N N . CYS A 1 336 ? -13.193 18.104 5.751 1.00 49.19 336 CYS A N 1
ATOM 2670 C CA . CYS A 1 336 ? -14.150 18.665 4.796 1.00 49.19 336 CYS A CA 1
ATOM 2671 C C . CYS A 1 336 ? -15.438 17.827 4.680 1.00 49.19 336 CYS A C 1
ATOM 2673 O O . CYS A 1 336 ? -16.534 18.383 4.566 1.00 49.19 336 CYS A O 1
ATOM 2675 N N . LEU A 1 337 ? -15.330 16.495 4.716 1.00 55.59 337 LEU A N 1
ATOM 2676 C CA . LEU A 1 337 ? -16.484 15.591 4.723 1.00 55.59 337 LEU A CA 1
ATOM 2677 C C . LEU A 1 337 ? -17.297 15.717 6.015 1.00 55.59 337 LEU A C 1
ATOM 2679 O O . LEU A 1 337 ? -18.525 15.646 5.963 1.00 55.59 337 LEU A O 1
ATOM 2683 N N . GLU A 1 338 ? -16.639 15.943 7.148 1.00 59.47 338 GLU A N 1
ATOM 2684 C CA . GLU A 1 338 ? -17.292 16.183 8.431 1.00 59.47 338 GLU A CA 1
ATOM 2685 C C . GLU A 1 338 ? -18.024 17.533 8.458 1.00 59.47 338 GLU A C 1
ATOM 2687 O O . GLU A 1 338 ? -19.203 17.573 8.809 1.00 59.47 338 GLU A O 1
ATOM 2692 N N . ASP A 1 339 ? -17.417 18.611 7.949 1.00 54.59 339 ASP A N 1
ATOM 2693 C CA . ASP A 1 339 ? -18.088 19.911 7.768 1.00 54.59 339 ASP A CA 1
ATOM 2694 C C . ASP A 1 339 ? -19.289 19.815 6.802 1.00 54.59 339 ASP A C 1
ATOM 2696 O O . ASP A 1 339 ? -20.369 20.354 7.064 1.00 54.59 339 ASP A O 1
ATOM 2700 N N . MET A 1 340 ? -19.155 19.059 5.706 1.00 48.94 340 MET A N 1
ATOM 2701 C CA . MET A 1 340 ? -20.263 18.759 4.789 1.00 48.94 340 MET A CA 1
ATOM 2702 C C . MET A 1 340 ? -21.383 17.969 5.475 1.00 48.94 340 MET A C 1
ATOM 2704 O O . MET A 1 340 ? -22.555 18.290 5.273 1.00 48.94 340 MET A O 1
ATOM 2708 N N . ARG A 1 341 ? -21.046 16.967 6.298 1.00 52.88 341 ARG A N 1
ATOM 2709 C CA . ARG A 1 341 ? -22.010 16.175 7.076 1.00 52.88 341 ARG A CA 1
ATOM 2710 C C . ARG A 1 341 ? -22.741 17.044 8.096 1.00 52.88 341 ARG A C 1
ATOM 2712 O O . ARG A 1 341 ? -23.962 16.966 8.173 1.00 52.88 341 ARG A O 1
ATOM 2719 N N . LEU A 1 342 ? -22.031 17.909 8.820 1.00 49.09 342 LEU A N 1
ATOM 2720 C CA . LEU A 1 342 ? -22.611 18.844 9.789 1.00 49.09 342 LEU A CA 1
ATOM 2721 C C . LEU A 1 342 ? -23.543 19.860 9.112 1.00 49.09 342 LEU A C 1
ATOM 2723 O O . LEU A 1 342 ? -24.639 20.126 9.610 1.00 49.09 342 LEU A O 1
ATOM 2727 N N . LYS A 1 343 ? -23.168 20.378 7.937 1.00 48.56 343 LYS A N 1
ATOM 2728 C CA . LYS A 1 343 ? -24.040 21.235 7.115 1.00 48.56 343 LYS A CA 1
ATOM 2729 C C . LYS A 1 343 ? -25.275 20.491 6.613 1.00 48.56 343 LYS A C 1
ATOM 2731 O O . LYS A 1 343 ? -26.370 21.048 6.663 1.00 48.56 343 LYS A O 1
ATOM 2736 N N . PHE A 1 344 ? -25.127 19.234 6.194 1.00 46.19 344 PHE A N 1
ATOM 2737 C CA . PHE A 1 344 ? -26.256 18.383 5.814 1.00 46.19 344 PHE A CA 1
ATOM 2738 C C . PHE A 1 344 ? -27.201 18.138 6.996 1.00 46.19 344 PHE A C 1
ATOM 2740 O O . PHE A 1 344 ? -28.407 18.309 6.836 1.00 46.19 344 PHE A O 1
ATOM 2747 N N . SER A 1 345 ? -26.675 17.845 8.189 1.00 46.16 345 SER A N 1
ATOM 2748 C CA . SER A 1 345 ? -27.471 17.695 9.415 1.00 46.16 345 SER A CA 1
ATOM 2749 C C . SER A 1 345 ? -28.209 18.985 9.792 1.00 46.16 345 SER A C 1
ATOM 2751 O O . SER A 1 345 ? -29.387 18.929 10.135 1.00 46.16 345 SER A O 1
ATOM 2753 N N . ARG A 1 346 ? -27.586 20.165 9.643 1.00 41.16 346 ARG A N 1
ATOM 2754 C CA . ARG A 1 346 ? -28.262 21.466 9.844 1.00 41.16 346 ARG A CA 1
ATOM 2755 C C . ARG A 1 346 ? -29.356 21.735 8.803 1.00 41.16 346 ARG A C 1
ATOM 2757 O O . ARG A 1 346 ? -30.392 22.302 9.139 1.00 41.16 346 ARG A O 1
ATOM 2764 N N . CYS A 1 347 ? -29.162 21.324 7.548 1.00 38.31 347 CYS A N 1
ATOM 2765 C CA . CYS A 1 347 ? -30.182 21.427 6.499 1.00 38.31 347 CYS A CA 1
ATOM 2766 C C . CYS A 1 347 ? -31.355 20.460 6.714 1.00 38.31 347 CYS A C 1
ATOM 2768 O O . CYS A 1 347 ? -32.493 20.841 6.455 1.00 38.31 347 CYS A O 1
ATOM 2770 N N . PHE A 1 348 ? -31.097 19.244 7.202 1.00 43.56 348 PHE A N 1
ATOM 2771 C CA . PHE A 1 348 ? -32.141 18.283 7.567 1.00 43.56 348 PHE A CA 1
ATOM 2772 C C . PHE A 1 348 ? -32.923 18.734 8.801 1.00 43.56 348 PHE A C 1
ATOM 2774 O O . PHE A 1 348 ? -34.148 18.727 8.759 1.00 43.56 348 PHE A O 1
ATOM 2781 N N . SER A 1 349 ? -32.241 19.265 9.817 1.00 39.34 349 SER A N 1
ATOM 2782 C CA . SER A 1 349 ? -32.887 19.866 10.987 1.00 39.34 349 SER A CA 1
ATOM 2783 C C . SER A 1 349 ? -33.764 21.073 10.599 1.00 39.34 349 SER A C 1
ATOM 2785 O O . SER A 1 349 ? -34.908 21.177 11.032 1.00 39.34 349 SER A O 1
ATOM 2787 N N . LYS A 1 350 ? -33.322 21.921 9.652 1.00 33.66 350 LYS A N 1
ATOM 2788 C CA . LYS A 1 350 ? -34.171 22.985 9.068 1.00 33.66 350 LYS A CA 1
ATOM 2789 C C . LYS A 1 350 ? -35.361 22.464 8.252 1.00 33.66 350 LYS A C 1
ATOM 2791 O O . LYS A 1 350 ? -36.361 23.169 8.134 1.00 33.66 350 LYS A O 1
ATOM 2796 N N . LYS A 1 351 ? -35.264 21.268 7.666 1.00 31.20 351 LYS A N 1
ATOM 2797 C CA . LYS A 1 351 ? -36.339 20.658 6.869 1.00 31.20 351 LYS A CA 1
ATOM 2798 C C . LYS A 1 351 ? -37.378 19.960 7.756 1.00 31.20 351 LYS A C 1
ATOM 2800 O O . LYS A 1 351 ? -38.556 20.025 7.428 1.00 31.20 351 LYS A O 1
ATOM 2805 N N . GLU A 1 352 ? -36.975 19.393 8.894 1.00 35.38 352 GLU A N 1
ATOM 2806 C CA . GLU A 1 352 ? -37.889 18.864 9.921 1.00 35.38 352 GLU A CA 1
ATOM 2807 C C . GLU A 1 352 ? -38.675 19.975 10.635 1.00 35.38 352 GLU A C 1
ATOM 2809 O O . GLU A 1 352 ? -39.873 19.819 10.855 1.00 35.38 352 GLU A O 1
ATOM 2814 N N . VAL A 1 353 ? -38.066 21.143 10.885 1.00 38.62 353 VAL A N 1
ATOM 2815 C CA . VAL A 1 353 ? -38.771 22.306 11.469 1.00 38.62 353 VAL A CA 1
ATOM 2816 C C . VAL A 1 353 ? -39.824 22.900 10.514 1.00 38.62 353 VAL A C 1
ATOM 2818 O O . VAL A 1 353 ? -40.815 23.461 10.969 1.00 38.62 353 VAL A O 1
ATOM 2821 N N . MET A 1 354 ? -39.666 22.748 9.192 1.00 33.03 354 MET A N 1
ATOM 2822 C CA . MET A 1 354 ? -40.615 23.279 8.196 1.00 33.03 354 MET A CA 1
ATOM 2823 C C . MET A 1 354 ? -41.716 22.294 7.760 1.00 33.03 354 MET A C 1
ATOM 2825 O O . MET A 1 354 ? -42.691 22.726 7.153 1.00 33.03 354 MET A O 1
ATOM 2829 N N . LEU A 1 355 ? -41.592 20.992 8.053 1.00 34.47 355 LEU A N 1
ATOM 2830 C CA . LEU A 1 355 ? -42.569 19.958 7.658 1.00 34.47 355 LEU A CA 1
ATOM 2831 C C . LEU A 1 355 ? -43.407 19.396 8.823 1.00 34.47 355 LEU A C 1
ATOM 2833 O O . LEU A 1 355 ? -44.250 18.533 8.601 1.00 34.47 355 LEU A O 1
ATOM 2837 N N . GLY A 1 356 ? -43.252 19.920 10.043 1.00 32.84 356 GLY A N 1
ATOM 2838 C CA . GLY A 1 356 ? -44.049 19.559 11.226 1.00 32.84 356 GLY A CA 1
ATOM 2839 C C . GLY A 1 356 ? -45.461 20.166 11.290 1.00 32.84 356 GLY A C 1
ATOM 2840 O O . GLY A 1 356 ? -45.957 20.435 12.380 1.00 32.84 356 GLY A O 1
ATOM 2841 N N . GLY A 1 357 ? -46.108 20.412 10.147 1.00 33.28 357 GLY A N 1
ATOM 2842 C CA . GLY A 1 357 ? -47.490 20.883 10.066 1.00 33.28 357 GLY A CA 1
ATOM 2843 C C . GLY A 1 357 ? -48.422 19.780 9.569 1.00 33.28 357 GLY A C 1
ATOM 2844 O O . GLY A 1 357 ? -48.335 19.376 8.415 1.00 33.28 357 GLY A O 1
ATOM 2845 N N . THR A 1 358 ? -49.350 19.351 10.432 1.00 32.22 358 THR A N 1
ATOM 2846 C CA . THR A 1 358 ? -50.551 18.537 10.140 1.00 32.22 358 THR A CA 1
ATOM 2847 C C . THR A 1 358 ? -50.344 17.123 9.579 1.00 32.22 358 THR A C 1
ATOM 2849 O O . THR A 1 358 ? -50.272 16.951 8.372 1.00 32.22 358 THR A O 1
ATOM 2852 N N . THR A 1 359 ? -50.398 16.082 10.425 1.00 26.66 359 THR A N 1
ATOM 2853 C CA . THR A 1 359 ? -51.444 15.025 10.385 1.00 26.66 359 THR A CA 1
ATOM 2854 C C . THR A 1 359 ? -51.276 13.986 11.503 1.00 26.66 359 THR A C 1
ATOM 2856 O O . THR A 1 359 ? -50.183 13.662 11.954 1.00 26.66 359 THR A O 1
ATOM 2859 N N . THR A 1 360 ? -52.421 13.499 11.962 1.00 31.17 360 THR A N 1
ATOM 2860 C CA . THR A 1 360 ? -52.691 12.626 13.104 1.00 31.17 360 THR A CA 1
ATOM 2861 C C . THR A 1 360 ? -52.314 11.164 12.832 1.00 31.17 360 THR A C 1
ATOM 2863 O O . THR A 1 360 ? -52.952 10.567 11.980 1.00 31.17 360 THR A O 1
ATOM 2866 N N . THR A 1 361 ? -51.378 10.567 13.588 1.00 27.56 361 THR A N 1
ATOM 2867 C CA . THR A 1 361 ? -51.366 9.132 13.987 1.00 27.56 361 THR A CA 1
ATOM 2868 C C . THR A 1 361 ? -50.191 8.817 14.931 1.00 27.56 361 THR A C 1
ATOM 2870 O O . THR A 1 361 ? -49.043 9.015 14.557 1.00 27.56 361 THR A O 1
ATOM 2873 N N . GLY A 1 362 ? -50.487 8.257 16.113 1.00 24.27 362 GLY A N 1
ATOM 2874 C CA . GLY A 1 362 ? -49.634 7.296 16.841 1.00 24.27 362 GLY A CA 1
ATOM 2875 C C . GLY A 1 362 ? -48.319 7.781 17.472 1.00 24.27 362 GLY A C 1
ATOM 2876 O O . GLY A 1 362 ? -47.273 7.766 16.838 1.00 24.27 362 GLY A O 1
ATOM 2877 N N . ARG A 1 363 ? -48.359 8.093 18.774 1.00 32.19 363 ARG A N 1
ATOM 2878 C CA . ARG A 1 363 ? -47.208 8.349 19.664 1.00 32.19 363 ARG A CA 1
ATOM 2879 C C . ARG A 1 363 ? -46.123 7.255 19.594 1.00 32.19 363 ARG A C 1
ATOM 2881 O O . ARG A 1 363 ? -46.375 6.148 20.057 1.00 32.19 363 ARG A O 1
ATOM 2888 N N . ILE A 1 364 ? -44.900 7.617 19.196 1.00 28.86 364 ILE A N 1
ATOM 2889 C CA . ILE A 1 364 ? -43.637 7.082 19.746 1.00 28.86 364 ILE A CA 1
ATOM 2890 C C . ILE A 1 364 ? -42.674 8.275 19.872 1.00 28.86 364 ILE A C 1
ATOM 2892 O O . ILE A 1 364 ? -42.462 9.006 18.909 1.00 28.86 364 ILE A O 1
ATOM 2896 N N . GLY A 1 365 ? -42.188 8.528 21.090 1.00 28.05 365 GLY A N 1
ATOM 2897 C CA . GLY A 1 365 ? -41.459 9.741 21.471 1.00 28.05 365 GLY A CA 1
ATOM 2898 C C . GLY A 1 365 ? -40.067 9.884 20.847 1.00 28.05 365 GLY A C 1
ATOM 2899 O O . GLY A 1 365 ? -39.400 8.901 20.529 1.00 28.05 365 GLY A O 1
ATOM 2900 N N . ALA A 1 366 ? -39.636 11.138 20.710 1.00 28.55 366 ALA A N 1
ATOM 2901 C CA . ALA A 1 366 ? -38.304 11.541 20.277 1.00 28.55 366 ALA A CA 1
ATOM 2902 C C . ALA A 1 366 ? -37.209 10.915 21.168 1.00 28.55 366 ALA A C 1
ATOM 2904 O O . ALA A 1 366 ? -37.172 11.150 22.375 1.00 28.55 366 ALA A O 1
ATOM 2905 N N . GLN A 1 367 ? -36.317 10.109 20.581 1.00 34.75 367 GLN A N 1
ATOM 2906 C CA . GLN A 1 367 ? -35.164 9.530 21.277 1.00 34.75 367 GLN A CA 1
ATOM 2907 C C . GLN A 1 367 ? -34.067 10.590 21.483 1.00 34.75 367 GLN A C 1
ATOM 2909 O O . GLN A 1 367 ? -33.550 11.159 20.524 1.00 34.75 367 GLN A O 1
ATOM 2914 N N . GLN A 1 368 ? -33.682 10.826 22.739 1.00 38.31 368 GLN A N 1
ATOM 2915 C CA . GLN A 1 368 ? -32.510 11.622 23.114 1.00 38.31 368 GLN A CA 1
ATOM 2916 C C . GLN A 1 368 ? -31.213 10.888 22.706 1.00 38.31 368 GLN A C 1
ATOM 2918 O O . GLN A 1 368 ? -30.888 9.831 23.250 1.00 38.31 368 GLN A O 1
ATOM 2923 N N . ASN A 1 369 ? -30.453 11.445 21.757 1.00 42.00 369 ASN A N 1
ATOM 2924 C CA . ASN A 1 369 ? -29.142 10.931 21.338 1.00 42.00 369 ASN A CA 1
ATOM 2925 C C . ASN A 1 369 ? -28.069 11.223 22.405 1.00 42.00 369 ASN A C 1
ATOM 2927 O O . ASN A 1 369 ? -27.377 12.236 22.331 1.00 42.00 369 ASN A O 1
ATOM 2931 N N . THR A 1 370 ? -27.895 10.338 23.390 1.00 57.62 370 THR A N 1
ATOM 2932 C CA . THR A 1 370 ? -26.715 10.380 24.277 1.00 57.62 370 THR A CA 1
ATOM 2933 C C . THR A 1 370 ? -25.549 9.588 23.670 1.00 57.62 370 THR A C 1
ATOM 2935 O O . THR A 1 370 ? -25.715 8.440 23.251 1.00 57.62 370 THR A O 1
ATOM 2938 N N . VAL A 1 371 ? -24.370 10.216 23.599 1.00 74.12 371 VAL A N 1
ATOM 2939 C CA . VAL A 1 371 ? -23.131 9.643 23.037 1.00 74.12 371 VAL A CA 1
ATOM 2940 C C . VAL A 1 371 ? -22.542 8.594 24.003 1.00 74.12 371 VAL A C 1
ATOM 2942 O O . VAL A 1 371 ? -22.565 8.823 25.214 1.00 74.12 371 VAL A O 1
ATOM 2945 N N . PRO A 1 372 ? -22.019 7.443 23.524 1.00 88.94 372 PRO A N 1
ATOM 2946 C CA . PRO A 1 372 ? -21.325 6.473 24.376 1.00 88.94 372 PRO A CA 1
ATOM 2947 C C . PRO A 1 372 ? -20.086 7.066 25.071 1.00 88.94 372 PRO A C 1
ATOM 2949 O O . PRO A 1 372 ? -19.330 7.821 24.467 1.00 88.94 372 PRO A O 1
ATOM 2952 N N . ILE A 1 373 ? -19.855 6.690 26.330 1.00 89.50 373 ILE A N 1
ATOM 2953 C CA . ILE A 1 373 ? -18.751 7.167 27.175 1.00 89.50 373 ILE A CA 1
ATOM 2954 C C . ILE A 1 373 ? -17.593 6.167 27.110 1.00 89.50 373 ILE A C 1
ATOM 2956 O O . ILE A 1 373 ? -17.791 4.979 27.367 1.00 89.50 373 ILE A O 1
ATOM 2960 N N . ARG A 1 374 ? -16.377 6.636 26.814 1.00 92.50 374 ARG A N 1
ATOM 2961 C CA . ARG A 1 374 ? -15.158 5.814 26.846 1.00 92.50 374 ARG A CA 1
ATOM 2962 C C . ARG A 1 374 ? -14.488 5.911 28.214 1.00 92.50 374 ARG A C 1
ATOM 2964 O O . ARG A 1 374 ? -14.227 6.999 28.711 1.00 92.50 374 ARG A O 1
ATOM 2971 N N . LEU A 1 375 ? -14.163 4.767 28.800 1.00 90.25 375 LEU A N 1
ATOM 2972 C CA . LEU A 1 375 ? -13.381 4.656 30.025 1.00 90.25 375 LEU A CA 1
ATOM 2973 C C . LEU A 1 375 ? -12.126 3.845 29.708 1.00 90.25 375 LEU A C 1
ATOM 2975 O O . LEU A 1 375 ? -12.209 2.639 29.472 1.00 90.25 375 LEU A O 1
ATOM 2979 N N . ARG A 1 376 ? -10.966 4.501 29.681 1.00 92.25 376 ARG A N 1
ATOM 2980 C CA . ARG A 1 376 ? -9.687 3.841 29.385 1.00 92.25 376 ARG A CA 1
ATOM 2981 C C . ARG A 1 376 ? -9.098 3.190 30.625 1.00 92.25 376 ARG A C 1
ATOM 2983 O O . ARG A 1 376 ? -9.261 3.714 31.726 1.00 92.25 376 ARG A O 1
ATOM 2990 N N . ALA A 1 377 ? -8.399 2.070 30.454 1.00 91.25 377 ALA A N 1
ATOM 2991 C CA . ALA A 1 377 ? -7.660 1.397 31.524 1.00 91.25 377 ALA A CA 1
ATOM 2992 C C . ALA A 1 377 ? -8.480 1.223 32.822 1.00 91.25 377 ALA A C 1
ATOM 2994 O O . ALA A 1 377 ? -8.055 1.623 33.909 1.00 91.25 377 ALA A O 1
ATOM 2995 N N . VAL A 1 378 ? -9.698 0.684 32.717 1.00 93.81 378 VAL A N 1
ATOM 2996 C CA . VAL A 1 378 ? -10.528 0.375 33.886 1.00 93.81 378 VAL A CA 1
ATOM 2997 C C . VAL A 1 378 ? -9.920 -0.817 34.619 1.00 93.81 378 VAL A C 1
ATOM 2999 O O . VAL A 1 378 ? -9.667 -1.868 34.027 1.00 93.81 378 VAL A O 1
ATOM 3002 N N . SER A 1 379 ? -9.681 -0.636 35.915 1.00 93.88 379 SER A N 1
ATOM 3003 C CA . SER A 1 379 ? -9.103 -1.651 36.793 1.00 93.88 379 SER A CA 1
ATOM 3004 C C . SER A 1 379 ? -10.015 -2.862 36.942 1.00 93.88 379 SER A C 1
ATOM 3006 O O . SER A 1 379 ? -11.192 -2.737 37.266 1.00 93.88 379 SER A O 1
ATOM 3008 N N . GLY A 1 380 ? -9.450 -4.049 36.753 1.00 93.12 380 GLY A N 1
ATOM 3009 C CA . GLY A 1 380 ? -10.071 -5.319 37.096 1.00 93.12 380 GLY A CA 1
ATOM 3010 C C . GLY A 1 380 ? -9.238 -6.102 38.113 1.00 93.12 380 GLY A C 1
ATOM 3011 O O . GLY A 1 380 ? -8.414 -5.554 38.845 1.00 93.12 380 GLY A O 1
ATOM 3012 N N . PHE A 1 381 ? -9.471 -7.411 38.191 1.00 90.81 381 PHE A N 1
ATOM 3013 C CA . PHE A 1 381 ? -8.771 -8.295 39.130 1.00 90.81 381 PHE A CA 1
ATOM 3014 C C . PHE A 1 381 ? -7.260 -8.409 38.838 1.00 90.81 381 PHE A C 1
ATOM 3016 O O . PHE A 1 381 ? -6.869 -8.497 37.676 1.00 90.81 381 PHE A O 1
ATOM 3023 N N . GLN A 1 382 ? -6.426 -8.441 39.890 1.00 88.38 382 GLN A N 1
ATOM 3024 C C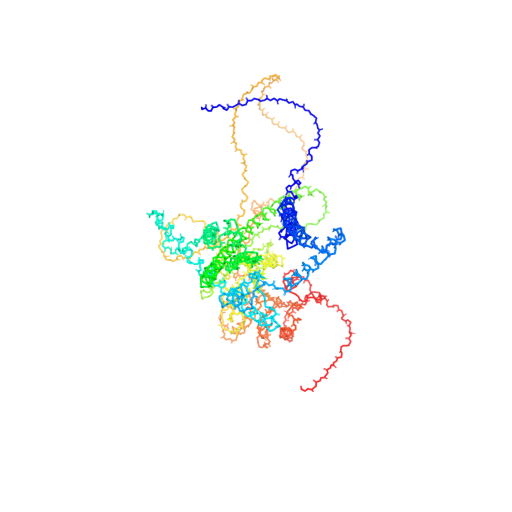A . GLN A 1 382 ? -4.961 -8.624 39.824 1.00 88.38 382 GLN A CA 1
ATOM 3025 C C . GLN A 1 382 ? -4.243 -7.694 38.824 1.00 88.38 382 GLN A C 1
ATOM 3027 O O . GLN A 1 382 ? -3.463 -8.151 37.992 1.00 88.38 382 GLN A O 1
ATOM 3032 N N . ASN A 1 383 ? -4.509 -6.385 38.892 1.00 86.56 383 ASN A N 1
ATOM 3033 C CA . ASN A 1 383 ? -3.898 -5.351 38.037 1.00 86.56 383 ASN A CA 1
ATOM 3034 C C . ASN A 1 383 ? -4.178 -5.491 36.528 1.00 86.56 383 ASN A C 1
ATOM 3036 O O . ASN A 1 383 ? -3.558 -4.800 35.722 1.00 86.56 383 ASN A O 1
ATOM 3040 N N . ARG A 1 384 ? -5.115 -6.355 36.121 1.00 93.12 384 ARG A N 1
ATOM 3041 C CA . ARG A 1 384 ? -5.583 -6.418 34.731 1.00 93.12 384 ARG A CA 1
ATOM 3042 C C . ARG A 1 384 ? -6.396 -5.166 34.406 1.00 93.12 384 ARG A C 1
ATOM 3044 O O . ARG A 1 384 ? -7.195 -4.724 35.232 1.00 93.12 384 ARG A O 1
ATOM 3051 N N . LEU A 1 385 ? -6.223 -4.634 33.200 1.00 95.06 385 LEU A N 1
ATOM 3052 C CA . LEU A 1 385 ? -6.860 -3.400 32.738 1.00 95.06 385 LEU A CA 1
ATOM 3053 C C . LEU A 1 385 ? -7.591 -3.637 31.418 1.00 95.06 385 LEU A C 1
ATOM 3055 O O . LEU A 1 385 ? -7.031 -4.253 30.511 1.00 95.06 385 LEU A O 1
ATOM 3059 N N . ASN A 1 386 ? -8.804 -3.105 31.290 1.00 96.56 386 ASN A N 1
ATOM 3060 C CA . ASN A 1 386 ? -9.549 -3.100 30.032 1.00 96.56 386 ASN A CA 1
ATOM 3061 C C . ASN A 1 386 ? -10.133 -1.719 29.753 1.00 96.56 386 ASN A C 1
ATOM 3063 O O . ASN A 1 386 ? -10.604 -1.040 30.665 1.00 96.56 386 ASN A O 1
ATOM 3067 N N . ASP A 1 387 ? -10.157 -1.333 28.480 1.00 96.69 387 ASP A N 1
ATOM 3068 C CA . ASP A 1 387 ? -10.965 -0.196 28.057 1.00 96.69 387 ASP A CA 1
ATOM 3069 C C . ASP A 1 387 ? -12.434 -0.627 27.959 1.00 96.69 387 ASP A C 1
ATOM 3071 O O . ASP A 1 387 ? -12.754 -1.731 27.502 1.00 96.69 387 ASP A O 1
ATOM 3075 N N . VAL A 1 388 ? -13.331 0.253 28.392 1.00 96.56 388 VAL A N 1
ATOM 3076 C CA . VAL A 1 388 ? -14.771 0.004 28.456 1.00 96.56 388 VAL A CA 1
ATOM 3077 C C . VAL A 1 388 ? -15.511 1.143 27.766 1.00 96.56 388 VAL A C 1
ATOM 3079 O O . VAL A 1 388 ? -15.272 2.311 28.063 1.00 96.56 388 VAL A O 1
ATOM 3082 N N . VAL A 1 389 ? -16.443 0.810 26.875 1.00 96.06 389 VAL A N 1
ATOM 3083 C CA . VAL A 1 389 ? -17.416 1.764 26.332 1.00 96.06 389 VAL A CA 1
ATOM 3084 C C . VAL A 1 389 ? -18.745 1.550 27.042 1.00 96.06 389 VAL A C 1
ATOM 3086 O O . VAL A 1 389 ? -19.314 0.460 27.004 1.00 96.06 389 VAL A O 1
ATOM 3089 N N . TYR A 1 390 ? -19.235 2.593 27.698 1.00 94.75 390 TYR A N 1
ATOM 3090 C CA . TYR A 1 390 ? -20.489 2.588 28.436 1.00 94.75 390 TYR A CA 1
ATOM 3091 C C . TYR A 1 390 ? -21.564 3.380 27.688 1.00 94.75 390 TYR A C 1
ATOM 3093 O O . TYR A 1 390 ? -21.317 4.491 27.221 1.00 94.75 390 TYR A O 1
ATOM 3101 N N . CYS A 1 391 ? -22.779 2.840 27.609 1.00 91.56 391 CYS A N 1
ATOM 3102 C CA . CYS A 1 391 ? -23.940 3.558 27.090 1.00 91.56 391 CYS A CA 1
ATOM 3103 C C . CYS A 1 391 ? -25.122 3.436 28.069 1.00 91.56 391 CYS A C 1
ATOM 3105 O O . CYS A 1 391 ? -25.478 2.312 28.443 1.00 91.56 391 CYS A O 1
ATOM 3107 N N . PRO A 1 392 ? -25.727 4.555 28.512 1.00 89.12 392 PRO A N 1
ATOM 3108 C CA . PRO A 1 392 ? -26.836 4.520 29.462 1.00 89.12 392 PRO A CA 1
ATOM 3109 C C . PRO A 1 392 ? -28.134 4.001 28.815 1.00 89.12 392 PRO A C 1
ATOM 3111 O O . PRO A 1 392 ? -28.273 4.055 27.592 1.00 89.12 392 PRO A O 1
ATOM 3114 N N . PRO A 1 393 ? -29.116 3.532 29.601 1.00 87.81 393 PRO A N 1
ATOM 3115 C CA . PRO A 1 393 ? -30.432 3.145 29.088 1.00 87.81 393 PRO A CA 1
ATOM 3116 C C . PRO A 1 393 ? -31.163 4.315 28.401 1.00 87.81 393 PRO A C 1
ATOM 3118 O O . PRO A 1 393 ? -30.833 5.487 28.584 1.00 87.81 393 PRO A O 1
ATOM 3121 N N . ILE A 1 394 ? -32.138 3.998 27.546 1.00 83.94 394 ILE A N 1
ATOM 3122 C CA . ILE A 1 394 ? -33.050 4.981 26.921 1.00 83.94 394 ILE A CA 1
ATOM 3123 C C . ILE A 1 394 ? -34.296 5.154 27.789 1.00 83.94 394 ILE A C 1
ATOM 3125 O O . ILE A 1 394 ? -34.797 6.260 27.952 1.00 83.94 394 ILE A O 1
ATOM 3129 N N . VAL A 1 395 ? -34.804 4.046 28.328 1.00 82.25 395 VAL A N 1
ATOM 3130 C CA . VAL A 1 395 ? -36.092 3.985 29.018 1.00 82.25 395 VAL A CA 1
ATOM 3131 C C . VAL A 1 395 ? -35.863 3.728 30.503 1.00 82.25 395 VAL A C 1
ATOM 3133 O O . VAL A 1 395 ? -35.190 2.758 30.863 1.00 82.25 395 VAL A O 1
ATOM 3136 N N . LYS A 1 396 ? -36.448 4.576 31.356 1.00 77.69 396 LYS A N 1
ATOM 3137 C CA . LYS A 1 396 ? -36.495 4.377 32.811 1.00 77.69 396 LYS A CA 1
ATOM 3138 C C . LYS A 1 396 ? -37.350 3.149 33.120 1.00 77.69 396 LYS A C 1
ATOM 3140 O O . LYS A 1 396 ? -38.447 3.003 32.586 1.00 77.69 396 LYS A O 1
ATOM 3145 N N . ASN A 1 397 ? -36.817 2.230 33.921 1.00 69.25 397 ASN A N 1
ATOM 3146 C CA . ASN A 1 397 ? -37.508 1.003 34.310 1.00 69.25 397 ASN A CA 1
ATOM 3147 C C . ASN A 1 397 ? -37.868 1.114 35.794 1.00 69.25 397 ASN A C 1
ATOM 3149 O O . ASN A 1 397 ? -36.998 0.932 36.639 1.00 69.25 397 ASN A O 1
ATOM 3153 N N . GLU A 1 398 ? -39.114 1.483 36.094 1.00 69.00 398 GLU A N 1
ATOM 3154 C CA . GLU A 1 398 ? -39.564 1.725 37.476 1.00 69.00 398 GLU A CA 1
ATOM 3155 C C . GLU A 1 398 ? -40.008 0.431 38.185 1.00 69.00 398 GLU A C 1
ATOM 3157 O O . GLU A 1 398 ? -39.857 0.316 39.397 1.00 69.00 398 GLU A O 1
ATOM 3162 N N . ASP A 1 399 ? -40.441 -0.586 37.429 1.00 65.94 399 ASP A N 1
ATOM 3163 C CA . ASP A 1 399 ? -41.057 -1.807 37.979 1.00 65.94 399 ASP A CA 1
ATOM 3164 C C . ASP A 1 399 ? -40.111 -3.018 38.104 1.00 65.94 399 ASP A C 1
ATOM 3166 O O . ASP A 1 399 ? -40.470 -4.049 38.675 1.00 65.94 399 ASP A O 1
ATOM 3170 N N . GLU A 1 400 ? -38.893 -2.942 37.564 1.00 71.56 400 GLU A N 1
ATOM 3171 C CA . GLU A 1 400 ? -37.966 -4.078 37.500 1.00 71.56 400 GLU A CA 1
ATOM 3172 C C . GLU A 1 400 ? -36.535 -3.689 37.892 1.00 71.56 400 GLU A C 1
ATOM 3174 O O . GLU A 1 400 ? -36.087 -2.577 37.608 1.00 71.56 400 GLU A O 1
ATOM 3179 N N . PRO A 1 401 ? -35.761 -4.621 38.484 1.00 72.25 401 PRO A N 1
ATOM 3180 C CA . PRO A 1 401 ? -34.377 -4.352 38.851 1.00 72.25 401 PRO A CA 1
ATOM 3181 C C . PRO A 1 401 ? -33.534 -4.006 37.612 1.00 72.25 401 PRO A C 1
ATOM 3183 O O . PRO A 1 401 ? -33.750 -4.587 36.540 1.00 72.25 401 PRO A O 1
ATOM 3186 N N . PRO A 1 402 ? -32.537 -3.115 37.755 1.00 84.56 402 PRO A N 1
ATOM 3187 C CA . PRO A 1 402 ? -31.744 -2.633 36.635 1.00 84.56 402 PRO A CA 1
ATOM 3188 C C . PRO A 1 402 ? -31.010 -3.786 35.941 1.00 84.56 402 PRO A C 1
ATOM 3190 O O . PRO A 1 402 ? -30.577 -4.764 36.562 1.00 84.56 402 PRO A O 1
ATOM 3193 N N . THR A 1 403 ? -30.892 -3.682 34.621 1.00 92.06 403 THR A N 1
ATOM 3194 C CA . THR A 1 403 ? -30.270 -4.699 33.766 1.00 92.06 403 THR A CA 1
ATOM 3195 C C . THR A 1 403 ? -29.028 -4.125 33.100 1.00 92.06 403 THR A C 1
ATOM 3197 O O . THR A 1 403 ? -28.991 -2.950 32.738 1.00 92.06 403 THR A O 1
ATOM 3200 N N . ALA A 1 404 ? -28.003 -4.954 32.938 1.00 95.12 404 ALA A N 1
ATOM 3201 C CA . ALA A 1 404 ? -26.753 -4.584 32.295 1.00 95.12 404 ALA A CA 1
ATOM 3202 C C . ALA A 1 404 ? -26.360 -5.635 31.251 1.00 95.12 404 ALA A C 1
ATOM 3204 O O . ALA A 1 404 ? -26.291 -6.830 31.547 1.00 95.12 404 ALA A O 1
ATOM 3205 N N . VAL A 1 405 ? -26.103 -5.177 30.028 1.00 97.12 405 VAL A N 1
ATOM 3206 C CA . VAL A 1 405 ? -25.634 -5.988 28.905 1.00 97.12 405 VAL A CA 1
ATOM 3207 C C . VAL A 1 405 ? -24.128 -5.816 28.797 1.00 97.12 405 VAL A C 1
ATOM 3209 O O . VAL A 1 405 ? -23.647 -4.721 28.514 1.00 97.12 405 VAL A O 1
ATOM 3212 N N . VAL A 1 406 ? -23.385 -6.899 29.007 1.00 98.25 406 VAL A N 1
ATOM 3213 C CA . VAL A 1 406 ? -21.933 -6.936 28.835 1.00 98.25 406 VAL A CA 1
ATOM 3214 C C . VAL A 1 406 ? -21.617 -7.584 27.496 1.00 98.25 406 VAL A C 1
ATOM 3216 O O . VAL A 1 406 ? -21.964 -8.742 27.267 1.00 98.25 406 VAL A O 1
ATOM 3219 N N . TYR A 1 407 ? -20.950 -6.840 26.622 1.00 98.56 407 TYR A N 1
ATOM 3220 C CA . TYR A 1 407 ? -20.635 -7.256 25.265 1.00 98.56 407 TYR A CA 1
ATOM 3221 C C . TYR A 1 407 ? -19.132 -7.438 25.054 1.00 98.56 407 TYR A C 1
ATOM 3223 O O . TYR A 1 407 ? -18.335 -6.549 25.363 1.00 98.56 407 TYR A O 1
ATOM 3231 N N . PHE A 1 408 ? -18.774 -8.571 24.452 1.00 98.44 408 PHE A N 1
ATOM 3232 C CA . PHE A 1 408 ? -17.435 -8.899 23.976 1.00 98.44 408 PHE A CA 1
ATOM 3233 C C . PHE A 1 408 ? -17.456 -8.995 22.448 1.00 98.44 408 PHE A C 1
ATOM 3235 O O . PHE A 1 408 ? -18.145 -9.848 21.881 1.00 98.44 408 PHE A O 1
ATOM 3242 N N . GLY A 1 409 ? -16.709 -8.104 21.795 1.00 96.31 409 GLY A N 1
ATOM 3243 C CA . GLY A 1 409 ? -16.660 -8.000 20.337 1.00 96.31 409 GLY A CA 1
ATOM 3244 C C . GLY A 1 409 ? -15.824 -9.072 19.642 1.00 96.31 409 GLY A C 1
ATOM 3245 O O . GLY A 1 409 ? -15.207 -9.930 20.270 1.00 96.31 409 GLY A O 1
ATOM 3246 N N . GLY A 1 410 ? -15.818 -8.999 18.315 1.00 93.00 410 GLY A N 1
ATOM 3247 C CA . GLY A 1 410 ? -15.061 -9.886 17.441 1.00 93.00 410 GLY A CA 1
ATOM 3248 C C . GLY A 1 410 ? -13.703 -9.339 17.017 1.00 93.00 410 GLY A C 1
ATOM 3249 O O . GLY A 1 410 ? -13.309 -8.229 17.377 1.00 93.00 410 GLY A O 1
ATOM 3250 N N . ASP A 1 411 ? -13.036 -10.099 16.148 1.00 90.75 411 ASP A N 1
ATOM 3251 C CA . ASP A 1 411 ? -11.941 -9.565 15.337 1.00 90.75 411 ASP A CA 1
ATOM 3252 C C . ASP A 1 411 ? -12.433 -8.342 14.548 1.00 90.75 411 ASP A C 1
ATOM 3254 O O . ASP A 1 411 ? -13.632 -8.193 14.298 1.00 90.75 411 ASP A O 1
ATOM 3258 N N . VAL A 1 412 ? -11.514 -7.464 14.140 1.00 89.38 412 VAL A N 1
ATOM 3259 C CA . VAL A 1 412 ? -11.783 -6.227 13.383 1.00 89.38 412 VAL A CA 1
ATOM 3260 C C . VAL A 1 412 ? -12.425 -5.101 14.221 1.00 89.38 412 VAL A C 1
ATOM 3262 O O . VAL A 1 412 ? -12.143 -3.937 13.935 1.00 89.38 412 VAL A O 1
ATOM 3265 N N . GLN A 1 413 ? -13.235 -5.401 15.248 1.00 92.94 413 GLN A N 1
ATOM 3266 C CA . GLN A 1 413 ? -13.912 -4.387 16.076 1.00 92.94 413 GLN A CA 1
ATOM 3267 C C . GLN A 1 413 ? -12.950 -3.694 17.053 1.00 92.94 413 GLN A C 1
ATOM 3269 O O . GLN A 1 413 ? -12.422 -4.313 17.974 1.00 92.94 413 GLN A O 1
ATOM 3274 N N . ASP A 1 414 ? -12.768 -2.385 16.884 1.00 94.25 414 ASP A N 1
ATOM 3275 C CA . ASP A 1 414 ? -11.978 -1.518 17.765 1.00 94.25 414 ASP A CA 1
ATOM 3276 C C . ASP A 1 414 ? -12.628 -0.114 17.815 1.00 94.25 414 ASP A C 1
ATOM 3278 O O . ASP A 1 414 ? -13.707 0.106 17.253 1.00 94.25 414 ASP A O 1
ATOM 3282 N N . PHE A 1 415 ? -11.998 0.841 18.493 1.00 90.94 415 PHE A N 1
ATOM 3283 C CA . PHE A 1 415 ? -12.343 2.255 18.418 1.00 90.94 415 PHE A CA 1
ATOM 3284 C C . PHE A 1 415 ? -12.275 2.768 16.975 1.00 90.94 415 PHE A C 1
ATOM 3286 O O . PHE A 1 415 ? -11.480 2.287 16.157 1.00 90.94 415 PHE A O 1
ATOM 3293 N N . SER A 1 416 ? -13.111 3.758 16.661 1.00 86.50 416 SER A N 1
ATOM 3294 C CA . SER A 1 416 ? -13.251 4.317 15.313 1.00 86.50 416 SER A CA 1
ATOM 3295 C C . SER A 1 416 ? -11.916 4.743 14.694 1.00 86.50 416 SER A C 1
ATOM 3297 O O . SER A 1 416 ? -11.640 4.384 13.549 1.00 86.50 416 SER A O 1
ATOM 3299 N N . GLU A 1 417 ? -11.062 5.428 15.453 1.00 83.44 417 GLU A N 1
ATOM 3300 C CA . GLU A 1 417 ? -9.742 5.893 15.018 1.00 83.44 417 GLU A CA 1
ATOM 3301 C C . GLU A 1 417 ? -8.784 4.734 14.687 1.00 83.44 417 GLU A C 1
ATOM 3303 O O . GLU A 1 417 ? -8.046 4.770 13.696 1.00 83.44 417 GLU A O 1
ATOM 3308 N N . ASN A 1 418 ? -8.845 3.647 15.460 1.00 84.31 418 ASN A N 1
ATOM 3309 C CA . ASN A 1 418 ? -8.025 2.459 15.237 1.00 84.31 418 ASN A CA 1
ATOM 3310 C C . ASN A 1 418 ? -8.493 1.716 13.982 1.00 84.31 418 ASN A C 1
ATOM 3312 O O . ASN A 1 418 ? -7.669 1.298 13.162 1.00 84.31 418 ASN A O 1
ATOM 3316 N N . MET A 1 419 ? -9.811 1.601 13.796 1.00 83.12 419 MET A N 1
ATOM 3317 C CA . MET A 1 419 ? -10.397 0.951 12.625 1.00 83.12 419 MET A CA 1
ATOM 3318 C C . MET A 1 419 ? -10.171 1.743 11.331 1.00 83.12 419 MET A C 1
ATOM 3320 O O . MET A 1 419 ? -9.944 1.153 10.278 1.00 83.12 419 MET A O 1
ATOM 3324 N N . GLU A 1 420 ? -10.177 3.075 11.377 1.00 77.56 420 GLU A N 1
ATOM 3325 C CA . GLU A 1 420 ? -10.008 3.906 10.180 1.00 77.56 420 GLU A CA 1
ATOM 3326 C C . GLU A 1 420 ? -8.599 3.814 9.565 1.00 77.56 420 GLU A C 1
ATOM 3328 O O . GLU A 1 420 ? -8.411 3.941 8.344 1.00 77.56 420 GLU A O 1
ATOM 3333 N N . THR A 1 421 ? -7.590 3.591 10.409 1.00 75.75 421 THR A N 1
ATOM 3334 C CA . THR A 1 421 ? -6.195 3.459 9.970 1.00 75.75 421 THR A CA 1
ATOM 3335 C C . THR A 1 421 ? -5.859 2.073 9.418 1.00 75.75 421 THR A C 1
ATOM 3337 O O . THR A 1 421 ? -4.823 1.921 8.763 1.00 75.75 421 THR A O 1
ATOM 3340 N N . ASN A 1 422 ? -6.715 1.071 9.637 1.00 71.88 422 ASN A N 1
ATOM 3341 C CA . ASN A 1 422 ? -6.486 -0.308 9.218 1.00 71.88 422 ASN A CA 1
ATOM 3342 C C . ASN A 1 422 ? -7.309 -0.657 7.959 1.00 71.88 422 ASN A C 1
ATOM 3344 O O . ASN A 1 422 ? -8.512 -0.428 7.875 1.00 71.88 422 ASN A O 1
ATOM 3348 N N . ARG A 1 423 ? -6.637 -1.224 6.946 1.00 76.75 423 ARG A N 1
ATOM 3349 C CA . ARG A 1 423 ? -7.231 -1.596 5.652 1.00 76.75 423 ARG A CA 1
ATOM 3350 C C . ARG A 1 423 ? -8.373 -2.607 5.796 1.00 76.75 423 ARG A C 1
ATOM 3352 O O . ARG A 1 423 ? -9.343 -2.498 5.050 1.00 76.75 423 ARG A O 1
ATOM 3359 N N . ASP A 1 424 ? -8.248 -3.557 6.720 1.00 70.88 424 ASP A N 1
ATOM 3360 C CA . ASP A 1 424 ? -9.182 -4.680 6.848 1.00 70.88 424 ASP A CA 1
ATOM 3361 C C . ASP A 1 424 ? -10.454 -4.286 7.617 1.00 70.88 424 ASP A C 1
ATOM 3363 O O . ASP A 1 424 ? -11.537 -4.793 7.326 1.00 70.88 424 ASP A O 1
ATOM 3367 N N . SER A 1 425 ? -10.349 -3.332 8.551 1.00 77.31 425 SER A N 1
ATOM 3368 C CA . SER A 1 425 ? -11.464 -2.867 9.387 1.00 77.31 425 SER A CA 1
ATOM 3369 C C . SER A 1 425 ? -12.162 -1.607 8.890 1.00 77.31 425 SER A C 1
ATOM 3371 O O . SER A 1 425 ? -13.334 -1.406 9.213 1.00 77.31 425 SER A O 1
ATOM 3373 N N . LYS A 1 426 ? -11.522 -0.802 8.032 1.00 79.38 426 LYS A N 1
ATOM 3374 C CA . LYS A 1 426 ? -12.103 0.441 7.498 1.00 79.38 426 LYS A CA 1
ATOM 3375 C C . LYS A 1 426 ? -13.477 0.250 6.839 1.00 79.38 426 LYS A C 1
ATOM 3377 O O . LYS A 1 426 ? -14.356 1.095 6.979 1.00 79.38 426 LYS A O 1
ATOM 3382 N N . SER A 1 427 ? -13.693 -0.865 6.143 1.00 78.62 427 SER A N 1
ATOM 3383 C CA . SER A 1 427 ? -14.973 -1.165 5.476 1.00 78.62 427 SER A CA 1
ATOM 3384 C C . SER A 1 427 ? -16.115 -1.481 6.453 1.00 78.62 427 SER A C 1
ATOM 3386 O O . SER A 1 427 ? -17.281 -1.445 6.068 1.00 78.62 427 SER A O 1
ATOM 3388 N N . TYR A 1 428 ? -15.790 -1.765 7.717 1.00 82.56 428 TYR A N 1
ATOM 3389 C CA . TYR A 1 428 ? -16.725 -2.170 8.769 1.00 82.56 428 TYR A CA 1
ATOM 3390 C C . TYR A 1 428 ? -16.839 -1.126 9.886 1.00 82.56 428 TYR A C 1
ATOM 3392 O O . TYR A 1 428 ? -17.345 -1.438 10.958 1.00 82.56 428 TYR A O 1
ATOM 3400 N N . MET A 1 429 ? -16.429 0.128 9.642 1.00 84.38 429 MET A N 1
ATOM 3401 C CA . MET A 1 429 ? -16.483 1.214 10.637 1.00 84.38 429 MET A CA 1
ATOM 3402 C C . MET A 1 429 ? -17.865 1.416 11.275 1.00 84.38 429 MET A C 1
ATOM 3404 O O . MET A 1 429 ? -17.939 1.841 12.423 1.00 84.38 429 MET A O 1
ATOM 3408 N N . LYS A 1 430 ? -18.956 1.066 10.577 1.00 87.62 430 LYS A N 1
ATOM 3409 C CA . LYS A 1 430 ? -20.322 1.095 11.134 1.00 87.62 430 LYS A CA 1
ATOM 3410 C C . LYS A 1 430 ? -20.543 0.134 12.317 1.00 87.62 430 LYS A C 1
ATOM 3412 O O . LYS A 1 430 ? -21.553 0.248 13.000 1.00 87.62 430 LYS A O 1
ATOM 3417 N N . TYR A 1 431 ? -19.615 -0.794 12.548 1.00 89.94 431 TYR A N 1
ATOM 3418 C CA . TYR A 1 431 ? -19.601 -1.749 13.657 1.00 89.94 431 TYR A CA 1
ATOM 3419 C C . TYR A 1 431 ? -18.398 -1.537 14.593 1.00 89.94 431 TYR A C 1
ATOM 3421 O O . TYR A 1 431 ? -17.943 -2.489 15.231 1.00 89.94 431 TYR A O 1
ATOM 3429 N N . ASN A 1 432 ? -17.874 -0.307 14.687 1.00 93.94 432 ASN A N 1
ATOM 3430 C CA . ASN A 1 432 ? -16.939 0.060 15.758 1.00 93.94 432 ASN A CA 1
ATOM 3431 C C . ASN A 1 432 ? -17.581 -0.120 17.148 1.00 93.94 432 ASN A C 1
ATOM 3433 O O . ASN A 1 432 ? -18.791 -0.359 17.262 1.00 93.94 432 ASN A O 1
ATOM 3437 N N . LEU A 1 433 ? -16.779 -0.052 18.211 1.00 94.31 433 LEU A N 1
ATOM 3438 C CA . LEU A 1 433 ? -17.252 -0.359 19.567 1.00 94.31 433 LEU A CA 1
ATOM 3439 C C . LEU A 1 433 ? -18.385 0.576 20.029 1.00 94.31 433 LEU A C 1
ATOM 3441 O O . LEU A 1 433 ? -19.347 0.111 20.639 1.00 94.31 433 LEU A O 1
ATOM 3445 N N . GLU A 1 434 ? -18.338 1.861 19.680 1.00 92.88 434 GLU A N 1
ATOM 3446 C CA . GLU A 1 434 ? -19.355 2.858 20.038 1.00 92.88 434 GLU A CA 1
ATOM 3447 C C . GLU A 1 434 ? -20.669 2.640 19.290 1.00 92.88 434 GLU A C 1
ATOM 3449 O O . GLU A 1 434 ? -21.748 2.636 19.882 1.00 92.88 434 GLU A O 1
ATOM 3454 N N . SER A 1 435 ? -20.584 2.416 17.980 1.00 92.31 435 SER A N 1
ATOM 3455 C CA . SER A 1 435 ? -21.743 2.144 17.127 1.00 92.31 435 SER A CA 1
ATOM 3456 C C . SER A 1 435 ? -22.396 0.832 17.539 1.00 92.31 435 SER A C 1
ATOM 3458 O O . SER A 1 435 ? -23.618 0.735 17.583 1.00 92.31 435 SER A O 1
ATOM 3460 N N . THR A 1 436 ? -21.591 -0.163 17.918 1.00 94.12 436 THR A N 1
ATOM 3461 C CA . THR A 1 436 ? -22.089 -1.431 18.458 1.00 94.12 436 THR A CA 1
ATOM 3462 C C . THR A 1 436 ? -22.789 -1.227 19.800 1.00 94.12 436 THR A C 1
ATOM 3464 O O . THR A 1 436 ? -23.862 -1.790 20.005 1.00 94.12 436 THR A O 1
ATOM 3467 N N . ALA A 1 437 ? -22.262 -0.372 20.685 1.00 94.12 437 ALA A N 1
ATOM 3468 C CA . ALA A 1 437 ? -22.942 -0.021 21.932 1.00 94.12 437 ALA A CA 1
ATOM 3469 C C . ALA A 1 437 ? -24.325 0.607 21.673 1.00 94.12 437 ALA A C 1
ATOM 3471 O O . ALA A 1 437 ? -25.297 0.240 22.331 1.00 94.12 437 ALA A O 1
ATOM 3472 N N . LEU A 1 438 ? -24.440 1.488 20.673 1.00 92.00 438 LEU A N 1
ATOM 3473 C CA . LEU A 1 438 ? -25.718 2.082 20.261 1.00 92.00 438 LEU A CA 1
ATOM 3474 C C . LEU A 1 438 ? -26.679 1.052 19.645 1.00 92.00 438 LEU A C 1
ATOM 3476 O O . LEU A 1 438 ? -27.867 1.054 19.965 1.00 92.00 438 LEU A O 1
ATOM 3480 N N . LEU A 1 439 ? -26.182 0.137 18.805 1.00 90.88 439 LEU A N 1
ATOM 3481 C CA . LEU A 1 439 ? -26.990 -0.957 18.249 1.00 90.88 439 LEU A CA 1
ATOM 3482 C C . LEU A 1 439 ? -27.559 -1.852 19.360 1.00 90.88 439 LEU A C 1
ATOM 3484 O O . LEU A 1 439 ? -28.750 -2.164 19.356 1.00 90.88 439 LEU A O 1
ATOM 3488 N N . LEU A 1 440 ? -26.732 -2.215 20.343 1.00 92.69 440 LEU A N 1
ATOM 3489 C CA . LEU A 1 440 ? -27.160 -3.004 21.499 1.00 92.69 440 LEU A CA 1
ATOM 3490 C C . LEU A 1 440 ? -28.151 -2.239 22.375 1.00 92.69 440 LEU A C 1
ATOM 3492 O O . LEU A 1 440 ? -29.139 -2.824 22.811 1.00 92.69 440 LEU A O 1
ATOM 3496 N N . ARG A 1 441 ? -27.940 -0.936 22.585 1.00 92.06 441 ARG A N 1
ATOM 3497 C CA . ARG A 1 441 ? -28.876 -0.072 23.318 1.00 92.06 441 ARG A CA 1
ATOM 3498 C C . ARG A 1 441 ? -30.261 -0.069 22.676 1.00 92.06 441 ARG A C 1
ATOM 3500 O O . ARG A 1 441 ? -31.256 -0.148 23.384 1.00 92.06 441 ARG A O 1
ATOM 3507 N N . ASN A 1 442 ? -30.337 -0.054 21.347 1.00 90.12 442 ASN A N 1
ATOM 3508 C CA . ASN A 1 442 ? -31.613 -0.146 20.636 1.00 90.12 442 ASN A CA 1
ATOM 3509 C C . ASN A 1 442 ? -32.283 -1.521 20.809 1.00 90.12 442 ASN A C 1
ATOM 3511 O O . ASN A 1 442 ? -33.506 -1.600 20.893 1.00 90.12 442 ASN A O 1
ATOM 3515 N N . GLY A 1 443 ? -31.496 -2.599 20.899 1.00 88.44 443 GLY A N 1
ATOM 3516 C CA . GLY A 1 443 ? -31.995 -3.952 21.180 1.00 88.44 443 GLY A CA 1
ATOM 3517 C C . GLY A 1 443 ? -32.373 -4.205 22.648 1.00 88.44 443 GLY A C 1
ATOM 3518 O O . GLY A 1 443 ? -33.177 -5.101 22.926 1.00 88.44 443 GLY A O 1
ATOM 3519 N N . PHE A 1 444 ? -31.813 -3.415 23.569 1.00 91.75 444 PHE A N 1
ATOM 3520 C CA . PHE A 1 444 ? -32.009 -3.478 25.020 1.00 91.75 444 PHE A CA 1
ATOM 3521 C C . PHE A 1 444 ? -32.231 -2.067 25.613 1.00 91.75 444 PHE A C 1
ATOM 3523 O O . PHE A 1 444 ? -31.412 -1.577 26.394 1.00 91.75 444 PHE A O 1
ATOM 3530 N N . PRO A 1 445 ? -33.349 -1.390 25.284 1.00 88.94 445 PRO A N 1
ATOM 3531 C CA . PRO A 1 445 ? -33.554 0.032 25.599 1.00 88.94 445 PRO A CA 1
ATOM 3532 C C . PRO A 1 445 ? -33.649 0.351 27.098 1.00 88.94 445 PRO A C 1
ATOM 3534 O O . PRO A 1 445 ? -33.482 1.506 27.489 1.00 88.94 445 PRO A O 1
ATOM 3537 N N . LYS A 1 446 ? -33.913 -0.656 27.937 1.00 88.50 446 LYS A N 1
ATOM 3538 C CA . LYS A 1 446 ? -34.012 -0.550 29.402 1.00 88.50 446 LYS A CA 1
ATOM 3539 C C . LYS A 1 446 ? -32.711 -0.910 30.135 1.00 88.50 446 LYS A C 1
ATOM 3541 O O . LYS A 1 446 ? -32.690 -0.918 31.363 1.00 88.50 446 LYS A O 1
ATOM 3546 N N . SER A 1 447 ? -31.653 -1.267 29.409 1.00 91.81 447 SER A N 1
ATOM 3547 C CA . SER A 1 447 ? -30.426 -1.813 29.991 1.00 91.81 447 SER A CA 1
ATOM 3548 C C . SER A 1 447 ? -29.247 -0.854 29.860 1.00 91.81 447 SER A C 1
ATOM 3550 O O . SER A 1 447 ? -29.121 -0.129 28.875 1.00 91.81 447 SER A O 1
ATOM 3552 N N . HIS A 1 448 ? -28.339 -0.903 30.832 1.00 93.25 448 HIS A N 1
ATOM 3553 C CA . HIS A 1 448 ? -27.003 -0.327 30.699 1.00 93.25 448 HIS A CA 1
ATOM 3554 C C . HIS A 1 448 ? -26.181 -1.177 29.730 1.00 93.25 448 HIS A C 1
ATOM 3556 O O . HIS A 1 448 ? -26.143 -2.398 29.872 1.00 93.25 448 HIS A O 1
ATOM 3562 N N . ILE A 1 449 ? -25.500 -0.558 28.769 1.00 96.12 449 ILE A N 1
ATOM 3563 C CA . ILE A 1 449 ? -24.645 -1.271 27.815 1.00 96.12 449 ILE A CA 1
ATOM 3564 C C . ILE A 1 449 ? -23.183 -1.075 28.204 1.00 96.12 449 ILE A C 1
ATOM 3566 O O . ILE A 1 449 ? -22.722 0.056 28.351 1.00 96.12 449 ILE A O 1
ATOM 3570 N N . ILE A 1 450 ? -22.457 -2.180 28.353 1.00 97.75 450 ILE A N 1
ATOM 3571 C CA . ILE A 1 450 ? -21.035 -2.223 28.686 1.00 97.75 450 ILE A CA 1
ATOM 3572 C C . ILE A 1 450 ? -20.322 -3.026 27.600 1.00 97.75 450 ILE A C 1
ATOM 3574 O O . ILE A 1 450 ? -20.401 -4.250 27.562 1.00 97.75 450 ILE A O 1
ATOM 3578 N N . VAL A 1 451 ? -19.615 -2.343 26.709 1.00 98.12 451 VAL A N 1
ATOM 3579 C CA . VAL A 1 451 ? -18.782 -2.968 25.678 1.00 98.12 451 VAL A CA 1
ATOM 3580 C C . VAL A 1 451 ? -17.349 -3.034 26.193 1.00 98.12 451 VAL A C 1
ATOM 3582 O O . VAL A 1 451 ? -16.727 -2.004 26.449 1.00 98.12 451 VAL A O 1
ATOM 3585 N N . ILE A 1 452 ? -16.822 -4.247 26.349 1.00 98.12 452 ILE A N 1
ATOM 3586 C CA . ILE A 1 452 ? -15.455 -4.480 26.821 1.00 98.12 452 ILE A CA 1
ATOM 3587 C C . ILE A 1 452 ? -14.544 -4.651 25.609 1.00 98.12 452 ILE A C 1
ATOM 3589 O O . ILE A 1 452 ? -14.708 -5.579 24.812 1.00 98.12 452 ILE A O 1
ATOM 3593 N N . ARG A 1 453 ? -13.555 -3.764 25.482 1.00 97.25 453 ARG A N 1
ATOM 3594 C CA . ARG A 1 453 ? -12.534 -3.860 24.439 1.00 97.25 453 ARG A CA 1
ATOM 3595 C C . ARG A 1 453 ? -11.560 -5.012 24.752 1.00 97.25 453 ARG A C 1
ATOM 3597 O O . ARG A 1 453 ? -11.203 -5.192 25.923 1.00 97.25 453 ARG A O 1
ATOM 3604 N N . PRO A 1 454 ? -11.095 -5.783 23.747 1.00 96.19 454 PRO A N 1
ATOM 3605 C CA . PRO A 1 454 ? -10.023 -6.760 23.936 1.00 96.19 454 PRO A CA 1
ATOM 3606 C C . PRO A 1 454 ? -8.783 -6.117 24.571 1.00 96.19 454 PRO A C 1
ATOM 3608 O O . PRO A 1 454 ? -8.436 -4.983 24.247 1.00 96.19 454 PRO A O 1
ATOM 3611 N N . ALA A 1 455 ? -8.090 -6.844 25.452 1.00 93.50 455 ALA A N 1
ATOM 3612 C CA . ALA A 1 455 ? -6.897 -6.331 26.137 1.00 93.50 455 ALA A CA 1
ATOM 3613 C C . ALA A 1 455 ? -5.760 -6.003 25.152 1.00 93.50 455 ALA A C 1
ATOM 3615 O O . ALA A 1 455 ? -4.943 -5.116 25.391 1.00 93.50 455 ALA A O 1
ATOM 3616 N N . ARG A 1 456 ? -5.725 -6.718 24.023 1.00 92.94 456 ARG A N 1
ATOM 3617 C CA . ARG A 1 456 ? -4.755 -6.533 22.948 1.00 92.94 456 ARG A CA 1
ATOM 3618 C C . ARG A 1 456 ? -5.418 -6.770 21.592 1.00 92.94 456 ARG A C 1
ATOM 3620 O O . ARG A 1 456 ? -6.245 -7.667 21.446 1.00 92.94 456 ARG A O 1
ATOM 3627 N N . MET A 1 457 ? -5.008 -5.984 20.600 1.00 90.75 457 MET A N 1
ATOM 3628 C CA . MET A 1 457 ? -5.372 -6.163 19.191 1.00 90.75 457 MET A CA 1
ATOM 3629 C C . MET A 1 457 ? -4.126 -6.569 18.396 1.00 90.75 457 MET A C 1
ATOM 3631 O O . MET A 1 457 ? -3.334 -5.715 17.990 1.00 90.75 457 MET A O 1
ATOM 3635 N N . GLU A 1 458 ? -3.917 -7.871 18.192 1.00 88.50 458 GLU A N 1
ATOM 3636 C CA . GLU A 1 458 ? -2.752 -8.384 17.464 1.00 88.50 458 GLU A CA 1
ATOM 3637 C C . GLU A 1 458 ? -2.879 -8.084 15.964 1.00 88.50 458 GLU A C 1
ATOM 3639 O O . GLU A 1 458 ? -3.943 -8.240 15.355 1.00 88.50 458 GLU A O 1
ATOM 3644 N N . PHE A 1 459 ? -1.786 -7.618 15.352 1.00 84.19 459 PHE A N 1
ATOM 3645 C CA . PHE A 1 459 ? -1.751 -7.175 13.953 1.00 84.19 459 PHE A CA 1
ATOM 3646 C C . PHE A 1 459 ? -2.856 -6.160 13.601 1.00 84.19 459 PHE A C 1
ATOM 3648 O O . PHE A 1 459 ? -3.216 -6.022 12.435 1.00 84.19 459 PHE A O 1
ATOM 3655 N N . LYS A 1 460 ? -3.382 -5.434 14.604 1.00 84.50 460 LYS A N 1
ATOM 3656 C CA . LYS A 1 460 ? -4.508 -4.486 14.503 1.00 84.50 460 LYS A CA 1
ATOM 3657 C C . LYS A 1 460 ? -5.847 -5.090 14.053 1.00 84.50 460 LYS A C 1
ATOM 3659 O O . LYS A 1 460 ? -6.781 -4.331 13.797 1.00 84.50 460 LYS A O 1
ATOM 3664 N N . THR A 1 461 ? -5.950 -6.413 13.961 1.00 85.81 461 THR A N 1
ATOM 3665 C CA . THR A 1 461 ? -7.129 -7.101 13.411 1.00 85.81 461 THR A CA 1
ATOM 3666 C C . THR A 1 461 ? -7.630 -8.197 14.345 1.00 85.81 461 THR A C 1
ATOM 3668 O O . THR A 1 461 ? -8.838 -8.315 14.530 1.00 85.81 461 THR A O 1
ATOM 3671 N N . PHE A 1 462 ? -6.738 -8.976 14.958 1.00 90.31 462 PHE A N 1
ATOM 3672 C CA . PHE A 1 462 ? -7.131 -10.105 15.800 1.00 90.31 462 PHE A CA 1
ATOM 3673 C C . PHE A 1 462 ? -7.339 -9.665 17.244 1.00 90.31 462 PHE A C 1
ATOM 3675 O O . PHE A 1 462 ? -6.451 -9.081 17.866 1.00 90.31 462 PHE A O 1
ATOM 3682 N N . SER A 1 463 ? -8.514 -9.967 17.778 1.00 93.62 463 SER A N 1
ATOM 3683 C CA . SER A 1 463 ? -8.886 -9.644 19.149 1.00 93.62 463 SER A CA 1
ATOM 3684 C C . SER A 1 463 ? -8.322 -10.680 20.128 1.00 93.62 463 SER A C 1
ATOM 3686 O O . SER A 1 463 ? -8.577 -11.884 20.029 1.00 93.62 463 SER A O 1
ATOM 3688 N N . CYS A 1 464 ? -7.541 -10.199 21.097 1.00 94.94 464 CYS A N 1
ATOM 3689 C CA . CYS A 1 464 ? -6.932 -11.007 22.149 1.00 94.94 464 CYS A CA 1
ATOM 3690 C C . CYS A 1 464 ? -7.520 -10.602 23.506 1.00 94.94 464 CYS A C 1
ATOM 3692 O O . CYS A 1 464 ? -7.206 -9.551 24.074 1.00 94.94 464 CYS A O 1
ATOM 3694 N N . PHE A 1 465 ? -8.388 -11.457 24.045 1.00 95.50 465 PHE A N 1
ATOM 3695 C CA . PHE A 1 465 ? -9.016 -11.279 25.355 1.00 95.50 465 PHE A CA 1
ATOM 3696 C C . PHE A 1 465 ? -8.145 -11.854 26.482 1.00 95.50 465 PHE A C 1
ATOM 3698 O O . PHE A 1 465 ? -8.654 -12.548 27.352 1.00 95.50 465 PHE A O 1
ATOM 3705 N N . ASP A 1 466 ? -6.841 -11.555 26.483 1.00 93.50 466 ASP A N 1
ATOM 3706 C CA . ASP A 1 466 ? -5.840 -12.173 27.376 1.00 93.50 466 ASP A CA 1
ATOM 3707 C C . ASP A 1 466 ? -6.210 -12.056 28.878 1.00 93.50 466 ASP A C 1
ATOM 3709 O O . ASP A 1 466 ? -5.972 -12.968 29.676 1.00 93.50 466 ASP A O 1
ATOM 3713 N N . ASN A 1 467 ? -6.892 -10.970 29.263 1.00 95.00 467 ASN A N 1
ATOM 3714 C CA . ASN A 1 467 ? -7.388 -10.752 30.629 1.00 95.00 467 ASN A CA 1
ATOM 3715 C C . ASN A 1 467 ? -8.569 -11.653 31.029 1.00 95.00 467 ASN A C 1
ATOM 3717 O O . ASN A 1 467 ? -8.839 -11.798 32.220 1.00 95.00 467 ASN A O 1
ATOM 3721 N N . PHE A 1 468 ? -9.256 -12.255 30.058 1.00 95.56 468 PHE A N 1
ATOM 3722 C CA . PHE A 1 468 ? -10.422 -13.120 30.246 1.00 95.56 468 PHE A CA 1
ATOM 3723 C C . PHE A 1 468 ? -10.197 -14.551 29.787 1.00 95.56 468 PHE A C 1
ATOM 3725 O O . PHE A 1 468 ? -10.920 -15.415 30.234 1.00 95.56 468 PHE A O 1
ATOM 3732 N N . VAL A 1 469 ? -9.248 -14.837 28.903 1.00 93.50 469 VAL A N 1
ATOM 3733 C CA . VAL A 1 469 ? -8.907 -16.199 28.488 1.00 93.50 469 VAL A CA 1
ATOM 3734 C C . VAL A 1 469 ? -7.460 -16.213 28.026 1.00 93.50 469 VAL A C 1
ATOM 3736 O O . VAL A 1 469 ? -7.011 -15.271 27.375 1.00 93.50 469 VAL A O 1
ATOM 3739 N N . ARG A 1 470 ? -6.709 -17.269 28.347 1.00 89.81 470 ARG A N 1
ATOM 3740 C CA . ARG A 1 470 ? -5.346 -17.405 27.823 1.00 89.81 470 ARG A CA 1
ATOM 3741 C C . ARG A 1 470 ? -5.422 -17.597 26.317 1.00 89.81 470 ARG A C 1
ATOM 3743 O O . ARG A 1 470 ? -6.225 -18.392 25.840 1.00 89.81 470 ARG A O 1
ATOM 3750 N N . GLY A 1 471 ? -4.603 -16.868 25.576 1.00 87.19 471 GLY A N 1
ATOM 3751 C CA . GLY A 1 471 ? -4.549 -16.957 24.126 1.00 87.19 471 GLY A CA 1
ATOM 3752 C C . GLY A 1 471 ? -3.123 -17.118 23.627 1.00 87.19 471 GLY A C 1
ATOM 3753 O O . GLY A 1 471 ? -2.167 -16.694 24.277 1.00 87.19 471 GLY A O 1
ATOM 3754 N N . ASN A 1 472 ? -2.968 -17.716 22.447 1.00 87.69 472 ASN A N 1
ATOM 3755 C CA . ASN A 1 472 ? -1.718 -17.591 21.698 1.00 87.69 472 ASN A CA 1
ATOM 3756 C C . ASN A 1 472 ? -1.606 -16.197 21.045 1.00 87.69 472 ASN A C 1
ATOM 3758 O O . ASN A 1 472 ? -2.461 -15.332 21.233 1.00 87.69 472 ASN A O 1
ATOM 3762 N N . SER A 1 473 ? -0.573 -15.966 20.230 1.00 83.62 473 SER A N 1
ATOM 3763 C CA . SER A 1 473 ? -0.378 -14.670 19.564 1.00 83.62 473 SER A CA 1
ATOM 3764 C C . SER A 1 473 ? -1.547 -14.247 18.665 1.00 83.62 473 SER A C 1
ATOM 3766 O O . SER A 1 473 ? -1.766 -13.060 18.510 1.00 83.62 473 SER A O 1
ATOM 3768 N N . ALA A 1 474 ? -2.341 -15.178 18.126 1.00 80.50 474 ALA A N 1
ATOM 3769 C CA . ALA A 1 474 ? -3.536 -14.884 17.322 1.00 80.50 474 ALA A CA 1
ATOM 3770 C C . ALA A 1 474 ? -4.844 -14.924 18.146 1.00 80.50 474 ALA A C 1
ATOM 3772 O O . ALA A 1 474 ? -5.939 -15.100 17.602 1.00 80.50 474 ALA A O 1
ATOM 3773 N N . GLY A 1 475 ? -4.733 -14.870 19.477 1.00 81.81 475 GLY A N 1
ATOM 3774 C CA . GLY A 1 475 ? -5.854 -14.912 20.410 1.00 81.81 475 GLY A CA 1
ATOM 3775 C C . GLY A 1 475 ? -6.616 -16.240 20.420 1.00 81.81 475 GLY A C 1
ATOM 3776 O O . GLY A 1 475 ? -7.749 -16.283 20.890 1.00 81.81 475 GLY A O 1
ATOM 3777 N N . VAL A 1 476 ? -6.102 -17.328 19.829 1.00 87.88 476 VAL A N 1
ATOM 3778 C CA . VAL A 1 476 ? -6.759 -18.653 19.886 1.00 87.88 476 VAL A CA 1
ATOM 3779 C C . VAL A 1 476 ? -6.794 -19.111 21.345 1.00 87.88 476 VAL A C 1
ATOM 3781 O O . VAL A 1 476 ? -5.725 -19.131 21.958 1.00 87.88 476 VAL A O 1
ATOM 3784 N N . PRO A 1 477 ? -7.976 -19.446 21.896 1.00 90.38 477 PRO A N 1
ATOM 3785 C CA . PRO A 1 477 ? -8.124 -19.653 23.328 1.00 90.38 477 PRO A CA 1
ATOM 3786 C C . PRO A 1 477 ? -7.504 -20.976 23.790 1.00 90.38 477 PRO A C 1
ATOM 3788 O O . PRO A 1 477 ? -7.629 -22.009 23.129 1.00 90.38 477 PRO A O 1
ATOM 3791 N N . ASP A 1 478 ? -6.905 -20.934 24.972 1.00 89.44 478 ASP A N 1
ATOM 3792 C CA . ASP A 1 478 ? -6.561 -22.080 25.802 1.00 89.44 478 ASP A CA 1
ATOM 3793 C C . ASP A 1 478 ? -7.366 -21.984 27.104 1.00 89.44 478 ASP A C 1
ATOM 3795 O O . ASP A 1 478 ? -7.077 -21.179 27.996 1.00 89.44 478 ASP A O 1
ATOM 3799 N N . HIS A 1 479 ? -8.458 -22.745 27.162 1.00 88.50 479 HIS A N 1
ATOM 3800 C CA . HIS A 1 479 ? -9.409 -22.664 28.260 1.00 88.50 479 HIS A CA 1
ATOM 3801 C C . HIS A 1 479 ? -8.899 -23.384 29.499 1.00 88.50 479 HIS A C 1
ATOM 3803 O O . HIS A 1 479 ? -8.506 -24.549 29.439 1.00 88.50 479 HIS A O 1
ATOM 3809 N N . THR A 1 480 ? -8.977 -22.712 30.647 1.00 85.81 480 THR A N 1
ATOM 3810 C CA . THR A 1 480 ? -8.531 -23.284 31.922 1.00 85.81 480 THR A CA 1
ATOM 3811 C C . THR A 1 480 ? -9.565 -23.045 33.020 1.00 85.81 480 THR A C 1
ATOM 3813 O O . THR A 1 480 ? -10.204 -22.001 33.029 1.00 85.81 480 THR A O 1
ATOM 3816 N N . PRO A 1 481 ? -9.741 -23.953 33.989 1.00 78.19 481 PRO A N 1
ATOM 3817 C CA . PRO A 1 481 ? -10.691 -23.742 35.087 1.00 78.19 481 PRO A CA 1
ATOM 3818 C C . PRO A 1 481 ? -10.351 -22.568 36.029 1.00 78.19 481 PRO A C 1
ATOM 3820 O O . PRO A 1 481 ? -11.203 -22.153 36.806 1.00 78.19 481 PRO A O 1
ATOM 3823 N N . MET A 1 482 ? -9.119 -22.043 35.986 1.00 72.06 482 MET A N 1
ATOM 3824 C CA . MET A 1 482 ? -8.577 -21.087 36.965 1.00 72.06 482 MET A CA 1
ATOM 3825 C C . MET A 1 482 ? -7.906 -19.878 36.294 1.00 72.06 482 MET A C 1
ATOM 3827 O O . MET A 1 482 ? -6.720 -19.616 36.497 1.00 72.06 482 MET A O 1
ATOM 3831 N N . HIS A 1 483 ? -8.652 -19.128 35.476 1.00 80.56 483 HIS A N 1
ATOM 3832 C CA . HIS A 1 483 ? -8.148 -17.877 34.885 1.00 80.56 483 HIS A CA 1
ATOM 3833 C C . HIS A 1 483 ? -8.652 -16.612 35.596 1.00 80.56 483 HIS A C 1
ATOM 3835 O O . HIS A 1 483 ? -8.180 -15.511 35.302 1.00 80.56 483 HIS A O 1
ATOM 3841 N N . HIS A 1 484 ? -9.543 -16.763 36.583 1.00 89.12 484 HIS A N 1
ATOM 3842 C CA . HIS A 1 484 ? -10.125 -15.670 37.373 1.00 89.12 484 HIS A CA 1
ATOM 3843 C C . HIS A 1 484 ? -10.885 -14.643 36.518 1.00 89.12 484 HIS A C 1
ATOM 3845 O O . HIS A 1 484 ? -10.921 -13.450 36.822 1.00 89.12 484 HIS A O 1
ATOM 3851 N N . SER A 1 485 ? -11.493 -15.102 35.428 1.00 92.69 485 SER A N 1
ATOM 3852 C CA . SER A 1 485 ? -12.167 -14.262 34.435 1.00 92.69 485 SER A CA 1
ATOM 3853 C C . SER A 1 485 ? -13.460 -13.676 34.994 1.00 92.69 485 SER A C 1
ATOM 3855 O O . SER A 1 485 ? -13.772 -12.514 34.745 1.00 92.69 485 SER A O 1
ATOM 3857 N N . LEU A 1 486 ? -14.191 -14.450 35.801 1.00 91.31 486 LEU A N 1
ATOM 3858 C CA . LEU A 1 486 ? -15.403 -13.986 36.483 1.00 91.31 486 LEU A CA 1
ATOM 3859 C C . LEU A 1 486 ? -15.103 -12.947 37.568 1.00 91.31 486 LEU A C 1
ATOM 3861 O O . LEU A 1 486 ? -15.791 -11.933 37.668 1.00 91.31 486 LEU A O 1
ATOM 3865 N N . GLN A 1 487 ? -14.031 -13.155 38.334 1.00 90.75 487 GLN A N 1
ATOM 3866 C CA . GLN A 1 487 ? -13.552 -12.181 39.320 1.00 90.75 487 GLN A CA 1
ATOM 3867 C C . GLN A 1 487 ? -13.081 -10.896 38.636 1.00 90.75 487 GLN A C 1
ATOM 3869 O O . GLN A 1 487 ? -13.353 -9.795 39.115 1.00 90.75 487 GLN A O 1
ATOM 3874 N N . HIS A 1 488 ? -12.412 -11.032 37.487 1.00 94.19 488 HIS A N 1
ATOM 3875 C CA . HIS A 1 488 ? -12.024 -9.901 36.662 1.00 94.19 488 HIS A CA 1
ATOM 3876 C C . HIS A 1 488 ? -13.245 -9.118 36.160 1.00 94.19 488 HIS A C 1
ATOM 3878 O O . HIS A 1 488 ? -13.256 -7.899 36.316 1.00 94.19 488 HIS A O 1
ATOM 3884 N N . LEU A 1 489 ? -14.294 -9.793 35.669 1.00 94.69 489 LEU A N 1
ATOM 3885 C CA . LEU A 1 489 ? -15.546 -9.150 35.254 1.00 94.69 489 LEU A CA 1
ATOM 3886 C C . LEU A 1 489 ? -16.228 -8.393 36.402 1.00 94.69 489 LEU A C 1
ATOM 3888 O O . LEU A 1 489 ? -16.583 -7.231 36.228 1.00 94.69 489 LEU A O 1
ATOM 3892 N N . GLU A 1 490 ? -16.405 -9.024 37.568 1.00 92.50 490 GLU A N 1
ATOM 3893 C CA . GLU A 1 490 ? -17.053 -8.373 38.718 1.00 92.50 490 GLU A CA 1
ATOM 3894 C C . GLU A 1 490 ? -16.276 -7.126 39.147 1.00 92.50 490 GLU A C 1
ATOM 3896 O O . GLU A 1 490 ? -16.869 -6.066 39.353 1.00 92.50 490 GLU A O 1
ATOM 3901 N N . LYS A 1 491 ? -14.939 -7.216 39.210 1.00 92.69 491 LYS A N 1
ATOM 3902 C CA . LYS A 1 491 ? -14.106 -6.066 39.571 1.00 92.69 491 LYS A CA 1
ATOM 3903 C C . LYS A 1 491 ? -14.178 -4.955 38.523 1.00 92.69 491 LYS A C 1
ATOM 3905 O O . LYS A 1 491 ? -14.253 -3.788 38.896 1.00 92.69 491 LYS A O 1
ATOM 3910 N N . LEU A 1 492 ? -14.219 -5.314 37.239 1.00 94.38 492 LEU A N 1
ATOM 3911 C CA . LEU A 1 492 ? -14.350 -4.359 36.143 1.00 94.38 492 LEU A CA 1
ATOM 3912 C C . LEU A 1 492 ? -15.684 -3.604 36.225 1.00 94.38 492 LEU A C 1
ATOM 3914 O O . LEU A 1 492 ? -15.690 -2.382 36.144 1.00 94.38 492 LEU A O 1
ATOM 3918 N N . LEU A 1 493 ? -16.801 -4.301 36.473 1.00 93.69 493 LEU A N 1
ATOM 3919 C CA . LEU A 1 493 ? -18.119 -3.675 36.646 1.00 93.69 493 LEU A CA 1
ATOM 3920 C C . LEU A 1 493 ? -18.159 -2.727 37.853 1.00 93.69 493 LEU A C 1
ATOM 3922 O O . LEU A 1 493 ? -18.711 -1.631 37.745 1.00 93.69 493 LEU A O 1
ATOM 3926 N N . GLN A 1 494 ? -17.545 -3.113 38.977 1.00 92.75 494 GLN A N 1
ATOM 3927 C CA . GLN A 1 494 ? -17.409 -2.252 40.158 1.00 92.75 494 GLN A CA 1
ATOM 3928 C C . GLN A 1 494 ? -16.619 -0.980 39.831 1.00 92.75 494 GLN A C 1
ATOM 3930 O O . GLN A 1 494 ? -17.085 0.128 40.097 1.00 92.75 494 GLN A O 1
ATOM 3935 N N . SER A 1 495 ? -15.448 -1.124 39.204 1.00 94.19 495 SER A N 1
ATOM 3936 C CA . SER A 1 495 ? -14.595 0.007 38.835 1.00 94.19 495 SER A CA 1
ATOM 3937 C C . SER A 1 495 ? -15.232 0.902 37.770 1.00 94.19 495 SER A C 1
ATOM 3939 O O . SER A 1 495 ? -15.099 2.122 37.854 1.00 94.19 495 SER A O 1
ATOM 3941 N N . THR A 1 496 ? -15.980 0.343 36.815 1.00 93.06 496 THR A N 1
ATOM 3942 C CA . THR A 1 496 ? -16.789 1.118 35.864 1.00 93.06 496 THR A CA 1
ATOM 3943 C C . THR A 1 496 ? -17.868 1.921 36.589 1.00 93.06 496 THR A C 1
ATOM 3945 O O . THR A 1 496 ? -17.977 3.122 36.356 1.00 93.06 496 THR A O 1
ATOM 3948 N N . SER A 1 497 ? -18.627 1.297 37.497 1.00 91.75 497 SER A N 1
ATOM 3949 C CA . SER A 1 497 ? -19.671 1.980 38.273 1.00 91.75 497 SER A CA 1
ATOM 3950 C C . SER A 1 497 ? -19.089 3.134 39.096 1.00 91.75 497 SER A C 1
ATOM 3952 O O . SER A 1 497 ? -19.608 4.245 39.045 1.00 91.75 497 SER A O 1
ATOM 3954 N N . GLN A 1 498 ? -17.966 2.897 39.782 1.00 90.06 498 GLN A N 1
ATOM 3955 C CA . GLN A 1 498 ? -17.273 3.906 40.585 1.00 90.06 498 GLN A CA 1
ATOM 3956 C C . GLN A 1 498 ? -16.767 5.075 39.729 1.00 90.06 498 GLN A C 1
ATOM 3958 O O . GLN A 1 498 ? -16.971 6.235 40.080 1.00 90.06 498 GLN A O 1
ATOM 3963 N N . ARG A 1 499 ? -16.136 4.795 38.579 1.00 89.56 499 ARG A N 1
ATOM 3964 C CA . ARG A 1 499 ? -15.653 5.853 37.679 1.00 89.56 499 ARG A CA 1
ATOM 3965 C C . ARG A 1 499 ? -16.795 6.692 37.121 1.00 89.56 499 ARG A C 1
ATOM 3967 O O . ARG A 1 499 ? -16.672 7.908 37.094 1.00 89.56 499 ARG A O 1
ATOM 3974 N N . LEU A 1 500 ? -17.909 6.070 36.733 1.00 86.94 500 LEU A N 1
ATOM 3975 C CA . LEU A 1 500 ? -19.080 6.783 36.215 1.00 86.94 500 LEU A CA 1
ATOM 3976 C C . LEU A 1 500 ? -19.761 7.657 37.281 1.00 86.94 500 LEU A C 1
ATOM 3978 O O . LEU A 1 500 ? -20.230 8.750 36.965 1.00 86.94 500 LEU A O 1
ATOM 3982 N N . GLN A 1 501 ? -19.783 7.213 38.541 1.00 84.31 501 GLN A N 1
ATOM 3983 C CA . GLN A 1 501 ? -20.265 8.019 39.667 1.00 84.31 501 GLN A CA 1
ATOM 3984 C C . GLN A 1 501 ? -19.346 9.226 39.936 1.00 84.31 501 GLN A C 1
ATOM 3986 O O . GLN A 1 501 ? -19.837 10.335 40.144 1.00 84.31 501 GLN A O 1
ATOM 3991 N N . ASN A 1 502 ? -18.024 9.038 39.850 1.00 78.25 502 ASN A N 1
ATOM 3992 C CA . ASN A 1 502 ? -17.018 10.061 40.161 1.00 78.25 502 ASN A CA 1
ATOM 3993 C C . ASN A 1 502 ? -16.861 11.176 39.114 1.00 78.25 502 ASN A C 1
ATOM 3995 O O . ASN A 1 502 ? -16.196 12.167 39.404 1.00 78.25 502 ASN A O 1
ATOM 3999 N N . LEU A 1 503 ? -17.484 11.076 37.935 1.00 70.25 503 LEU A N 1
ATOM 4000 C CA . LEU A 1 503 ? -17.398 12.089 36.868 1.00 70.25 503 LEU A CA 1
ATOM 4001 C C . LEU A 1 503 ? -17.913 13.502 37.263 1.00 70.25 503 LEU A C 1
ATOM 4003 O O . LEU A 1 503 ? -17.842 14.401 36.436 1.00 70.25 503 LEU A O 1
ATOM 4007 N N . ASN A 1 504 ? -18.409 13.719 38.497 1.00 46.94 504 ASN A N 1
ATOM 4008 C CA . ASN A 1 504 ? -19.014 14.979 38.971 1.00 46.94 504 ASN A CA 1
ATOM 4009 C C . ASN A 1 504 ? -18.490 15.544 40.323 1.00 46.94 504 ASN A C 1
ATOM 4011 O O . ASN A 1 504 ? -19.127 16.447 40.861 1.00 46.94 504 ASN A O 1
ATOM 4015 N N . GLN A 1 505 ? -17.369 15.095 40.907 1.00 39.53 505 GLN A N 1
ATOM 4016 C CA . GLN A 1 505 ? -16.808 15.816 42.073 1.00 39.53 505 GLN A CA 1
ATOM 4017 C C . GLN A 1 505 ? -15.936 16.997 41.613 1.00 39.53 505 GLN A C 1
ATOM 4019 O O . GLN A 1 505 ? -14.741 16.848 41.380 1.00 39.53 505 GLN A O 1
ATOM 4024 N N . THR A 1 506 ? -16.520 18.192 41.486 1.00 27.30 506 THR A N 1
ATOM 4025 C CA . THR A 1 506 ? -15.744 19.446 41.495 1.00 27.30 506 THR A CA 1
ATOM 4026 C C . THR A 1 506 ? -14.954 19.543 42.807 1.00 27.30 506 THR A C 1
ATOM 4028 O O . THR A 1 506 ? -15.561 19.341 43.862 1.00 27.30 506 THR A O 1
ATOM 4031 N N . PRO A 1 507 ? -13.646 19.865 42.802 1.00 30.64 507 PRO A N 1
ATOM 4032 C CA . PRO A 1 507 ? -12.882 19.985 44.036 1.00 30.64 507 PRO A CA 1
ATOM 4033 C C . PRO A 1 507 ? -13.340 21.232 44.799 1.00 30.64 507 PRO A C 1
ATOM 4035 O O . PRO A 1 507 ? -12.975 22.358 44.466 1.00 30.64 507 PRO A O 1
ATOM 4038 N N . SER A 1 508 ? -14.147 21.038 45.840 1.00 24.36 508 SER A N 1
ATOM 4039 C CA . SER A 1 508 ? -14.332 22.040 46.884 1.00 24.36 508 SER A CA 1
ATOM 4040 C C . SER A 1 508 ? -13.056 22.102 47.721 1.00 24.36 508 SER A C 1
ATOM 4042 O O . SER A 1 508 ? -12.669 21.134 48.375 1.00 24.36 508 SER A O 1
ATOM 4044 N N . THR A 1 509 ? -12.402 23.254 47.684 1.00 28.81 509 THR A N 1
ATOM 4045 C CA . THR A 1 509 ? -11.277 23.656 48.525 1.00 28.81 509 THR A CA 1
ATOM 4046 C C . THR A 1 509 ? -11.565 23.424 50.013 1.00 28.81 509 THR A C 1
ATOM 4048 O O . THR A 1 509 ? -12.416 24.092 50.591 1.00 28.81 509 THR A O 1
ATOM 4051 N N . SER A 1 510 ? -10.830 22.510 50.657 1.00 24.22 510 SER A N 1
ATOM 4052 C CA . SER A 1 510 ? -10.234 22.687 51.998 1.00 24.22 510 SER A CA 1
ATOM 4053 C C . SER A 1 510 ? -9.544 21.406 52.501 1.00 24.22 510 SER A C 1
ATOM 4055 O O . SER A 1 510 ? -10.124 20.329 52.478 1.00 24.22 510 SER A O 1
ATOM 4057 N N . GLY A 1 511 ? -8.320 21.555 53.028 1.00 23.48 511 GLY A N 1
ATOM 4058 C CA . GLY A 1 511 ? -7.783 20.676 54.079 1.00 23.48 511 GLY A CA 1
ATOM 4059 C C . GLY A 1 511 ? -6.804 19.566 53.672 1.00 23.48 511 GLY A C 1
ATOM 4060 O O . GLY A 1 511 ? -7.194 18.432 53.442 1.00 23.48 511 GLY A O 1
ATOM 4061 N N . THR A 1 512 ? -5.513 19.907 53.691 1.00 25.45 512 THR A N 1
ATOM 4062 C CA . THR A 1 512 ? -4.322 19.075 53.990 1.00 25.45 512 THR A CA 1
ATOM 4063 C C . THR A 1 512 ? -4.506 17.589 54.355 1.00 25.45 512 THR A C 1
ATOM 4065 O O . THR A 1 512 ? -5.030 17.278 55.423 1.00 25.45 512 THR A O 1
ATOM 4068 N N . SER A 1 513 ? -3.877 16.680 53.598 1.00 23.41 513 SER A N 1
ATOM 4069 C CA . SER A 1 513 ? -2.747 15.825 54.042 1.00 23.41 513 SER A CA 1
ATOM 4070 C C . SER A 1 513 ? -2.385 14.755 52.992 1.00 23.41 513 SER A C 1
ATOM 4072 O O . SER A 1 513 ? -3.209 14.337 52.188 1.00 23.41 513 SER A O 1
ATOM 4074 N N . ASN A 1 514 ? -1.100 14.394 52.979 1.00 24.66 514 ASN A N 1
ATOM 4075 C CA . ASN A 1 514 ? -0.384 13.556 52.009 1.00 24.66 514 ASN A CA 1
ATOM 4076 C C . ASN A 1 514 ? -0.950 12.131 51.826 1.00 24.66 514 ASN A C 1
ATOM 4078 O O . ASN A 1 514 ? -1.401 11.549 52.807 1.00 24.66 514 ASN A O 1
ATOM 4082 N N . VAL A 1 515 ? -0.795 11.553 50.618 1.00 24.95 515 VAL A N 1
ATOM 4083 C CA . VAL A 1 515 ? -0.130 10.253 50.312 1.00 24.95 515 VAL A CA 1
ATOM 4084 C C . VAL A 1 515 ? -0.252 9.911 48.802 1.00 24.95 515 VAL A C 1
ATOM 4086 O O . VAL A 1 515 ? -1.344 9.811 48.261 1.00 24.95 515 VAL A O 1
ATOM 4089 N N . GLU A 1 516 ? 0.922 9.780 48.172 1.00 24.20 516 GLU A N 1
ATOM 4090 C CA . GLU A 1 516 ? 1.398 8.908 47.071 1.00 24.20 516 GLU A CA 1
ATOM 4091 C C . GLU A 1 516 ? 0.556 8.527 45.820 1.00 24.20 516 GLU A C 1
ATOM 4093 O O . GLU A 1 516 ? -0.524 7.952 45.888 1.00 24.20 516 GLU A O 1
ATOM 4098 N N . ALA A 1 517 ? 1.254 8.667 44.676 1.00 23.84 517 ALA A N 1
ATOM 4099 C CA . ALA A 1 517 ? 1.153 7.948 43.394 1.00 23.84 517 ALA A CA 1
ATOM 4100 C C . ALA A 1 517 ? 0.019 8.317 42.409 1.00 23.84 517 ALA A C 1
ATOM 4102 O O . ALA A 1 517 ? -1.086 7.782 42.428 1.00 23.84 517 ALA A O 1
ATOM 4103 N N . ASN A 1 518 ? 0.388 9.172 41.448 1.00 22.81 518 ASN A N 1
ATOM 4104 C CA . ASN A 1 518 ? -0.393 9.589 40.283 1.00 22.81 518 ASN A CA 1
ATOM 4105 C C . ASN A 1 518 ? -0.793 8.403 39.376 1.00 22.81 518 ASN A C 1
ATOM 4107 O O . ASN A 1 518 ? 0.056 7.794 38.726 1.00 22.81 518 ASN A O 1
ATOM 4111 N N . GLN A 1 519 ? -2.099 8.129 39.280 1.00 25.19 519 GLN A N 1
ATOM 4112 C CA . GLN A 1 519 ? -2.729 7.471 38.131 1.00 25.19 519 GLN A CA 1
ATOM 4113 C C . GLN A 1 519 ? -3.306 8.565 37.228 1.00 25.19 519 GLN A C 1
ATOM 4115 O O . GLN A 1 519 ? -4.213 9.290 37.627 1.00 25.19 519 GLN A O 1
ATOM 4120 N N . GLU A 1 520 ? -2.760 8.692 36.023 1.00 26.73 520 GLU A N 1
ATOM 4121 C CA . GLU A 1 520 ? -3.215 9.625 34.992 1.00 26.73 520 GLU A CA 1
ATOM 4122 C C . GLU A 1 520 ? -4.599 9.175 34.483 1.00 26.73 520 GLU A C 1
ATOM 4124 O O . GLU A 1 520 ? -4.758 8.087 33.924 1.00 26.73 520 GLU A O 1
ATOM 4129 N N . ILE A 1 521 ? -5.632 9.971 34.766 1.00 27.56 521 ILE A N 1
ATOM 4130 C CA . ILE A 1 521 ? -7.015 9.722 34.350 1.00 27.56 521 ILE A CA 1
ATOM 4131 C C . ILE A 1 521 ? -7.241 10.483 33.042 1.00 27.56 521 ILE A C 1
ATOM 4133 O O . ILE A 1 521 ? -7.504 11.681 33.059 1.00 27.56 521 ILE A O 1
ATOM 4137 N N . ASP A 1 522 ? -7.147 9.776 31.917 1.00 27.06 522 ASP A N 1
ATOM 4138 C CA . ASP A 1 522 ? -7.435 10.320 30.586 1.00 27.06 522 ASP A CA 1
ATOM 4139 C C . ASP A 1 522 ? -8.905 10.010 30.233 1.00 27.06 522 ASP A C 1
ATOM 4141 O O . ASP A 1 522 ? -9.271 8.872 29.908 1.00 27.06 522 ASP A O 1
ATOM 4145 N N . ILE A 1 523 ? -9.784 11.000 30.415 1.00 35.38 523 ILE A N 1
ATOM 4146 C CA . ILE A 1 523 ? -11.223 10.922 30.130 1.00 35.38 523 ILE A CA 1
ATOM 4147 C C . ILE A 1 523 ? -11.523 11.834 28.932 1.00 35.38 523 ILE A C 1
ATOM 4149 O O . ILE A 1 523 ? -11.574 13.053 29.070 1.00 35.38 523 ILE A O 1
ATOM 4153 N N . ASP A 1 524 ? -11.802 11.238 27.772 1.00 30.48 524 ASP A N 1
ATOM 4154 C CA . ASP A 1 524 ? -12.342 11.950 26.608 1.00 30.48 524 ASP A CA 1
ATOM 4155 C C . ASP A 1 524 ? -13.865 12.140 26.789 1.00 30.48 524 ASP A C 1
ATOM 4157 O O . ASP A 1 524 ? -14.665 11.270 26.429 1.00 30.48 524 ASP A O 1
ATOM 4161 N N . ILE A 1 525 ? -14.295 13.268 27.367 1.00 29.94 525 ILE A N 1
ATOM 4162 C CA . ILE A 1 525 ? -15.703 13.698 27.341 1.00 29.94 525 ILE A CA 1
ATOM 4163 C C . ILE A 1 525 ? -15.947 14.486 26.046 1.00 29.94 525 ILE A C 1
ATOM 4165 O O . ILE A 1 525 ? -15.535 15.634 25.915 1.00 29.94 525 ILE A O 1
ATOM 4169 N N . LEU A 1 526 ? -16.686 13.904 25.098 1.00 26.58 526 LEU A N 1
ATOM 4170 C CA . LEU A 1 526 ? -17.328 14.667 24.020 1.00 26.58 526 LEU A CA 1
ATOM 4171 C C . LEU A 1 526 ? -18.583 15.359 24.578 1.00 26.58 526 LEU A C 1
ATOM 4173 O O . LEU A 1 526 ? -19.703 14.885 24.392 1.00 26.58 526 LEU A O 1
ATOM 4177 N N . GLN A 1 527 ? -18.402 16.470 25.296 1.00 23.69 527 GLN A N 1
ATOM 4178 C CA . GLN A 1 527 ? -19.495 17.389 25.618 1.00 23.69 527 GLN A CA 1
ATOM 4179 C C . GLN A 1 527 ? -19.682 18.360 24.451 1.00 23.69 527 GLN A C 1
ATOM 4181 O O . GLN A 1 527 ? -18.875 19.258 24.227 1.00 23.69 527 GLN A O 1
ATOM 4186 N N . VAL A 1 528 ? -20.772 18.187 23.703 1.00 24.03 528 VAL A N 1
ATOM 4187 C CA . VAL A 1 528 ? -21.326 19.270 22.887 1.00 24.03 528 VAL A CA 1
ATOM 4188 C C . VAL A 1 528 ? -22.043 20.204 23.854 1.00 24.03 528 VAL A C 1
ATOM 4190 O O . VAL A 1 528 ? -23.149 19.916 24.302 1.00 24.03 528 VAL A O 1
ATOM 4193 N N . GLN A 1 529 ? -21.383 21.298 24.217 1.00 22.69 529 GLN A N 1
ATOM 4194 C CA . GLN A 1 529 ? -22.010 22.397 24.933 1.00 22.69 529 GLN A CA 1
ATOM 4195 C C . GLN A 1 529 ? -22.601 23.341 23.882 1.00 22.69 529 GLN A C 1
ATOM 4197 O O . GLN A 1 529 ? -21.880 24.104 23.244 1.00 22.69 529 GLN A O 1
ATOM 4202 N N . GLU A 1 530 ? -23.911 23.254 23.645 1.00 24.25 530 GLU A N 1
ATOM 4203 C CA . GLU A 1 530 ? -24.633 24.329 22.961 1.00 24.25 530 GLU A CA 1
ATOM 4204 C C . GLU A 1 530 ? -24.747 25.507 23.933 1.00 24.25 530 GLU A C 1
ATOM 4206 O O . GLU A 1 530 ? -25.648 25.580 24.767 1.00 24.25 530 GLU A O 1
ATOM 4211 N N . THR A 1 531 ? -23.801 26.437 23.849 1.00 22.80 531 THR A N 1
ATOM 4212 C CA . THR A 1 531 ? -23.973 27.782 24.389 1.00 22.80 531 THR A CA 1
ATOM 4213 C C . THR A 1 531 ? -24.868 28.573 23.439 1.00 22.80 531 THR A C 1
ATOM 4215 O O . THR A 1 531 ? -24.440 29.035 22.383 1.00 22.80 531 THR A O 1
ATOM 4218 N N . VAL A 1 532 ? -26.134 28.744 23.818 1.00 23.30 532 VAL A N 1
ATOM 4219 C CA . VAL A 1 532 ? -26.977 29.813 23.274 1.00 23.30 532 VAL A CA 1
ATOM 4220 C C . VAL A 1 532 ? -26.503 31.116 23.914 1.00 23.30 532 VAL A C 1
ATOM 4222 O O . VAL A 1 532 ? -26.889 31.448 25.032 1.00 23.30 532 VAL A O 1
ATOM 4225 N N . THR A 1 533 ? -25.621 31.839 23.228 1.00 22.62 533 THR A N 1
ATOM 4226 C CA . THR A 1 533 ? -25.334 33.240 23.547 1.00 22.62 533 THR A CA 1
ATOM 4227 C C . THR A 1 533 ? -26.413 34.103 22.904 1.00 22.62 533 THR A C 1
ATOM 4229 O O . THR A 1 533 ? -26.487 34.219 21.681 1.00 22.62 533 THR A O 1
ATOM 4232 N N . VAL A 1 534 ? -27.283 34.663 23.743 1.00 23.95 534 VAL A N 1
ATOM 4233 C CA . VAL A 1 534 ? -28.141 35.795 23.392 1.00 23.95 534 VAL A CA 1
ATOM 4234 C C . VAL A 1 534 ? -27.250 37.035 23.402 1.00 23.95 534 VAL A C 1
ATOM 4236 O O . VAL A 1 534 ? -26.759 37.424 24.459 1.00 23.95 534 VAL A O 1
ATOM 4239 N N . ASP A 1 535 ? -27.008 37.613 22.227 1.00 21.44 535 ASP A N 1
ATOM 4240 C CA . ASP A 1 535 ? -26.377 38.927 22.086 1.00 21.44 535 ASP A CA 1
ATOM 4241 C C . ASP A 1 535 ? -27.420 40.028 22.352 1.00 21.44 535 ASP A C 1
ATOM 4243 O O . ASP A 1 535 ? -28.348 40.215 21.566 1.00 21.44 535 ASP A O 1
ATOM 4247 N N . THR A 1 536 ? -27.229 40.756 23.451 1.00 23.39 536 THR A N 1
ATOM 4248 C CA . THR A 1 536 ? -27.787 42.082 23.799 1.00 23.39 536 THR A CA 1
ATOM 4249 C C . THR A 1 536 ? -26.730 42.706 24.722 1.00 23.39 536 THR A C 1
ATOM 4251 O O . THR A 1 536 ? -26.360 42.064 25.700 1.00 23.39 536 THR A O 1
ATOM 4254 N N . ASP A 1 537 ? -26.095 43.854 24.516 1.00 22.45 537 ASP A N 1
ATOM 4255 C CA . ASP A 1 537 ? -26.358 45.048 23.723 1.00 22.45 537 ASP A CA 1
ATOM 4256 C C . ASP A 1 537 ? -25.021 45.749 23.415 1.00 22.45 537 ASP A C 1
ATOM 4258 O O . ASP A 1 537 ? -23.987 45.468 24.027 1.00 22.45 537 ASP A O 1
ATOM 4262 N N . GLY A 1 538 ? -25.055 46.727 22.511 1.00 24.62 538 GLY A N 1
ATOM 4263 C CA . GLY A 1 538 ? -23.960 47.672 22.318 1.00 24.62 538 GLY A CA 1
ATOM 4264 C C . GLY A 1 538 ? -24.375 48.836 21.430 1.00 24.62 538 GLY A C 1
ATOM 4265 O O . GLY A 1 538 ? -24.057 48.857 20.243 1.00 24.62 538 GLY A O 1
ATOM 4266 N N . GLU A 1 539 ? -25.112 49.777 22.017 1.00 21.92 539 GLU A N 1
ATOM 4267 C CA . GLU A 1 539 ? -25.466 51.075 21.445 1.00 21.92 539 GLU A CA 1
ATOM 4268 C C . GLU A 1 539 ? -24.267 51.796 20.805 1.00 21.92 539 GLU A C 1
ATOM 4270 O O . GLU A 1 539 ? -23.164 51.848 21.349 1.00 21.92 539 GLU A O 1
ATOM 4275 N N . SER A 1 540 ? -24.521 52.473 19.687 1.00 22.64 540 SER A N 1
ATOM 4276 C CA . SER A 1 540 ? -23.980 53.821 19.501 1.00 22.64 540 SER A CA 1
ATOM 4277 C C . SER A 1 540 ? -24.986 54.684 18.743 1.00 22.64 540 SER A C 1
ATOM 4279 O O . SER A 1 540 ? -25.292 54.469 17.571 1.00 22.64 540 SER A O 1
ATOM 4281 N N . GLU A 1 541 ? -25.522 55.648 19.490 1.00 21.12 541 GLU A N 1
ATOM 4282 C CA . GLU A 1 541 ? -26.249 56.828 19.040 1.00 21.12 541 GLU A CA 1
ATOM 4283 C C . GLU A 1 541 ? -25.475 57.594 17.955 1.00 21.12 541 GLU A C 1
ATOM 4285 O O . GLU A 1 541 ? -24.252 57.653 18.001 1.00 21.12 541 GLU A O 1
ATOM 4290 N N . TYR A 1 542 ? -26.190 58.224 17.015 1.00 21.59 542 TYR A N 1
ATOM 4291 C CA . TYR A 1 542 ? -26.176 59.684 16.809 1.00 21.59 542 TYR A CA 1
ATOM 4292 C C . TYR A 1 542 ? -27.330 60.098 15.864 1.00 21.59 542 TYR A C 1
ATOM 4294 O O . TYR A 1 542 ? -27.289 59.902 14.653 1.00 21.59 542 TYR A O 1
ATOM 4302 N N . THR A 1 543 ? -28.370 60.651 16.496 1.00 20.48 543 THR A N 1
ATOM 4303 C CA . THR A 1 543 ? -29.107 61.888 16.156 1.00 20.48 543 THR A CA 1
ATOM 4304 C C . THR A 1 543 ? -29.771 62.104 14.778 1.00 20.48 543 THR A C 1
ATOM 4306 O O . THR A 1 543 ? -29.167 62.529 13.799 1.00 20.48 543 THR A O 1
ATOM 4309 N N . CYS A 1 544 ? -31.103 61.964 14.824 1.00 20.00 544 CYS A N 1
ATOM 4310 C CA . CYS A 1 544 ? -32.177 62.906 14.450 1.00 20.00 544 CYS A CA 1
ATOM 4311 C C . CYS A 1 544 ? -32.080 63.769 13.180 1.00 20.00 544 CYS A C 1
ATOM 4313 O O . CYS A 1 544 ? -31.248 64.669 13.100 1.00 20.00 544 CYS A O 1
ATOM 4315 N N . LYS A 1 545 ? -33.130 63.669 12.345 1.00 22.89 545 LYS A N 1
ATOM 4316 C CA . LYS A 1 545 ? -33.901 64.827 11.854 1.00 22.89 545 LYS A CA 1
ATOM 4317 C C . LYS A 1 545 ? -35.386 64.478 11.705 1.00 22.89 545 LYS A C 1
ATOM 4319 O O . LYS A 1 545 ? -35.719 63.565 10.961 1.00 22.89 545 LYS A O 1
ATOM 4324 N N . ASP A 1 546 ? -36.196 65.233 12.451 1.00 22.58 546 ASP A N 1
ATOM 4325 C CA . ASP A 1 546 ? -37.401 65.975 12.040 1.00 22.58 546 ASP A CA 1
ATOM 4326 C C . ASP A 1 546 ? -38.484 65.223 11.237 1.00 22.58 546 ASP A C 1
ATOM 4328 O O . ASP A 1 546 ? -38.219 64.627 10.207 1.00 22.58 546 ASP A O 1
ATOM 4332 N N . SER A 1 547 ? -39.785 65.315 11.508 1.00 23.09 547 SER A N 1
ATOM 4333 C CA . SER A 1 547 ? -40.567 66.204 12.371 1.00 23.09 547 SER A CA 1
ATOM 4334 C C . SER A 1 547 ? -42.052 65.814 12.242 1.00 23.09 547 SER A C 1
ATOM 4336 O O . SER A 1 547 ? -42.476 65.362 11.182 1.00 23.09 547 SER A O 1
ATOM 4338 N N . SER A 1 548 ? -42.836 66.117 13.285 1.00 23.48 548 SER A N 1
ATOM 4339 C CA . SER A 1 548 ? -44.309 66.258 13.309 1.00 23.48 548 SER A CA 1
ATOM 4340 C C . SER A 1 548 ? -45.142 64.968 13.125 1.00 23.48 548 SER A C 1
ATOM 4342 O O . SER A 1 548 ? -44.969 64.223 12.178 1.00 23.48 548 SER A O 1
ATOM 4344 N N . SER A 1 549 ? -46.108 64.634 13.983 1.00 25.95 549 SER A N 1
ATOM 4345 C CA . SER A 1 549 ? -47.078 65.526 14.620 1.00 25.95 549 SER A CA 1
ATOM 4346 C C . SER A 1 549 ? -47.804 64.868 15.811 1.00 25.95 549 SER A C 1
ATOM 4348 O O . SER A 1 549 ? -48.149 63.694 15.760 1.00 25.95 549 SER A O 1
ATOM 4350 N N . SER A 1 550 ? -48.086 65.713 16.816 1.00 23.69 550 SER A N 1
ATOM 4351 C CA . SER A 1 550 ? -49.192 65.662 17.794 1.00 23.69 550 SER A CA 1
ATOM 4352 C C . SER A 1 550 ? -49.171 64.530 18.841 1.00 23.69 550 SER A C 1
ATOM 4354 O O . SER A 1 550 ? -49.488 63.385 18.553 1.00 23.69 550 SER A O 1
ATOM 4356 N N . CYS A 1 551 ? -48.639 64.776 20.045 1.00 21.66 551 CYS A N 1
ATOM 4357 C CA . CYS A 1 551 ? -49.315 65.401 21.205 1.00 21.66 551 CYS A CA 1
ATOM 4358 C C . CYS A 1 551 ? -50.337 64.486 21.907 1.00 21.66 551 CYS A C 1
ATOM 4360 O O . CYS A 1 551 ? -51.511 64.474 21.559 1.00 21.66 551 CYS A O 1
ATOM 4362 N N . ASN A 1 552 ? -49.907 63.783 22.957 1.00 25.08 552 ASN A N 1
ATOM 4363 C CA . ASN A 1 552 ? -50.110 64.169 24.365 1.00 25.08 552 ASN A CA 1
ATOM 4364 C C . ASN A 1 552 ? -50.119 62.939 25.281 1.00 25.08 552 ASN A C 1
ATOM 4366 O O . ASN A 1 552 ? -50.892 61.999 25.124 1.00 25.08 552 ASN A O 1
ATOM 4370 N N . SER A 1 553 ? -49.220 63.005 26.253 1.00 22.89 553 SER A N 1
ATOM 4371 C CA . SER A 1 553 ? -49.130 62.202 27.462 1.00 22.89 553 SER A CA 1
ATOM 4372 C C . SER A 1 553 ? -50.224 62.565 28.474 1.00 22.89 553 SER A C 1
ATOM 4374 O O . SER A 1 553 ? -50.799 63.648 28.388 1.00 22.89 553 SER A O 1
ATOM 4376 N N . ILE A 1 554 ? -50.443 61.651 29.431 1.00 23.67 554 ILE A N 1
ATOM 4377 C CA . ILE A 1 554 ? -50.824 61.795 30.864 1.00 23.67 554 ILE A CA 1
ATOM 4378 C C . ILE A 1 554 ? -51.521 60.469 31.234 1.00 23.67 554 ILE A C 1
ATOM 4380 O O . ILE A 1 554 ? -52.606 60.179 30.747 1.00 23.67 554 ILE A O 1
ATOM 4384 N N . THR A 1 555 ? -50.796 59.465 31.733 1.00 22.86 555 THR A N 1
ATOM 4385 C CA . THR A 1 555 ? -50.449 59.149 33.139 1.00 22.86 555 THR A CA 1
ATOM 4386 C C . THR A 1 555 ? -51.614 58.798 34.072 1.00 22.86 555 THR A C 1
ATOM 4388 O O . THR A 1 555 ? -52.429 59.645 34.416 1.00 22.86 555 THR A O 1
ATOM 4391 N N . SER A 1 556 ? -51.491 57.564 34.583 1.00 22.94 556 SER A N 1
ATOM 4392 C CA . SER A 1 556 ? -51.715 57.077 35.954 1.00 22.94 556 SER A CA 1
ATOM 4393 C C . SER A 1 556 ? -53.127 56.901 36.524 1.00 22.94 556 SER A C 1
ATOM 4395 O O . SER A 1 556 ? -53.913 57.838 36.575 1.00 22.94 556 SER A O 1
ATOM 4397 N N . ALA A 1 557 ? -53.253 55.726 37.156 1.00 23.48 557 ALA A N 1
ATOM 4398 C CA . ALA A 1 557 ? -53.987 55.401 38.381 1.00 23.48 557 ALA A CA 1
ATOM 4399 C C . ALA A 1 557 ? -55.343 54.683 38.238 1.00 23.48 557 ALA A C 1
ATOM 4401 O O . ALA A 1 557 ? -56.327 55.250 37.783 1.00 23.48 557 ALA A O 1
ATOM 4402 N N . ASP A 1 558 ? -55.312 53.438 38.727 1.00 22.38 558 ASP A N 1
ATOM 4403 C CA . ASP A 1 558 ? -56.198 52.846 39.734 1.00 22.38 558 ASP A CA 1
ATOM 4404 C C . ASP A 1 558 ? -57.704 52.628 39.490 1.00 22.38 558 ASP A C 1
ATOM 4406 O O . ASP A 1 558 ? -58.411 53.389 38.843 1.00 22.38 558 ASP A O 1
ATOM 4410 N N . LEU A 1 559 ? -58.161 51.587 40.201 1.00 22.64 559 LEU A N 1
ATOM 4411 C CA . LEU A 1 559 ? -59.524 51.214 40.599 1.00 22.64 559 LEU A CA 1
ATOM 4412 C C . LEU A 1 559 ? -60.344 50.265 39.694 1.00 22.64 559 LEU A C 1
ATOM 4414 O O . LEU A 1 559 ? -61.055 50.663 38.782 1.00 22.64 559 LEU A O 1
ATOM 4418 N N . THR A 1 560 ? -60.268 48.986 40.091 1.00 23.27 560 THR A N 1
ATOM 4419 C CA . THR A 1 560 ? -61.363 48.108 40.576 1.00 23.27 560 THR A CA 1
ATOM 4420 C C . THR A 1 560 ? -62.621 47.820 39.743 1.00 23.27 560 THR A C 1
ATOM 4422 O O . THR A 1 560 ? -63.246 48.698 39.158 1.00 23.27 560 THR A O 1
ATOM 4425 N N . THR A 1 561 ? -63.102 46.587 39.992 1.00 22.91 561 THR A N 1
ATOM 4426 C CA . THR A 1 561 ? -64.487 46.056 39.923 1.00 22.91 561 THR A CA 1
ATOM 4427 C C . THR A 1 561 ? -64.998 45.675 38.527 1.00 22.91 561 THR A C 1
ATOM 4429 O O . THR A 1 561 ? -65.161 46.523 37.664 1.00 22.91 561 THR A O 1
ATOM 4432 N N . GLU A 1 562 ? -65.061 44.365 38.229 1.00 26.02 562 GLU A N 1
ATOM 4433 C CA . GLU A 1 562 ? -66.246 43.480 38.417 1.00 26.02 562 GLU A CA 1
ATOM 4434 C C . GLU A 1 562 ? -67.239 43.654 37.243 1.00 26.02 562 GLU A C 1
ATOM 4436 O O . GLU A 1 562 ? -67.449 44.761 36.780 1.00 26.02 562 GLU A O 1
ATOM 4441 N N . LEU A 1 563 ? -67.911 42.670 36.646 1.00 23.70 563 LEU A N 1
ATOM 4442 C CA . LEU A 1 563 ? -68.285 41.304 36.995 1.00 23.70 563 LEU A CA 1
ATOM 4443 C C . LEU A 1 563 ? -68.952 40.685 35.747 1.00 23.70 563 LEU A C 1
ATOM 4445 O O . LEU A 1 563 ? -69.560 41.411 34.963 1.00 23.70 563 LEU A O 1
ATOM 4449 N N . LEU A 1 564 ? -68.860 39.359 35.620 1.00 26.06 564 LEU A N 1
ATOM 4450 C CA . LEU A 1 564 ? -69.847 38.384 35.102 1.00 26.06 564 LEU A CA 1
ATOM 4451 C C . LEU A 1 564 ? -69.057 37.068 34.942 1.00 26.06 564 LEU A C 1
ATOM 4453 O O . LEU A 1 564 ? -68.387 36.862 33.936 1.00 26.06 564 LEU A O 1
ATOM 4457 N N . GLN A 1 565 ? -68.819 36.289 36.001 1.00 24.97 565 GLN A N 1
ATOM 4458 C CA . GLN A 1 565 ? -69.746 35.460 36.795 1.00 24.97 565 GLN A CA 1
ATOM 4459 C C . GLN A 1 565 ? -70.483 34.399 35.963 1.00 24.97 565 GLN A C 1
ATOM 4461 O O . GLN A 1 565 ? -71.370 34.724 35.175 1.00 24.97 565 GLN A O 1
ATOM 4466 N N . ASN A 1 566 ? -70.077 33.138 36.167 1.00 27.25 566 ASN A N 1
ATOM 4467 C CA . ASN A 1 566 ? -70.899 31.964 36.524 1.00 27.25 566 ASN A CA 1
ATOM 4468 C C . ASN A 1 566 ? -70.042 30.706 36.250 1.00 27.25 566 ASN A C 1
ATOM 4470 O O . ASN A 1 566 ? -69.781 30.381 35.097 1.00 27.25 566 ASN A O 1
ATOM 4474 N N . ASP A 1 567 ? -69.323 30.145 37.224 1.00 25.91 567 ASP A N 1
ATOM 4475 C CA . ASP A 1 567 ? -69.719 29.348 38.404 1.00 25.91 567 ASP A CA 1
ATOM 4476 C C . ASP A 1 567 ? -69.929 27.836 38.144 1.00 25.91 567 ASP A C 1
ATOM 4478 O O . ASP A 1 567 ? -70.756 27.422 37.335 1.00 25.91 567 ASP A O 1
ATOM 4482 N N . ILE A 1 568 ? -69.196 27.058 38.964 1.00 27.20 568 ILE A N 1
ATOM 4483 C CA . ILE A 1 568 ? -69.485 25.758 39.625 1.00 27.20 568 ILE A CA 1
ATOM 4484 C C . ILE A 1 568 ? -68.376 24.683 39.455 1.00 27.20 568 ILE A C 1
ATOM 4486 O O . ILE A 1 568 ? -68.431 23.782 38.626 1.00 27.20 568 ILE A O 1
ATOM 4490 N N . GLN A 1 569 ? -67.333 24.842 40.278 1.00 23.53 569 GLN A N 1
ATOM 4491 C CA . GLN A 1 569 ? -66.806 23.956 41.343 1.00 23.53 569 GLN A CA 1
ATOM 4492 C C . GLN A 1 569 ? -66.970 22.414 41.280 1.00 23.53 569 GLN A C 1
ATOM 4494 O O . GLN A 1 569 ? -68.076 21.901 41.421 1.00 23.53 569 GLN A O 1
ATOM 4499 N N . THR A 1 570 ? -65.844 21.672 41.301 1.00 24.33 570 THR A N 1
ATOM 4500 C CA . THR A 1 570 ? -65.537 20.633 42.328 1.00 24.33 570 THR A CA 1
ATOM 4501 C C . THR A 1 570 ? -64.085 20.095 42.258 1.00 24.33 570 THR A C 1
ATOM 4503 O O . THR A 1 570 ? -63.668 19.455 41.303 1.00 24.33 570 THR A O 1
ATOM 4506 N N . THR A 1 571 ? -63.325 20.401 43.317 1.00 25.36 571 THR A N 1
ATOM 4507 C CA . THR A 1 571 ? -62.220 19.671 43.991 1.00 25.36 571 THR A CA 1
ATOM 4508 C C . THR A 1 571 ? -61.565 18.430 43.355 1.00 25.36 571 THR A C 1
ATOM 4510 O O . THR A 1 571 ? -62.147 17.350 43.417 1.00 25.36 571 THR A O 1
ATOM 4513 N N . ILE A 1 572 ? -60.273 18.536 42.998 1.00 25.77 572 ILE A N 1
ATOM 4514 C CA . ILE A 1 572 ? -59.244 17.490 43.207 1.00 25.77 572 ILE A CA 1
ATOM 4515 C C . ILE A 1 572 ? -57.935 18.184 43.633 1.00 25.77 572 ILE A C 1
ATOM 4517 O O . ILE A 1 572 ? -57.585 19.237 43.106 1.00 25.77 572 ILE A O 1
ATOM 4521 N N . ALA A 1 573 ? -57.272 17.620 44.643 1.00 26.84 573 ALA A N 1
ATOM 4522 C CA . ALA A 1 573 ? -56.065 18.123 45.292 1.00 26.84 573 ALA A CA 1
ATOM 4523 C C . ALA A 1 573 ? -54.928 18.473 44.313 1.00 26.84 573 ALA A C 1
ATOM 4525 O O . ALA A 1 573 ? -54.650 17.733 43.373 1.00 26.84 573 ALA A O 1
ATOM 4526 N N . SER A 1 574 ? -54.236 19.580 44.582 1.00 25.12 574 SER A N 1
ATOM 4527 C CA . SER A 1 574 ? -52.953 19.911 43.963 1.00 25.12 574 SER A CA 1
ATOM 4528 C C . SER A 1 574 ? -51.900 18.871 44.367 1.00 25.12 574 SER A C 1
ATOM 4530 O O . SER A 1 574 ? -51.666 18.730 45.574 1.00 25.12 574 SER A O 1
ATOM 4532 N N . PRO A 1 575 ? -51.223 18.183 43.432 1.00 28.27 575 PRO A N 1
ATOM 4533 C CA . PRO A 1 575 ? -49.973 17.539 43.785 1.00 28.27 575 PRO A CA 1
ATOM 4534 C C . PRO A 1 575 ? -48.961 18.631 44.137 1.00 28.27 575 PRO A C 1
ATOM 4536 O O . PRO A 1 575 ? -48.931 19.709 43.534 1.00 28.27 575 PRO A O 1
ATOM 4539 N N . SER A 1 576 ? -48.184 18.383 45.184 1.00 24.31 576 SER A N 1
ATOM 4540 C CA . SER A 1 576 ? -47.114 19.267 45.623 1.00 24.31 576 SER A CA 1
ATOM 4541 C C . SER A 1 576 ? -46.122 19.506 44.482 1.00 24.31 576 SER A C 1
ATOM 4543 O O . SER A 1 576 ? -45.883 18.654 43.628 1.00 24.31 576 SER A O 1
ATOM 4545 N N . THR A 1 577 ? -45.484 20.673 44.504 1.00 28.28 577 THR A N 1
ATOM 4546 C CA . THR A 1 577 ? -44.418 21.135 43.596 1.00 28.28 577 THR A CA 1
ATOM 4547 C C . THR A 1 577 ? -43.182 20.221 43.521 1.00 28.28 577 THR A C 1
ATOM 4549 O O . THR A 1 577 ? -42.220 20.552 42.833 1.00 28.28 577 THR A O 1
ATOM 4552 N N . SER A 1 578 ? -43.210 19.058 44.175 1.00 29.88 578 SER A N 1
ATOM 4553 C CA . SER A 1 578 ? -42.209 17.999 44.073 1.00 29.88 578 SER A CA 1
ATOM 4554 C C . SER A 1 578 ? -42.469 17.011 42.923 1.00 29.88 578 SER A C 1
ATOM 4556 O O . SER A 1 578 ? -41.511 16.411 42.458 1.00 29.88 578 SER A O 1
ATOM 4558 N N . GLU A 1 579 ? -43.699 16.874 42.407 1.00 28.06 579 GLU A N 1
ATOM 4559 C CA . GLU A 1 579 ? -44.007 15.904 41.327 1.00 28.06 579 GLU A CA 1
ATOM 4560 C C . GLU A 1 579 ? -43.735 16.439 39.906 1.00 28.06 579 GLU A C 1
ATOM 4562 O O . GLU A 1 579 ? -43.558 15.669 38.967 1.00 28.06 579 GLU A O 1
ATOM 4567 N N . VAL A 1 580 ? -43.640 17.760 39.720 1.00 27.33 580 VAL A N 1
ATOM 4568 C CA . VAL A 1 580 ? -43.392 18.371 38.394 1.00 27.33 580 VAL A CA 1
ATOM 4569 C C . VAL A 1 580 ? -41.891 18.455 38.060 1.00 27.33 580 VAL A C 1
ATOM 4571 O O . VAL A 1 580 ? -41.520 18.603 36.897 1.00 27.33 580 VAL A O 1
ATOM 4574 N N . ILE A 1 581 ? -41.009 18.304 39.054 1.00 31.00 581 ILE A N 1
ATOM 4575 C CA . ILE A 1 581 ? -39.548 18.407 38.879 1.00 31.00 581 ILE A CA 1
ATOM 4576 C C . ILE A 1 581 ? -38.916 17.077 38.407 1.00 31.00 581 ILE A C 1
ATOM 4578 O O . ILE A 1 581 ? -37.814 17.084 37.866 1.00 31.00 581 ILE A O 1
ATOM 4582 N N . GLU A 1 582 ? -39.618 15.941 38.487 1.00 30.67 582 GLU A N 1
ATOM 4583 C CA . GLU A 1 582 ? -39.071 14.624 38.100 1.00 30.67 582 GLU A CA 1
ATOM 4584 C C . GLU A 1 582 ? -39.008 14.344 36.583 1.00 30.67 582 GLU A C 1
ATOM 4586 O O . GLU A 1 582 ? -38.427 13.344 36.162 1.00 30.67 582 GLU A O 1
ATOM 4591 N N . LEU A 1 583 ? -39.575 15.203 35.729 1.00 33.16 583 LEU A N 1
ATOM 4592 C CA . LEU A 1 583 ? -39.781 14.889 34.305 1.00 33.16 583 LEU A CA 1
ATOM 4593 C C . LEU A 1 583 ? -38.707 15.403 33.331 1.00 33.16 583 LEU A C 1
ATOM 4595 O O . LEU A 1 583 ? -38.838 15.175 32.129 1.00 33.16 583 LEU A O 1
ATOM 4599 N N . LEU A 1 584 ? -37.629 16.039 33.803 1.00 41.81 584 LEU A N 1
ATOM 4600 C CA . LEU A 1 584 ? -36.576 16.596 32.935 1.00 41.81 584 LEU A CA 1
ATOM 4601 C C . LEU A 1 584 ? -35.154 16.471 33.520 1.00 41.81 584 LEU A C 1
ATOM 4603 O O . LEU A 1 584 ? -34.332 17.358 33.311 1.00 41.81 584 LEU A O 1
ATOM 4607 N N . ASP A 1 585 ? -34.822 15.375 34.211 1.00 47.34 585 ASP A N 1
ATOM 4608 C CA . ASP A 1 585 ? -33.414 15.070 34.510 1.00 47.34 585 ASP A CA 1
ATOM 4609 C C . ASP A 1 585 ? -32.785 14.233 33.371 1.00 47.34 585 ASP A C 1
ATOM 4611 O O . ASP A 1 585 ? -33.042 13.031 33.287 1.00 47.34 585 ASP A O 1
ATOM 4615 N N . PRO A 1 586 ? -31.949 14.802 32.476 1.00 56.06 586 PRO A N 1
ATOM 4616 C CA . PRO A 1 586 ? -31.277 14.057 31.401 1.00 56.06 586 PRO A CA 1
ATOM 4617 C C . PRO A 1 586 ? -30.264 13.013 31.911 1.00 56.06 586 PRO A C 1
ATOM 4619 O O . PRO A 1 586 ? -29.706 12.242 31.122 1.00 56.06 586 PRO A O 1
ATOM 4622 N N . LEU A 1 587 ? -30.008 12.976 33.220 1.00 67.56 587 LEU A N 1
ATOM 4623 C CA . LEU A 1 587 ? -29.057 12.095 33.877 1.00 67.56 587 LEU A CA 1
ATOM 4624 C C . LEU A 1 587 ? -29.698 11.178 34.930 1.00 67.56 587 LEU A C 1
ATOM 4626 O O . LEU A 1 587 ? -28.957 10.538 35.674 1.00 67.56 587 LEU A O 1
ATOM 4630 N N . TRP A 1 588 ? -31.026 11.005 34.912 1.00 74.06 588 TRP A N 1
ATOM 4631 C CA . TRP A 1 588 ? -31.794 10.158 35.846 1.00 74.06 588 TRP A CA 1
ATOM 4632 C C . TRP A 1 588 ? -31.218 8.744 36.057 1.00 74.06 588 TRP A C 1
ATOM 4634 O O . TRP A 1 588 ? -31.408 8.107 37.092 1.00 74.06 588 TRP A O 1
ATOM 4644 N N . TRP A 1 589 ? -30.508 8.207 35.060 1.00 77.12 589 TRP A N 1
ATOM 4645 C CA . TRP A 1 589 ? -29.882 6.885 35.113 1.00 77.12 589 TRP A CA 1
ATOM 4646 C C . TRP A 1 589 ? -28.680 6.821 36.073 1.00 77.12 589 TRP A C 1
ATOM 4648 O O . TRP A 1 589 ? -28.199 5.724 36.363 1.00 77.12 589 TRP A O 1
ATOM 4658 N N . ARG A 1 590 ? -28.168 7.967 36.543 1.00 75.25 590 ARG A N 1
ATOM 4659 C CA . ARG A 1 590 ? -27.014 8.076 37.451 1.00 75.25 590 ARG A CA 1
ATOM 4660 C C . ARG A 1 590 ? -27.379 7.807 38.902 1.00 75.25 590 ARG A C 1
ATOM 4662 O O . ARG A 1 590 ? -26.603 7.138 39.581 1.00 75.25 590 ARG A O 1
ATOM 4669 N N . ASP A 1 591 ? -28.544 8.267 39.348 1.00 64.38 591 ASP A N 1
ATOM 4670 C CA . ASP A 1 591 ? -28.942 8.235 40.765 1.00 64.38 591 ASP A CA 1
ATOM 4671 C C . ASP A 1 591 ? -29.050 6.811 41.327 1.00 64.38 591 ASP A C 1
ATOM 4673 O O . ASP A 1 591 ? -28.916 6.589 42.526 1.00 64.38 591 ASP A O 1
ATOM 4677 N N . ASN A 1 592 ? -29.201 5.822 40.441 1.00 62.50 592 ASN A N 1
ATOM 4678 C CA . ASN A 1 592 ? -29.265 4.401 40.774 1.00 62.50 592 ASN A CA 1
ATOM 4679 C C . ASN A 1 592 ? -28.191 3.560 40.067 1.00 62.50 592 ASN A C 1
ATOM 4681 O O . ASN A 1 592 ? -28.324 2.336 39.972 1.00 62.50 592 ASN A O 1
ATOM 4685 N N . LEU A 1 593 ? -27.123 4.184 39.553 1.00 80.56 593 LEU A N 1
ATOM 4686 C CA . LEU A 1 593 ? -26.081 3.466 38.827 1.00 80.56 593 LEU A CA 1
ATOM 4687 C C . LEU A 1 593 ? -25.282 2.578 39.783 1.00 80.56 593 LEU A C 1
ATOM 4689 O O . LEU A 1 593 ? -24.311 3.011 40.399 1.00 80.56 593 LEU A O 1
ATOM 4693 N N . ASN A 1 594 ? -25.670 1.310 39.871 1.00 83.56 594 ASN A N 1
ATOM 4694 C CA . ASN A 1 594 ? -24.883 0.280 40.523 1.00 83.56 594 ASN A CA 1
ATOM 4695 C C . ASN A 1 594 ? -24.860 -0.996 39.672 1.00 83.56 594 ASN A C 1
ATOM 4697 O O . ASN A 1 594 ? -25.731 -1.870 39.764 1.00 83.56 594 ASN A O 1
ATOM 4701 N N . LEU A 1 595 ? -23.815 -1.114 38.852 1.00 87.12 595 LEU A N 1
ATOM 4702 C CA . LEU A 1 595 ? -23.648 -2.243 37.937 1.00 87.12 595 LEU A CA 1
ATOM 4703 C C . LEU A 1 595 ? -23.489 -3.584 38.673 1.00 87.12 595 LEU A C 1
ATOM 4705 O O . LEU A 1 595 ? -23.857 -4.622 38.124 1.00 87.12 595 LEU A O 1
ATOM 4709 N N . GLU A 1 596 ? -23.025 -3.581 39.928 1.00 82.62 596 GLU A N 1
ATOM 4710 C CA . GLU A 1 596 ? -22.809 -4.784 40.749 1.00 82.62 596 GLU A CA 1
ATOM 4711 C C . GLU A 1 596 ? -24.115 -5.408 41.284 1.00 82.62 596 GLU A C 1
ATOM 4713 O O . GLU A 1 596 ? -24.121 -6.539 41.772 1.00 82.62 596 GLU A O 1
ATOM 4718 N N . LYS A 1 597 ? -25.233 -4.679 41.196 1.00 85.81 597 LYS A N 1
ATOM 4719 C CA . LYS A 1 597 ? -26.572 -5.162 41.576 1.00 85.81 597 LYS A CA 1
ATOM 4720 C C . LYS A 1 597 ? -27.448 -5.486 40.368 1.00 85.81 597 LYS A C 1
ATOM 4722 O O . LYS A 1 597 ? -28.503 -6.096 40.528 1.00 85.81 597 LYS A O 1
ATOM 4727 N N . CYS A 1 598 ? -27.012 -5.114 39.165 1.00 89.75 598 CYS A N 1
ATOM 4728 C CA . CYS A 1 598 ? -27.777 -5.338 37.947 1.00 89.75 598 CYS A CA 1
ATOM 4729 C C . CYS A 1 598 ? -27.886 -6.832 37.604 1.00 89.75 598 CYS A C 1
ATOM 4731 O O . CYS A 1 598 ? -26.927 -7.595 37.782 1.00 89.75 598 CYS A O 1
ATOM 4733 N N . LYS A 1 599 ? -29.035 -7.232 37.042 1.00 93.56 599 LYS A N 1
ATOM 4734 C CA . LYS A 1 599 ? -29.159 -8.496 36.298 1.00 93.56 599 LYS A CA 1
ATOM 4735 C C . LYS A 1 599 ? -28.264 -8.414 35.059 1.00 93.56 599 LYS A C 1
ATOM 4737 O O . LYS A 1 599 ? -28.288 -7.403 34.358 1.00 93.56 599 LYS A O 1
ATOM 4742 N N . LEU A 1 600 ? -27.487 -9.459 34.793 1.00 95.69 600 LEU A N 1
ATOM 4743 C CA . LEU A 1 600 ? -26.495 -9.479 33.723 1.00 95.69 600 LEU A CA 1
ATOM 4744 C C . LEU A 1 600 ? -26.979 -10.284 32.518 1.00 95.69 600 LEU A C 1
ATOM 4746 O O . LEU A 1 600 ? -27.451 -11.418 32.651 1.00 95.69 600 LEU A O 1
ATOM 4750 N N . ILE A 1 601 ? -26.786 -9.691 31.346 1.00 97.31 601 ILE A N 1
ATOM 4751 C CA . ILE A 1 601 ? -26.908 -10.328 30.039 1.00 97.31 601 ILE A CA 1
ATOM 4752 C C . ILE A 1 601 ? -25.513 -10.327 29.422 1.00 97.31 601 ILE A C 1
ATOM 4754 O O . ILE A 1 601 ? -24.918 -9.264 29.251 1.00 97.31 601 ILE A O 1
ATOM 4758 N N . LEU A 1 602 ? -24.973 -11.502 29.111 1.00 98.19 602 LEU A N 1
ATOM 4759 C CA . LEU A 1 602 ? -23.649 -11.623 28.503 1.00 98.19 602 LEU A CA 1
ATOM 4760 C C . LEU A 1 602 ? -23.792 -11.887 27.009 1.00 98.19 602 LEU A C 1
ATOM 4762 O O . LEU A 1 602 ? -24.507 -12.799 26.603 1.00 98.19 602 LEU A O 1
ATOM 4766 N N . VAL A 1 603 ? -23.095 -11.110 26.189 1.00 98.44 603 VAL A N 1
ATOM 4767 C CA . VAL A 1 603 ? -23.146 -11.216 24.731 1.00 98.44 603 VAL A CA 1
ATOM 4768 C C . VAL A 1 603 ? -21.729 -11.364 24.202 1.00 98.44 603 VAL A C 1
ATOM 4770 O O . VAL A 1 603 ? -20.896 -10.479 24.375 1.00 98.44 603 VAL A O 1
ATOM 4773 N N . GLY A 1 604 ? -21.447 -12.489 23.558 1.00 97.94 604 GLY A N 1
ATOM 4774 C CA . GLY A 1 604 ? -20.208 -12.719 22.830 1.00 97.94 604 GLY A CA 1
ATOM 4775 C C . GLY A 1 604 ? -20.503 -12.698 21.342 1.00 97.94 604 GLY A C 1
ATOM 4776 O O . GLY A 1 604 ? -21.375 -13.432 20.886 1.00 97.94 604 GLY A O 1
ATOM 4777 N N . PHE A 1 605 ? -19.784 -11.878 20.584 1.00 97.81 605 PHE A N 1
ATOM 4778 C CA . PHE A 1 605 ? -19.872 -11.860 19.129 1.00 97.81 605 PHE A CA 1
ATOM 4779 C C . PHE A 1 605 ? -18.573 -12.348 18.504 1.00 97.81 605 PHE A C 1
ATOM 4781 O O . PHE A 1 605 ? -17.494 -11.895 18.884 1.00 97.81 605 PHE A O 1
ATOM 4788 N N . SER A 1 606 ? -18.666 -13.246 17.519 1.00 95.44 606 SER A N 1
ATOM 4789 C CA . SER A 1 606 ? -17.512 -13.744 16.773 1.00 95.44 606 SER A CA 1
ATOM 4790 C C . SER A 1 606 ? -16.441 -14.290 17.724 1.00 95.44 606 SER A C 1
ATOM 4792 O O . SER A 1 606 ? -16.716 -15.201 18.512 1.00 95.44 606 SER A O 1
ATOM 4794 N N . LYS A 1 607 ? -15.240 -13.704 17.711 1.00 94.00 607 LYS A N 1
ATOM 4795 C CA . LYS A 1 607 ? -14.157 -14.034 18.633 1.00 94.00 607 LYS A CA 1
ATOM 4796 C C . LYS A 1 607 ? -14.536 -13.849 20.106 1.00 94.00 607 LYS A C 1
ATOM 4798 O O . LYS A 1 607 ? -14.136 -14.674 20.914 1.00 94.00 607 LYS A O 1
ATOM 4803 N N . GLY A 1 608 ? -15.360 -12.868 20.471 1.00 96.50 608 GLY A N 1
ATOM 4804 C CA . GLY A 1 608 ? -15.802 -12.625 21.850 1.00 96.50 608 GLY A CA 1
ATOM 4805 C C . GLY A 1 608 ? -16.539 -13.802 22.500 1.00 96.50 608 GLY A C 1
ATOM 4806 O O . GLY A 1 608 ? -16.551 -13.918 23.725 1.00 96.50 608 GLY A O 1
ATOM 4807 N N . CYS A 1 609 ? -17.071 -14.743 21.709 1.00 97.19 609 CYS A N 1
ATOM 4808 C CA . CYS A 1 609 ? -17.650 -15.992 22.215 1.00 97.19 609 CYS A CA 1
ATOM 4809 C C . CYS A 1 609 ? -16.656 -16.833 23.034 1.00 97.19 609 CYS A C 1
ATOM 4811 O O . CYS A 1 609 ? -17.076 -17.584 23.916 1.00 97.19 609 CYS A O 1
ATOM 4813 N N . VAL A 1 610 ? -15.343 -16.694 22.803 1.00 95.69 610 VAL A N 1
ATOM 4814 C CA . VAL A 1 610 ? -14.342 -17.428 23.591 1.00 95.69 610 VAL A CA 1
ATOM 4815 C C . VAL A 1 610 ? -14.354 -17.005 25.062 1.00 95.69 610 VAL A C 1
ATOM 4817 O O . VAL A 1 610 ? -14.089 -17.823 25.937 1.00 95.69 610 VAL A O 1
ATOM 4820 N N . VAL A 1 611 ? -14.725 -15.760 25.372 1.00 96.94 611 VAL A N 1
ATOM 4821 C CA . VAL A 1 611 ? -14.855 -15.302 26.763 1.00 96.94 611 VAL A CA 1
ATOM 4822 C C . VAL A 1 611 ? -16.020 -16.016 27.452 1.00 96.94 611 VAL A C 1
ATOM 4824 O O . VAL A 1 611 ? -15.881 -16.489 28.579 1.00 96.94 611 VAL A O 1
ATOM 4827 N N . LEU A 1 612 ? -17.145 -16.186 26.751 1.00 97.38 612 LEU A N 1
ATOM 4828 C CA . LEU A 1 612 ? -18.292 -16.932 27.276 1.00 97.38 612 LEU A CA 1
ATOM 4829 C C . LEU A 1 612 ? -17.956 -18.410 27.496 1.00 97.38 612 LEU A C 1
ATOM 4831 O O . LEU A 1 612 ? -18.315 -18.977 28.526 1.00 97.38 612 LEU A O 1
ATOM 4835 N N . ASN A 1 613 ? -17.221 -19.018 26.563 1.00 96.25 613 ASN A N 1
ATOM 4836 C CA . ASN A 1 613 ? -16.730 -20.387 26.708 1.00 96.25 613 ASN A CA 1
ATOM 4837 C C . ASN A 1 613 ? -15.858 -20.523 27.964 1.00 96.25 613 ASN A C 1
ATOM 4839 O O . ASN A 1 613 ? -16.050 -21.448 28.748 1.00 96.25 613 ASN A O 1
ATOM 4843 N N . GLN A 1 614 ? -14.956 -19.568 28.198 1.00 96.19 614 GLN A N 1
ATOM 4844 C CA . GLN A 1 614 ? -14.102 -19.538 29.381 1.00 96.19 614 GLN A CA 1
ATOM 4845 C C . GLN A 1 614 ? -14.903 -19.403 30.686 1.00 96.19 614 GLN A C 1
ATOM 4847 O O . GLN A 1 614 ? -14.595 -20.089 31.661 1.00 96.19 614 GLN A O 1
ATOM 4852 N N . PHE A 1 615 ? -15.978 -18.611 30.702 1.00 95.44 615 PHE A N 1
ATOM 4853 C CA . PHE A 1 615 ? -16.878 -18.554 31.858 1.00 95.44 615 PHE A CA 1
ATOM 4854 C C . PHE A 1 615 ? -17.526 -19.903 32.167 1.00 95.44 615 PHE A C 1
ATOM 4856 O O . PHE A 1 615 ? -17.632 -20.248 33.338 1.00 95.44 615 PHE A O 1
ATOM 4863 N N . ILE A 1 616 ? -17.881 -20.711 31.163 1.00 94.88 616 ILE A N 1
ATOM 4864 C CA . ILE A 1 616 ? -18.440 -22.052 31.400 1.00 94.88 616 ILE A CA 1
ATOM 4865 C C . ILE A 1 616 ? -17.433 -22.961 32.133 1.00 94.88 616 ILE A C 1
ATOM 4867 O O . ILE A 1 616 ? -17.827 -23.704 33.036 1.00 94.88 616 ILE A O 1
ATOM 4871 N N . TYR A 1 617 ? -16.141 -22.897 31.791 1.00 93.00 617 TYR A N 1
ATOM 4872 C CA . TYR A 1 617 ? -15.102 -23.643 32.519 1.00 93.00 617 TYR A CA 1
ATOM 4873 C C . TYR A 1 617 ? -15.028 -23.218 33.991 1.00 93.00 617 TYR A C 1
ATOM 4875 O O . TYR A 1 617 ? -14.971 -24.072 34.878 1.00 93.00 617 TYR A O 1
ATOM 4883 N N . GLU A 1 618 ? -15.084 -21.912 34.259 1.00 91.06 618 GLU A N 1
ATOM 4884 C CA . GLU A 1 618 ? -15.060 -21.379 35.626 1.00 91.06 618 GLU A CA 1
ATOM 4885 C C . GLU A 1 618 ? -16.361 -21.668 36.391 1.00 91.06 618 GLU A C 1
ATOM 4887 O O . GLU A 1 618 ? -16.310 -21.972 37.580 1.00 91.06 618 GLU A O 1
ATOM 4892 N N . PHE A 1 619 ? -17.524 -21.669 35.730 1.00 90.50 619 PHE A N 1
ATOM 4893 C CA . PHE A 1 619 ? -18.804 -22.067 36.331 1.00 90.50 619 PHE A CA 1
ATOM 4894 C C . PHE A 1 619 ? -18.748 -23.490 36.869 1.00 90.50 619 PHE A C 1
ATOM 4896 O O . PHE A 1 619 ? -19.196 -23.754 37.987 1.00 90.50 619 PHE A O 1
ATOM 4903 N N . HIS A 1 620 ? -18.198 -24.403 36.065 1.00 88.75 620 HIS A N 1
ATOM 4904 C CA . HIS A 1 620 ? -18.005 -25.785 36.470 1.00 88.75 620 HIS A CA 1
ATOM 4905 C C . HIS A 1 620 ? -17.088 -25.867 37.687 1.00 88.75 620 HIS A C 1
ATOM 4907 O O . HIS A 1 620 ? -17.505 -26.409 38.707 1.00 88.75 620 HIS A O 1
ATOM 4913 N N . TYR A 1 621 ? -15.912 -25.240 37.617 1.00 84.19 621 TYR A N 1
ATOM 4914 C CA . TYR A 1 621 ? -14.936 -25.225 38.705 1.00 84.19 621 TYR A CA 1
ATOM 4915 C C . TYR A 1 621 ? -15.506 -24.682 40.023 1.00 84.19 621 TYR A C 1
ATOM 4917 O O . TYR A 1 621 ? -15.422 -25.354 41.053 1.00 84.19 621 TYR A O 1
ATOM 4925 N N . LEU A 1 622 ? -16.133 -23.500 39.992 1.00 79.50 622 LEU A N 1
ATOM 4926 C CA . LEU A 1 622 ? -16.670 -22.828 41.179 1.00 79.50 622 LEU A CA 1
ATOM 4927 C C . LEU A 1 622 ? -17.753 -23.662 41.869 1.00 79.50 622 LEU A C 1
ATOM 4929 O O . LEU A 1 622 ? -17.813 -23.711 43.094 1.00 79.50 622 LEU A O 1
ATOM 4933 N N . LYS A 1 623 ? -18.599 -24.349 41.093 1.00 73.75 623 LYS A N 1
ATOM 4934 C CA . LYS A 1 623 ? -19.649 -25.209 41.649 1.00 73.75 623 LYS A CA 1
ATOM 4935 C C . LYS A 1 623 ? -19.132 -26.539 42.189 1.00 73.75 623 LYS A C 1
ATOM 4937 O O . LYS A 1 623 ? -19.791 -27.102 43.057 1.00 73.75 623 LYS A O 1
ATOM 4942 N N . THR A 1 624 ? -18.009 -27.052 41.686 1.00 71.44 624 THR A N 1
ATOM 4943 C CA . THR A 1 624 ? -17.484 -28.365 42.093 1.00 71.44 624 THR A CA 1
ATOM 4944 C C . THR A 1 624 ? -16.413 -28.299 43.179 1.00 71.44 624 THR A C 1
ATOM 4946 O O . THR A 1 624 ? -16.324 -29.234 43.966 1.00 71.44 624 THR A O 1
ATOM 4949 N N . LEU A 1 625 ? -15.584 -27.248 43.212 1.00 61.25 625 LEU A N 1
ATOM 4950 C CA . LEU A 1 625 ? -14.348 -27.222 44.013 1.00 61.25 625 LEU A CA 1
ATOM 4951 C C . LEU A 1 625 ? -14.278 -26.087 45.048 1.00 61.25 625 LEU A C 1
ATOM 4953 O O . LEU A 1 625 ? -13.528 -26.215 46.010 1.00 61.25 625 LEU A O 1
ATOM 4957 N N . THR A 1 626 ? -15.055 -25.008 44.900 1.00 62.12 626 THR A N 1
ATOM 4958 C CA . THR A 1 626 ? -15.086 -23.882 45.862 1.00 62.12 626 THR A CA 1
ATOM 4959 C C . THR A 1 626 ? -16.519 -23.381 46.119 1.00 62.12 626 THR A C 1
ATOM 4961 O O . THR A 1 626 ? -16.841 -22.235 45.791 1.00 62.12 626 THR A O 1
ATOM 4964 N N . PRO A 1 627 ? -17.410 -24.218 46.684 1.00 61.12 627 PRO A N 1
ATOM 4965 C CA . PRO A 1 627 ? -18.831 -23.897 46.843 1.00 61.12 627 PRO A CA 1
ATOM 4966 C C . PRO A 1 627 ? -19.140 -22.803 47.883 1.00 61.12 627 PRO A C 1
ATOM 4968 O O . PRO A 1 627 ? -20.290 -22.378 47.952 1.00 61.12 627 PRO A O 1
ATOM 4971 N N . ASP A 1 628 ? -18.150 -22.328 48.649 1.00 59.38 628 ASP A N 1
ATOM 4972 C CA . ASP A 1 628 ? -18.339 -21.379 49.760 1.00 59.38 628 ASP A CA 1
ATOM 4973 C C . ASP A 1 628 ? -17.943 -19.918 49.434 1.00 59.38 628 ASP A C 1
ATOM 4975 O O . ASP A 1 628 ? -18.071 -19.038 50.287 1.00 59.38 628 ASP A O 1
ATOM 4979 N N . ASP A 1 629 ? -17.486 -19.608 48.209 1.00 68.19 629 ASP A N 1
ATOM 4980 C CA . ASP A 1 629 ? -17.195 -18.217 47.804 1.00 68.19 629 ASP A CA 1
ATOM 4981 C C . ASP A 1 629 ? -18.500 -17.444 47.528 1.00 68.19 629 ASP A C 1
ATOM 4983 O O . ASP A 1 629 ? -19.052 -17.441 46.420 1.00 68.19 629 ASP A O 1
ATOM 4987 N N . SER A 1 630 ? -19.001 -16.772 48.568 1.00 70.56 630 SER A N 1
ATOM 4988 C CA . SER A 1 630 ? -20.253 -16.003 48.547 1.00 70.56 630 SER A CA 1
ATOM 4989 C C . SER A 1 630 ? -20.279 -14.908 47.472 1.00 70.56 630 SER A C 1
ATOM 4991 O O . SER A 1 630 ? -21.326 -14.645 46.872 1.00 70.56 630 SER A O 1
ATOM 4993 N N . THR A 1 631 ? -19.128 -14.308 47.166 1.00 69.56 631 THR A N 1
ATOM 4994 C CA . THR A 1 631 ? -18.977 -13.232 46.178 1.00 69.56 631 THR A CA 1
ATOM 4995 C C . THR A 1 631 ? -19.212 -13.733 44.758 1.00 69.56 631 THR A C 1
ATOM 4997 O O . THR A 1 631 ? -19.964 -13.128 43.991 1.00 69.56 631 THR A O 1
ATOM 5000 N N . MET A 1 632 ? -18.601 -14.863 44.400 1.00 70.88 632 MET A N 1
ATOM 5001 C CA . MET A 1 632 ? -18.730 -15.434 43.058 1.00 70.88 632 MET A CA 1
ATOM 5002 C C . MET A 1 632 ? -20.101 -16.060 42.830 1.00 70.88 632 MET A C 1
ATOM 5004 O O . MET A 1 632 ? -20.675 -15.913 41.751 1.00 70.88 632 MET A O 1
ATOM 5008 N N . ILE A 1 633 ? -20.702 -16.652 43.862 1.00 75.75 633 ILE A N 1
ATOM 5009 C CA . ILE A 1 633 ? -22.089 -17.130 43.801 1.00 75.75 633 ILE A CA 1
ATOM 5010 C C . ILE A 1 633 ? -23.061 -15.964 43.560 1.00 75.75 633 ILE A C 1
ATOM 5012 O O . ILE A 1 633 ? -24.005 -16.098 42.773 1.00 75.75 633 ILE A O 1
ATOM 5016 N N . ARG A 1 634 ? -22.803 -14.788 44.151 1.00 82.12 634 ARG A N 1
ATOM 5017 C CA . ARG A 1 634 ? -23.594 -13.574 43.895 1.00 82.12 634 ARG A CA 1
ATOM 5018 C C . ARG A 1 634 ? -23.521 -13.136 42.431 1.00 82.12 634 ARG A C 1
ATOM 5020 O O . ARG A 1 634 ? -24.549 -12.803 41.850 1.00 82.12 634 ARG A O 1
ATOM 5027 N N . LEU A 1 635 ? -22.340 -13.166 41.810 1.00 85.38 635 LEU A N 1
ATOM 5028 C CA . LEU A 1 635 ? -22.199 -12.863 40.381 1.00 85.38 635 LEU A CA 1
ATOM 5029 C C . LEU A 1 635 ? -22.957 -13.883 39.515 1.00 85.38 635 LEU A C 1
ATOM 5031 O O . LEU A 1 635 ? -23.721 -13.494 38.633 1.00 85.38 635 LEU A O 1
ATOM 5035 N N . LEU A 1 636 ? -22.798 -15.182 39.789 1.00 87.50 636 LEU A N 1
ATOM 5036 C CA . LEU A 1 636 ? -23.442 -16.247 39.009 1.00 87.50 636 LEU A CA 1
ATOM 5037 C C . LEU A 1 636 ? -24.968 -16.146 39.024 1.00 87.50 636 LEU A C 1
ATOM 5039 O O . LEU A 1 636 ? -25.609 -16.328 37.996 1.00 87.50 636 LEU A O 1
ATOM 5043 N N . THR A 1 637 ? -25.558 -15.808 40.171 1.00 88.75 637 THR A N 1
ATOM 5044 C CA . THR A 1 637 ? -27.018 -15.659 40.292 1.00 88.75 637 THR A CA 1
ATOM 5045 C C . THR A 1 637 ? -27.570 -14.446 39.535 1.00 88.75 637 THR A C 1
ATOM 5047 O O . THR A 1 637 ? -28.762 -14.432 39.203 1.00 88.75 637 THR A O 1
ATOM 5050 N N . ARG A 1 638 ? -26.728 -13.450 39.221 1.00 92.44 638 ARG A N 1
ATOM 5051 C CA . ARG A 1 638 ? -27.093 -12.264 38.430 1.00 92.44 638 ARG A CA 1
ATOM 5052 C C . ARG A 1 638 ? -27.097 -12.521 36.928 1.00 92.44 638 ARG A C 1
ATOM 5054 O O . ARG A 1 638 ? -27.850 -11.844 36.234 1.00 92.44 638 ARG A O 1
ATOM 5061 N N . ILE A 1 639 ? -26.300 -13.464 36.426 1.00 94.81 639 ILE A N 1
ATOM 5062 C CA . ILE A 1 639 ? -26.266 -13.811 34.999 1.00 94.81 639 ILE A CA 1
ATOM 5063 C C . ILE A 1 639 ? -27.566 -14.538 34.649 1.00 94.81 639 ILE A C 1
ATOM 5065 O O . ILE A 1 639 ? -27.815 -15.639 35.132 1.00 94.81 639 ILE A O 1
ATOM 5069 N N . LYS A 1 640 ? -28.425 -13.898 33.850 1.00 95.00 640 LYS A N 1
ATOM 5070 C CA . LYS A 1 640 ? -29.734 -14.449 33.457 1.00 95.00 640 LYS A CA 1
ATOM 5071 C C . LYS A 1 640 ? -29.759 -14.946 32.024 1.00 95.00 640 LYS A C 1
ATOM 5073 O O . LYS A 1 640 ? -30.431 -15.936 31.747 1.00 95.00 640 LYS A O 1
ATOM 5078 N N . GLU A 1 641 ? -29.019 -14.291 31.137 1.00 96.81 641 GLU A N 1
ATOM 5079 C CA . GLU A 1 641 ? -29.005 -14.622 29.715 1.00 96.81 641 GLU A CA 1
ATOM 5080 C C . GLU A 1 641 ? -27.582 -14.616 29.158 1.00 96.81 641 GLU A C 1
ATOM 5082 O O . GLU A 1 641 ? -26.760 -13.774 29.533 1.00 96.81 641 GLU A O 1
ATOM 5087 N N . MET A 1 642 ? -27.304 -15.543 28.243 1.00 98.06 642 MET A N 1
ATOM 5088 C CA . MET A 1 642 ? -26.048 -15.615 27.501 1.00 98.06 642 MET A CA 1
ATOM 5089 C C . MET A 1 642 ? -26.324 -15.784 26.005 1.00 98.06 642 MET A C 1
ATOM 5091 O O . MET A 1 642 ? -27.036 -16.704 25.598 1.00 98.06 642 MET A O 1
ATOM 5095 N N . TYR A 1 643 ? -25.737 -14.905 25.195 1.00 98.00 643 TYR A N 1
ATOM 5096 C CA . TYR A 1 643 ? -25.881 -14.870 23.742 1.00 98.00 643 TYR A CA 1
ATOM 5097 C C . TYR A 1 643 ? -24.546 -15.190 23.070 1.00 98.00 643 TYR A C 1
ATOM 5099 O O . TYR A 1 643 ? -23.583 -14.433 23.202 1.00 98.00 643 TYR A O 1
ATOM 5107 N N . TRP A 1 644 ? -24.513 -16.273 22.297 1.00 98.19 644 TRP A N 1
ATOM 5108 C CA . TRP A 1 644 ? -23.448 -16.559 21.340 1.00 98.19 644 TRP A CA 1
ATOM 5109 C C . TRP A 1 644 ? -23.883 -16.071 19.961 1.00 98.19 644 TRP A C 1
ATOM 5111 O O . TRP A 1 644 ? -24.755 -16.669 19.328 1.00 98.19 644 TRP A O 1
ATOM 5121 N N . LEU A 1 645 ? -23.284 -14.971 19.509 1.00 97.00 645 LEU A N 1
ATOM 5122 C CA . LEU A 1 645 ? -23.552 -14.354 18.216 1.00 97.00 645 LEU A CA 1
ATOM 5123 C C . LEU A 1 645 ? -22.427 -14.705 17.239 1.00 97.00 645 LEU A C 1
ATOM 5125 O O . LEU A 1 645 ? -21.338 -14.145 17.277 1.00 97.00 645 LEU A O 1
ATOM 5129 N N . ASP A 1 646 ? -22.708 -15.651 16.359 1.00 94.81 646 ASP A N 1
ATOM 5130 C CA . ASP A 1 646 ? -21.881 -16.086 15.239 1.00 94.81 646 ASP A CA 1
ATOM 5131 C C . ASP A 1 646 ? -20.427 -16.405 15.625 1.00 94.81 646 ASP A C 1
ATOM 5133 O O . ASP A 1 646 ? -19.467 -15.883 15.054 1.00 94.81 646 ASP A O 1
ATOM 5137 N N . GLY A 1 647 ? -20.278 -17.243 16.656 1.00 94.38 647 GLY A N 1
ATOM 5138 C CA . GLY A 1 647 ? -18.998 -17.596 17.264 1.00 94.38 647 GLY A CA 1
ATOM 5139 C C . GLY A 1 647 ? -18.026 -18.283 16.305 1.00 94.38 647 GLY A C 1
ATOM 5140 O O . GLY A 1 647 ? -18.364 -19.269 15.648 1.00 94.38 647 GLY A O 1
ATOM 5141 N N . GLY A 1 648 ? -16.789 -17.784 16.267 1.00 91.50 648 GLY A N 1
ATOM 5142 C CA . GLY A 1 648 ? -15.743 -18.293 15.384 1.00 91.50 648 GLY A CA 1
ATOM 5143 C C . GLY A 1 648 ? -14.356 -17.758 15.726 1.00 91.50 648 GLY A C 1
ATOM 5144 O O . GLY A 1 648 ? -14.213 -16.653 16.243 1.00 91.50 648 GLY A O 1
ATOM 5145 N N . HIS A 1 649 ? -13.316 -18.540 15.426 1.00 90.50 649 HIS A N 1
ATOM 5146 C CA . HIS A 1 649 ? -11.926 -18.082 15.472 1.00 90.50 649 HIS A CA 1
ATOM 5147 C C . HIS A 1 649 ? -11.006 -18.890 14.544 1.00 90.50 649 HIS A C 1
ATOM 5149 O O . HIS A 1 649 ? -11.352 -19.982 14.106 1.00 90.50 649 HIS A O 1
ATOM 5155 N N . GLY A 1 650 ? -9.795 -18.381 14.281 1.00 84.12 650 GLY A N 1
ATOM 5156 C CA . GLY A 1 650 ? -8.792 -19.027 13.414 1.00 84.12 650 GLY A CA 1
ATOM 5157 C C . GLY A 1 650 ? -8.084 -20.264 13.992 1.00 84.12 650 GLY A C 1
ATOM 5158 O O . GLY A 1 650 ? -7.032 -20.645 13.495 1.00 84.12 650 GLY A O 1
ATOM 5159 N N . GLY A 1 651 ? -8.606 -20.867 15.063 1.00 84.38 651 GLY A N 1
ATOM 5160 C CA . GLY A 1 651 ? -8.040 -22.081 15.671 1.00 84.38 651 GLY A CA 1
ATOM 5161 C C . GLY A 1 651 ? -8.840 -23.313 15.258 1.00 84.38 651 GLY A C 1
ATOM 5162 O O . GLY A 1 651 ? -10.021 -23.185 14.968 1.00 84.38 651 GLY A O 1
ATOM 5163 N N . ALA A 1 652 ? -8.218 -24.493 15.254 1.00 85.12 652 ALA A N 1
ATOM 5164 C CA . ALA A 1 652 ? -8.805 -25.713 14.682 1.00 85.12 652 ALA A CA 1
ATOM 5165 C C . ALA A 1 652 ? -9.798 -26.475 15.592 1.00 85.12 652 ALA A C 1
ATOM 5167 O O . ALA A 1 652 ? -10.326 -27.504 15.179 1.00 85.12 652 ALA A O 1
ATOM 5168 N N . LYS A 1 653 ? -9.995 -26.033 16.840 1.00 87.19 653 LYS A N 1
ATOM 5169 C CA . LYS A 1 653 ? -10.858 -26.677 17.847 1.00 87.19 653 LYS A CA 1
ATOM 5170 C C . LYS A 1 653 ? -11.261 -25.692 18.944 1.00 87.19 653 LYS A C 1
ATOM 5172 O O . LYS A 1 653 ? -10.627 -24.642 19.065 1.00 87.19 653 LYS A O 1
ATOM 5177 N N . ASN A 1 654 ? -12.214 -26.091 19.786 1.00 88.12 654 ASN A N 1
ATOM 5178 C CA . ASN A 1 654 ? -12.689 -25.345 20.961 1.00 88.12 654 ASN A CA 1
ATOM 5179 C C . ASN A 1 654 ? -13.369 -24.011 20.611 1.00 88.12 654 ASN A C 1
ATOM 5181 O O . ASN A 1 654 ? -13.375 -23.076 21.412 1.00 88.12 654 ASN A O 1
ATOM 5185 N N . THR A 1 655 ? -13.960 -23.918 19.421 1.00 91.56 655 THR A N 1
ATOM 5186 C CA . THR A 1 655 ? -14.804 -22.781 19.050 1.00 91.56 655 THR A CA 1
ATOM 5187 C C . THR A 1 655 ? -16.121 -22.825 19.821 1.00 91.56 655 THR A C 1
ATOM 5189 O O . THR A 1 655 ? -16.591 -21.788 20.290 1.00 91.56 655 THR A O 1
ATOM 5192 N N . TRP A 1 656 ? -16.667 -24.026 20.031 1.00 95.75 656 TRP A N 1
ATOM 5193 C CA . TRP A 1 656 ? -17.829 -24.264 20.890 1.00 95.75 656 TRP A CA 1
ATOM 5194 C C . TRP A 1 656 ? -17.536 -25.359 21.918 1.00 95.75 656 TRP A C 1
ATOM 5196 O O . TRP A 1 656 ? -16.748 -26.274 21.674 1.00 95.75 656 TRP A O 1
ATOM 5206 N N . ILE A 1 657 ? -18.172 -25.279 23.090 1.00 95.19 657 ILE A N 1
ATOM 5207 C CA . ILE A 1 657 ? -17.984 -26.269 24.155 1.00 95.19 657 ILE A CA 1
ATOM 5208 C C . ILE A 1 657 ? -18.662 -27.588 23.774 1.00 95.19 657 ILE A C 1
ATOM 5210 O O . ILE A 1 657 ? -19.872 -27.653 23.596 1.00 95.19 657 ILE A O 1
ATOM 5214 N N . THR A 1 658 ? -17.899 -28.673 23.721 1.00 94.06 658 THR A N 1
ATOM 5215 C CA . THR A 1 658 ? -18.428 -30.017 23.419 1.00 94.06 658 THR A CA 1
ATOM 5216 C C . THR A 1 658 ? -18.434 -30.950 24.634 1.00 94.06 658 THR A C 1
ATOM 5218 O O . THR A 1 658 ? -18.969 -32.056 24.569 1.00 94.06 658 THR A O 1
ATOM 5221 N N . SER A 1 659 ? -17.881 -30.511 25.771 1.00 95.06 659 SER A N 1
ATOM 5222 C CA . SER A 1 659 ? -17.817 -31.309 27.000 1.00 95.06 659 SER A CA 1
ATOM 5223 C C . SER A 1 659 ? -19.164 -31.371 27.725 1.00 95.06 659 SER A C 1
ATOM 5225 O O . SER A 1 659 ? -19.713 -30.348 28.140 1.00 95.06 659 SER A O 1
ATOM 5227 N N . ARG A 1 660 ? -19.661 -32.590 27.962 1.00 94.81 660 ARG A N 1
ATOM 5228 C CA . ARG A 1 660 ? -20.940 -32.834 28.648 1.00 94.81 660 ARG A CA 1
ATOM 5229 C C . ARG A 1 660 ? -20.982 -32.300 30.076 1.00 94.81 660 ARG A C 1
ATOM 5231 O O . ARG A 1 660 ? -21.973 -31.677 30.439 1.00 94.81 660 ARG A O 1
ATOM 5238 N N . SER A 1 661 ? -19.928 -32.504 30.864 1.00 93.44 661 SER A N 1
ATOM 5239 C CA . SER A 1 661 ? -19.896 -32.090 32.275 1.00 93.44 661 SER A CA 1
ATOM 5240 C C . SER A 1 661 ? -19.994 -30.570 32.445 1.00 93.44 661 SER A C 1
ATOM 5242 O O . SER A 1 661 ? -20.650 -30.081 33.366 1.00 93.44 661 SER A O 1
ATOM 5244 N N . LEU A 1 662 ? -19.384 -29.819 31.524 1.00 94.31 662 LEU A N 1
ATOM 5245 C CA . LEU A 1 662 ? -19.439 -28.360 31.494 1.00 94.31 662 LEU A CA 1
ATOM 5246 C C . LEU A 1 662 ? -20.855 -27.861 31.172 1.00 94.31 662 LEU A C 1
ATOM 5248 O O . LEU A 1 662 ? -21.397 -27.019 31.890 1.00 94.31 662 LEU A O 1
ATOM 5252 N N . LEU A 1 663 ? -21.481 -28.420 30.131 1.00 96.00 663 LEU A N 1
ATOM 5253 C CA . LEU A 1 663 ? -22.834 -28.029 29.716 1.00 96.00 663 LEU A CA 1
ATOM 5254 C C . LEU A 1 663 ? -23.911 -28.468 30.713 1.00 96.00 663 LEU A C 1
ATOM 5256 O O . LEU A 1 663 ? -24.916 -27.780 30.878 1.00 96.00 663 LEU A O 1
ATOM 5260 N N . GLU A 1 664 ? -23.696 -29.570 31.428 1.00 94.06 664 GLU A N 1
ATOM 5261 C CA . GLU A 1 664 ? -24.572 -30.000 32.517 1.00 94.06 664 GLU A CA 1
ATOM 5262 C C . GLU A 1 664 ? -24.524 -29.027 33.701 1.00 94.06 664 GLU A C 1
ATOM 5264 O O . GLU A 1 664 ? -25.555 -28.728 34.303 1.00 94.06 664 GLU A O 1
ATOM 5269 N N . THR A 1 665 ? -23.352 -28.469 34.031 1.00 91.44 665 THR A N 1
ATOM 5270 C CA . THR A 1 665 ? -23.290 -27.370 35.006 1.00 91.44 665 THR A CA 1
ATOM 5271 C C . THR A 1 665 ? -24.004 -26.125 34.494 1.00 91.44 665 THR A C 1
ATOM 5273 O O . THR A 1 665 ? -24.808 -25.567 35.234 1.00 91.44 665 THR A O 1
ATOM 5276 N N . LEU A 1 666 ? -23.774 -25.716 33.242 1.00 94.12 666 LEU A N 1
ATOM 5277 C CA . LEU A 1 666 ? -24.448 -24.550 32.659 1.00 94.12 666 LEU A CA 1
ATOM 5278 C C . LEU A 1 666 ? -25.979 -24.693 32.702 1.00 94.12 666 LEU A C 1
ATOM 5280 O O . LEU A 1 666 ? -26.676 -23.764 33.099 1.00 94.12 666 LEU A O 1
ATOM 5284 N N . THR A 1 667 ? -26.491 -25.879 32.369 1.00 93.69 667 THR A N 1
ATOM 5285 C CA . THR A 1 667 ? -27.929 -26.183 32.389 1.00 93.69 667 THR A CA 1
ATOM 5286 C C . THR A 1 667 ? -28.512 -26.067 33.799 1.00 93.69 667 THR A C 1
ATOM 5288 O O . THR A 1 667 ? -29.566 -25.463 33.990 1.00 93.69 667 THR A O 1
ATOM 5291 N N . ARG A 1 668 ? -27.793 -26.562 34.816 1.00 91.06 668 ARG A N 1
ATOM 5292 C CA . ARG A 1 668 ? -28.205 -26.469 36.228 1.00 91.06 668 ARG A CA 1
ATOM 5293 C C . ARG A 1 668 ? -28.235 -25.040 36.774 1.00 91.06 668 ARG A C 1
ATOM 5295 O O . ARG A 1 668 ? -28.903 -24.805 37.776 1.00 91.06 668 ARG A O 1
ATOM 5302 N N . LEU A 1 669 ? -27.531 -24.092 36.151 1.00 90.12 669 LEU A N 1
ATOM 5303 C CA . LEU A 1 669 ? -27.576 -22.680 36.552 1.00 90.12 669 LEU A CA 1
ATOM 5304 C C . LEU A 1 669 ? -28.873 -21.976 36.122 1.00 90.12 669 LEU A C 1
ATOM 5306 O O . LEU A 1 669 ? -29.146 -20.887 36.622 1.00 90.12 669 LEU A O 1
ATOM 5310 N N . GLY A 1 670 ? -29.671 -22.573 35.228 1.00 91.19 670 GLY A N 1
ATOM 5311 C CA . GLY A 1 670 ? -30.943 -21.994 34.781 1.00 91.19 670 GLY A CA 1
ATOM 5312 C C . GLY A 1 670 ? -30.787 -20.696 33.979 1.00 91.19 670 GLY A C 1
ATOM 5313 O O . GLY A 1 670 ? -31.664 -19.838 34.025 1.00 91.19 670 GLY A O 1
ATOM 5314 N N . ILE A 1 671 ? -29.657 -20.528 33.286 1.00 95.00 671 ILE A N 1
ATOM 5315 C CA . ILE A 1 671 ? -29.379 -19.378 32.415 1.00 95.00 671 ILE A CA 1
ATOM 5316 C C . ILE A 1 671 ? -30.082 -19.593 31.068 1.00 95.00 671 ILE A C 1
ATOM 5318 O O . ILE A 1 671 ? -30.013 -20.685 30.504 1.00 95.00 671 ILE A O 1
ATOM 5322 N N . ASN A 1 672 ? -30.724 -18.554 30.530 1.00 96.56 672 ASN A N 1
ATOM 5323 C CA . ASN A 1 672 ? -31.318 -18.592 29.192 1.00 96.56 672 ASN A CA 1
ATOM 5324 C C . ASN A 1 672 ? -30.217 -18.491 28.129 1.00 96.56 672 ASN A C 1
ATOM 5326 O O . ASN A 1 672 ? -29.416 -17.552 28.144 1.00 96.56 672 ASN A O 1
ATOM 5330 N N . ILE A 1 673 ? -30.177 -19.449 27.206 1.00 97.38 673 ILE A N 1
ATOM 5331 C CA . ILE A 1 673 ? -29.113 -19.578 26.210 1.00 97.38 673 ILE A CA 1
ATOM 5332 C C . ILE A 1 673 ? -29.660 -19.220 24.833 1.00 97.38 673 ILE A C 1
ATOM 5334 O O . ILE A 1 673 ? -30.635 -19.807 24.361 1.00 97.38 673 ILE A O 1
ATOM 5338 N N . TYR A 1 674 ? -28.982 -18.302 24.154 1.00 97.31 674 TYR A N 1
ATOM 5339 C CA . TYR A 1 674 ? -29.319 -17.878 22.802 1.00 97.31 674 TYR A CA 1
ATOM 5340 C C . TYR A 1 674 ? -28.123 -18.099 21.877 1.00 97.31 674 TYR A C 1
ATOM 5342 O O . TYR A 1 674 ? -27.024 -17.608 22.127 1.00 97.31 674 TYR A O 1
ATOM 5350 N N . VAL A 1 675 ? -28.336 -18.848 20.800 1.00 97.38 675 VAL A N 1
ATOM 5351 C CA . VAL A 1 675 ? -27.327 -19.161 19.785 1.00 97.38 675 VAL A CA 1
ATOM 5352 C C . VAL A 1 675 ? -27.812 -18.619 18.453 1.00 97.38 675 VAL A C 1
ATOM 5354 O O . VAL A 1 675 ? -28.783 -19.119 17.890 1.00 97.38 675 VAL A O 1
ATOM 5357 N N . HIS A 1 676 ? -27.132 -17.604 17.938 1.00 96.12 676 HIS A N 1
ATOM 5358 C CA . HIS A 1 676 ? -27.405 -17.035 16.624 1.00 96.12 676 HIS A CA 1
ATOM 5359 C C . HIS A 1 676 ? -26.196 -17.282 15.738 1.00 96.12 676 HIS A C 1
ATOM 5361 O O . HIS A 1 676 ? -25.090 -16.928 16.119 1.00 96.12 676 HIS A O 1
ATOM 5367 N N . VAL A 1 677 ? -26.383 -17.880 14.569 1.00 95.00 677 VAL A N 1
ATOM 5368 C CA . VAL A 1 677 ? -25.291 -18.202 13.639 1.00 95.00 677 VAL A CA 1
ATOM 5369 C C . VAL A 1 677 ? -25.624 -17.726 12.233 1.00 95.00 677 VAL A C 1
ATOM 5371 O O . VAL A 1 677 ? -26.797 -17.555 11.898 1.00 95.00 677 VAL A O 1
ATOM 5374 N N . THR A 1 678 ? -24.602 -17.520 11.410 1.00 93.69 678 THR A N 1
ATOM 5375 C CA . THR A 1 678 ? -24.731 -17.172 9.992 1.00 93.69 678 THR A CA 1
ATOM 5376 C C . THR A 1 678 ? -23.994 -18.194 9.116 1.00 93.69 678 THR A C 1
ATOM 5378 O O . THR A 1 678 ? -23.052 -18.848 9.586 1.00 93.69 678 THR A O 1
ATOM 5381 N N . PRO A 1 679 ? -24.352 -18.321 7.823 1.00 91.19 679 PRO A N 1
ATOM 5382 C CA . PRO A 1 679 ? -23.610 -19.131 6.860 1.00 91.19 679 PRO A CA 1
ATOM 5383 C C . PRO A 1 679 ? -22.098 -18.867 6.851 1.00 91.19 679 PRO A C 1
ATOM 5385 O O . PRO A 1 679 ? -21.322 -19.794 6.643 1.00 91.19 679 PRO A O 1
ATOM 5388 N N . TYR A 1 680 ? -21.660 -17.639 7.155 1.00 90.75 680 TYR A N 1
ATOM 5389 C CA . TYR A 1 680 ? -20.240 -17.277 7.183 1.00 90.75 680 TYR A CA 1
ATOM 5390 C C . TYR A 1 680 ? -19.401 -18.105 8.171 1.00 90.75 680 TYR A C 1
ATOM 5392 O O . TYR A 1 680 ? -18.229 -18.364 7.900 1.00 90.75 680 TYR A O 1
ATOM 5400 N N . GLN A 1 681 ? -19.965 -18.528 9.308 1.00 92.50 681 GLN A N 1
ATOM 5401 C CA . GLN A 1 681 ? -19.252 -19.382 10.268 1.00 92.50 681 GLN A CA 1
ATOM 5402 C C . GLN A 1 681 ? -19.610 -20.859 10.106 1.00 92.50 681 GLN A C 1
ATOM 5404 O O . GLN A 1 681 ? -18.719 -21.706 10.090 1.00 92.50 681 GLN A O 1
ATOM 5409 N N . VAL A 1 682 ? -20.903 -21.189 9.999 1.00 91.75 682 VAL A N 1
ATOM 5410 C CA . VAL A 1 682 ? -21.356 -22.593 10.055 1.00 91.75 682 VAL A CA 1
ATOM 5411 C C . VAL A 1 682 ? -21.455 -23.281 8.692 1.00 91.75 682 VAL A C 1
ATOM 5413 O O . VAL A 1 682 ? -21.628 -24.496 8.655 1.00 91.75 682 VAL A O 1
ATOM 5416 N N . GLN A 1 683 ? -21.343 -22.556 7.578 1.00 91.00 683 GLN A N 1
ATOM 5417 C CA . GLN A 1 683 ? -21.295 -23.121 6.220 1.00 91.00 683 GLN A CA 1
ATOM 5418 C C . GLN A 1 683 ? -19.944 -22.843 5.528 1.00 91.00 683 GLN A C 1
ATOM 5420 O O . GLN A 1 683 ? -19.848 -22.906 4.309 1.00 91.00 683 GLN A O 1
ATOM 5425 N N . ASP A 1 684 ? -18.886 -22.543 6.293 1.00 86.50 684 ASP A N 1
ATOM 5426 C CA . ASP A 1 684 ? -17.531 -22.381 5.754 1.00 86.50 684 ASP A CA 1
ATOM 5427 C C . ASP A 1 684 ? -16.814 -23.737 5.623 1.00 86.50 684 ASP A C 1
ATOM 5429 O O . ASP A 1 684 ? -16.375 -24.330 6.615 1.00 86.50 684 ASP A O 1
ATOM 5433 N N . ASP A 1 685 ? -16.635 -24.196 4.383 1.00 87.38 685 ASP A N 1
ATOM 5434 C CA . ASP A 1 685 ? -15.953 -25.455 4.053 1.00 87.38 685 ASP A CA 1
ATOM 5435 C C . ASP A 1 685 ? -14.483 -25.492 4.495 1.00 87.38 685 ASP A C 1
ATOM 5437 O O . ASP A 1 685 ? -13.913 -26.568 4.684 1.00 87.38 685 ASP A O 1
ATOM 5441 N N . ARG A 1 686 ? -13.844 -24.332 4.702 1.00 88.81 686 ARG A N 1
ATOM 5442 C CA . ARG A 1 686 ? -12.455 -24.253 5.183 1.00 88.81 686 ARG A CA 1
ATOM 5443 C C . ARG A 1 686 ? -12.350 -24.468 6.690 1.00 88.81 686 ARG A C 1
ATOM 5445 O O . ARG A 1 686 ? -11.264 -24.774 7.182 1.00 88.81 686 ARG A O 1
ATOM 5452 N N . ARG A 1 687 ? -13.450 -24.285 7.430 1.00 90.75 687 ARG A N 1
ATOM 5453 C CA . ARG A 1 687 ? -13.506 -24.384 8.899 1.00 90.75 687 ARG A CA 1
ATOM 5454 C C . ARG A 1 687 ? -14.648 -25.299 9.367 1.00 90.75 687 ARG A C 1
ATOM 5456 O O . ARG A 1 687 ? -15.459 -24.905 10.208 1.00 90.75 687 ARG A O 1
ATOM 5463 N N . PRO A 1 688 ? -14.703 -26.560 8.893 1.00 91.06 688 PRO A N 1
ATOM 5464 C CA . PRO A 1 688 ? -15.851 -27.443 9.106 1.00 91.06 688 PRO A CA 1
ATOM 5465 C C . PRO A 1 688 ? -16.063 -27.833 10.577 1.00 91.06 688 PRO A C 1
ATOM 5467 O O . PRO A 1 688 ? -17.154 -28.269 10.950 1.00 91.06 6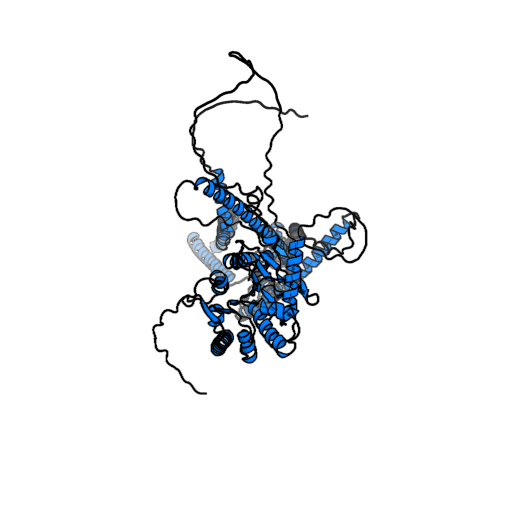88 PRO A O 1
ATOM 5470 N N . TRP A 1 689 ? -15.041 -27.695 11.431 1.00 93.69 689 TRP A N 1
ATOM 5471 C CA . TRP A 1 689 ? -15.166 -27.961 12.866 1.00 93.69 689 TRP A CA 1
ATOM 5472 C C . TRP A 1 689 ? -16.142 -27.001 13.549 1.00 93.69 689 TRP A C 1
ATOM 5474 O O . TRP A 1 689 ? -16.835 -27.439 14.458 1.00 93.69 689 TRP A O 1
ATOM 5484 N N . ILE A 1 690 ? -16.280 -25.748 13.087 1.00 94.69 690 ILE A N 1
ATOM 5485 C CA . ILE A 1 690 ? -17.183 -24.762 13.705 1.00 94.69 690 ILE A CA 1
ATOM 5486 C C . ILE A 1 690 ? -18.625 -25.272 13.658 1.00 94.69 690 ILE A C 1
ATOM 5488 O O . ILE A 1 690 ? -19.292 -25.331 14.688 1.00 94.69 690 ILE A O 1
ATOM 5492 N N . ARG A 1 691 ? -19.081 -25.739 12.487 1.00 94.44 691 ARG A N 1
ATOM 5493 C CA . ARG A 1 691 ? -20.409 -26.349 12.316 1.00 94.44 691 ARG A CA 1
ATOM 5494 C C . ARG A 1 691 ? -20.584 -27.600 13.175 1.00 94.44 691 ARG A C 1
ATOM 5496 O O . ARG A 1 691 ? -21.647 -27.808 13.756 1.00 94.44 691 ARG A O 1
ATOM 5503 N N . LYS A 1 692 ? -19.563 -28.463 13.221 1.00 94.19 692 LYS A N 1
ATOM 5504 C CA . LYS A 1 692 ? -19.611 -29.726 13.975 1.00 94.19 692 LYS A CA 1
ATOM 5505 C C . LYS A 1 692 ? -19.712 -29.472 15.482 1.00 94.19 692 LYS A C 1
ATOM 5507 O O . LYS A 1 692 ? -20.564 -30.067 16.139 1.00 94.19 692 LYS A O 1
ATOM 5512 N N . GLU A 1 693 ? -18.878 -28.584 16.015 1.00 96.81 693 GLU A N 1
ATOM 5513 C CA . GLU A 1 693 ? -18.861 -28.230 17.435 1.00 96.81 693 GLU A CA 1
ATOM 5514 C C . GLU A 1 693 ? -20.126 -27.458 17.840 1.00 96.81 693 GLU A C 1
ATOM 5516 O O . GLU A 1 693 ? -20.723 -27.793 18.858 1.00 96.81 693 GLU A O 1
ATOM 5521 N N . GLU A 1 694 ? -20.593 -26.496 17.035 1.00 97.00 694 GLU A N 1
ATOM 5522 C CA . GLU A 1 694 ? -21.831 -25.743 17.297 1.00 97.00 694 GLU A CA 1
ATOM 5523 C C . GLU A 1 694 ? -23.062 -26.655 17.339 1.00 97.00 694 GLU A C 1
ATOM 5525 O O . GLU A 1 694 ? -23.883 -26.573 18.260 1.00 97.00 694 GLU A O 1
ATOM 5530 N N . LYS A 1 695 ? -23.169 -27.581 16.379 1.00 95.56 695 LYS A N 1
ATOM 5531 C CA . LYS A 1 695 ? -24.238 -28.582 16.369 1.00 95.56 695 LYS A CA 1
ATOM 5532 C C . LYS A 1 695 ? -24.167 -29.471 17.611 1.00 95.56 695 LYS A C 1
ATOM 5534 O O . LYS A 1 695 ? -25.180 -29.692 18.262 1.00 95.56 695 LYS A O 1
ATOM 5539 N N . SER A 1 696 ? -22.972 -29.934 17.985 1.00 96.56 696 SER A N 1
ATOM 5540 C CA . SER A 1 696 ? -22.786 -30.729 19.203 1.00 96.56 696 SER A CA 1
ATOM 5541 C C . SER A 1 696 ? -23.151 -29.950 20.472 1.00 96.56 696 SER A C 1
ATOM 5543 O O . SER A 1 696 ? -23.769 -30.520 21.369 1.00 96.56 696 SER A O 1
ATOM 5545 N N . PHE A 1 697 ? -22.784 -28.670 20.561 1.00 97.44 697 PHE A N 1
ATOM 5546 C CA . PHE A 1 697 ? -23.110 -27.788 21.684 1.00 97.44 697 PHE A CA 1
ATOM 5547 C C . PHE A 1 697 ? -24.626 -27.629 21.836 1.00 97.44 697 PHE A C 1
ATOM 5549 O O . PHE A 1 697 ? -25.177 -27.866 22.913 1.00 97.44 697 PHE A O 1
ATOM 5556 N N . THR A 1 698 ? -25.321 -27.300 20.744 1.00 96.94 698 THR A N 1
ATOM 5557 C CA . THR A 1 698 ? -26.775 -27.093 20.760 1.00 96.94 698 THR A CA 1
ATOM 5558 C C . THR A 1 698 ? -27.556 -28.388 20.983 1.00 96.94 698 THR A C 1
ATOM 5560 O O . THR A 1 698 ? -28.488 -28.403 21.788 1.00 96.94 698 THR A O 1
ATOM 5563 N N . ASP A 1 699 ? -27.161 -29.496 20.352 1.00 96.94 699 ASP A N 1
ATOM 5564 C CA . ASP A 1 699 ? -27.809 -30.797 20.544 1.00 96.94 699 ASP A CA 1
ATOM 5565 C C . ASP A 1 699 ? -27.629 -31.319 21.977 1.00 96.94 699 ASP A C 1
ATOM 5567 O O . ASP A 1 699 ? -28.568 -31.869 22.559 1.00 96.94 699 ASP A O 1
ATOM 5571 N N . LEU A 1 700 ? -26.451 -31.127 22.578 1.00 96.81 700 LEU A N 1
ATOM 5572 C CA . LEU A 1 700 ? -26.194 -31.563 23.948 1.00 96.81 700 LEU A CA 1
ATOM 5573 C C . LEU A 1 700 ? -26.975 -30.728 24.968 1.00 96.81 700 LEU A C 1
ATOM 5575 O O . LEU A 1 700 ? -27.577 -31.304 25.870 1.00 96.81 700 LEU A O 1
ATOM 5579 N N . LEU A 1 701 ? -27.052 -29.406 24.791 1.00 96.94 701 LEU A N 1
ATOM 5580 C CA . LEU A 1 701 ? -27.878 -28.533 25.634 1.00 96.94 701 LEU A CA 1
ATOM 5581 C C . LEU A 1 701 ? -29.368 -28.887 25.561 1.00 96.94 701 LEU A C 1
ATOM 5583 O O . LEU A 1 701 ? -30.026 -28.960 26.598 1.00 96.94 701 LEU A O 1
ATOM 5587 N N . ARG A 1 702 ? -29.894 -29.187 24.363 1.00 96.19 702 ARG A N 1
ATOM 5588 C CA . ARG A 1 702 ? -31.281 -29.667 24.209 1.00 96.19 702 ARG A CA 1
ATOM 5589 C C . ARG A 1 702 ? -31.512 -30.976 24.952 1.00 96.19 702 ARG A C 1
ATOM 5591 O O . ARG A 1 702 ? -32.502 -31.104 25.663 1.00 96.19 702 ARG A O 1
ATOM 5598 N N . ARG A 1 703 ? -30.592 -31.937 24.819 1.00 96.25 703 ARG A N 1
ATOM 5599 C CA . ARG A 1 703 ? -30.679 -33.238 25.508 1.00 96.25 703 ARG A CA 1
ATOM 5600 C C . ARG A 1 703 ? -30.605 -33.111 27.028 1.00 96.25 703 ARG A C 1
ATOM 5602 O O . ARG A 1 703 ? -31.196 -33.929 27.721 1.00 96.25 703 ARG A O 1
ATOM 5609 N N . LEU A 1 704 ? -29.878 -32.117 27.535 1.00 96.31 704 LEU A N 1
ATOM 5610 C CA . LEU A 1 704 ? -29.771 -31.830 28.966 1.00 96.31 704 LEU A CA 1
ATOM 5611 C C . LEU A 1 704 ? -30.966 -31.024 29.511 1.00 96.31 704 LEU A C 1
ATOM 5613 O O . LEU A 1 704 ? -31.067 -30.863 30.722 1.00 96.31 704 LEU A O 1
ATOM 5617 N N . GLY A 1 705 ? -31.876 -30.549 28.651 1.00 93.62 705 GLY A N 1
ATOM 5618 C CA . GLY A 1 705 ? -33.060 -29.786 29.056 1.00 93.62 705 GLY A CA 1
ATOM 5619 C C . GLY A 1 705 ? -32.798 -28.299 29.314 1.00 93.62 705 GLY A C 1
ATOM 5620 O O . GLY A 1 705 ? -33.529 -27.676 30.079 1.00 93.62 705 GLY A O 1
ATOM 5621 N N . ALA A 1 706 ? -31.758 -27.717 28.708 1.00 94.44 706 ALA A N 1
ATOM 5622 C CA . ALA A 1 706 ? -31.475 -26.289 28.835 1.00 94.44 706 ALA A CA 1
ATOM 5623 C C . ALA A 1 706 ? -32.515 -25.421 28.105 1.00 94.44 706 ALA A C 1
ATOM 5625 O O . ALA A 1 706 ? -33.022 -25.800 27.046 1.00 94.44 706 ALA A O 1
ATOM 5626 N N . ASN A 1 707 ? -32.772 -24.214 28.623 1.00 93.75 707 ASN A N 1
ATOM 5627 C CA . ASN A 1 707 ? -33.582 -23.213 27.927 1.00 93.75 707 ASN A CA 1
ATOM 5628 C C . ASN A 1 707 ? -32.771 -22.584 26.781 1.00 93.75 707 ASN A C 1
ATOM 5630 O O . ASN A 1 707 ? -32.079 -21.584 26.976 1.00 93.75 707 ASN A O 1
ATOM 5634 N N . LEU A 1 708 ? -32.804 -23.225 25.609 1.00 95.62 708 LEU A N 1
ATOM 5635 C CA . LEU A 1 708 ? -32.003 -22.871 24.439 1.00 95.62 708 LEU A CA 1
ATOM 5636 C C . LEU A 1 708 ? -32.875 -22.384 23.277 1.00 95.62 708 LEU A C 1
ATOM 5638 O O . LEU A 1 708 ? -33.705 -23.130 22.757 1.00 95.62 708 LEU A O 1
ATOM 5642 N N . THR A 1 709 ? -32.558 -21.199 22.760 1.00 95.31 709 THR A N 1
ATOM 5643 C CA . THR A 1 709 ? -33.030 -20.720 21.454 1.00 95.31 709 THR A CA 1
ATOM 5644 C C . THR A 1 709 ? -31.879 -20.743 20.452 1.00 95.31 709 THR A C 1
ATOM 5646 O O . THR A 1 709 ? -30.841 -20.132 20.690 1.00 95.31 709 THR A O 1
ATOM 5649 N N . ARG A 1 710 ? -32.053 -21.427 19.314 1.00 94.31 710 ARG A N 1
ATOM 5650 C CA . ARG A 1 710 ? -31.069 -21.461 18.218 1.00 94.31 710 ARG A CA 1
ATOM 5651 C C . ARG A 1 710 ? -31.669 -20.853 16.954 1.00 94.31 710 ARG A C 1
ATOM 5653 O O . ARG A 1 710 ? -32.719 -21.314 16.517 1.00 94.31 710 ARG A O 1
ATOM 5660 N N . CYS A 1 711 ? -30.971 -19.904 16.339 1.00 94.06 711 CYS A N 1
ATOM 5661 C CA . CYS A 1 711 ? -31.383 -19.248 15.105 1.00 94.06 711 CYS A CA 1
ATOM 5662 C C . CYS A 1 711 ? -30.260 -19.226 14.058 1.00 94.06 711 CYS A C 1
ATOM 5664 O O . CYS A 1 711 ? -29.136 -18.835 14.368 1.00 94.06 711 CYS A O 1
ATOM 5666 N N . LEU A 1 712 ? -30.570 -19.623 12.820 1.00 91.56 712 LEU A N 1
ATOM 5667 C CA . LEU A 1 712 ? -29.692 -19.454 11.658 1.00 91.56 712 LEU A CA 1
ATOM 5668 C C . LEU A 1 712 ? -30.216 -18.279 10.829 1.00 91.56 712 LEU A C 1
ATOM 5670 O O . LEU A 1 712 ? -31.326 -18.336 10.307 1.00 91.56 712 LEU A O 1
ATOM 5674 N N . HIS A 1 713 ? -29.424 -17.216 10.729 1.00 89.69 713 HIS A N 1
ATOM 5675 C CA . HIS A 1 713 ? -29.779 -16.018 9.972 1.00 89.69 713 HIS A CA 1
ATOM 5676 C C . HIS A 1 713 ? -29.272 -16.108 8.535 1.00 89.69 713 HIS A C 1
ATOM 5678 O O . HIS A 1 713 ? -28.202 -16.656 8.295 1.00 89.69 713 HIS A O 1
ATOM 5684 N N . PHE A 1 714 ? -30.005 -15.507 7.595 1.00 87.19 714 PHE A N 1
ATOM 5685 C CA . PHE A 1 714 ? -29.596 -15.352 6.189 1.00 87.19 714 PHE A CA 1
ATOM 5686 C C . PHE A 1 714 ? -29.394 -16.661 5.398 1.00 87.19 714 PHE A C 1
ATOM 5688 O O . PHE A 1 714 ? -28.645 -16.669 4.426 1.00 87.19 714 PHE A O 1
ATOM 5695 N N . ASP A 1 715 ? -30.075 -17.751 5.767 1.00 76.19 715 ASP A N 1
ATOM 5696 C CA . ASP A 1 715 ? -29.926 -19.076 5.128 1.00 76.19 715 ASP A CA 1
ATOM 5697 C C . ASP A 1 715 ? -30.219 -19.075 3.609 1.00 76.19 715 ASP A C 1
ATOM 5699 O O . ASP A 1 715 ? -29.657 -19.857 2.852 1.00 76.19 715 ASP A O 1
ATOM 5703 N N . THR A 1 716 ? -31.057 -18.149 3.129 1.00 65.31 716 THR A N 1
ATOM 5704 C CA . THR A 1 716 ? -31.408 -18.001 1.702 1.00 65.31 716 THR A CA 1
ATOM 5705 C C . THR A 1 716 ? -30.436 -17.135 0.895 1.00 65.31 716 THR A C 1
ATOM 5707 O O . THR A 1 716 ? -30.554 -17.051 -0.328 1.00 65.31 716 THR A O 1
ATOM 5710 N N . SER A 1 717 ? -29.499 -16.443 1.545 1.00 59.09 717 SER A N 1
ATOM 5711 C CA . SER A 1 717 ? -28.548 -15.554 0.877 1.00 59.09 717 SER A CA 1
ATOM 5712 C C . SER A 1 717 ? -27.385 -16.380 0.325 1.00 59.09 717 SER A C 1
ATOM 5714 O O . SER A 1 717 ? -26.549 -16.853 1.085 1.00 59.09 717 SER A O 1
ATOM 5716 N N . ALA A 1 718 ? -27.293 -16.527 -1.000 1.00 52.09 718 ALA A N 1
ATOM 5717 C CA . ALA A 1 718 ? -26.313 -17.375 -1.701 1.00 52.09 718 ALA A CA 1
ATOM 5718 C C . ALA A 1 718 ? -24.819 -16.999 -1.512 1.00 52.09 718 ALA A C 1
ATOM 5720 O O . ALA A 1 718 ? -23.960 -17.497 -2.237 1.00 52.09 718 ALA A O 1
ATOM 5721 N N . VAL A 1 719 ? -24.479 -16.097 -0.585 1.00 58.72 719 VAL A N 1
ATOM 5722 C CA . VAL A 1 719 ? -23.118 -15.585 -0.399 1.00 58.72 719 VAL A CA 1
ATOM 5723 C C . VAL A 1 719 ? -22.778 -15.509 1.090 1.00 58.72 719 VAL A C 1
ATOM 5725 O O . VAL A 1 719 ? -23.104 -14.532 1.761 1.00 58.72 719 VAL A O 1
ATOM 5728 N N . ALA A 1 720 ? -22.053 -16.511 1.591 1.00 71.44 720 ALA A N 1
ATOM 5729 C CA . ALA A 1 720 ? -21.393 -16.457 2.892 1.00 71.44 720 ALA A CA 1
ATOM 5730 C C . ALA A 1 720 ? -20.266 -15.409 2.848 1.00 71.44 720 ALA A C 1
ATOM 5732 O O . ALA A 1 720 ? -19.230 -15.619 2.216 1.00 71.44 720 ALA A O 1
ATOM 5733 N N . ASN A 1 721 ? -20.466 -14.250 3.478 1.00 79.38 721 ASN A N 1
ATOM 5734 C CA . ASN A 1 721 ? -19.472 -13.179 3.486 1.00 79.38 721 ASN A CA 1
ATOM 5735 C C . ASN A 1 721 ? -19.373 -12.486 4.853 1.00 79.38 721 ASN A C 1
ATOM 5737 O O . ASN A 1 721 ? -20.228 -12.622 5.726 1.00 79.38 721 ASN A O 1
ATOM 5741 N N . LEU A 1 722 ? -18.298 -11.722 5.040 1.00 82.75 722 LEU A N 1
ATOM 5742 C CA . LEU A 1 722 ? -18.027 -11.038 6.303 1.00 82.75 722 LEU A CA 1
ATOM 5743 C C . LEU A 1 722 ? -19.048 -9.920 6.608 1.00 82.75 722 LEU A C 1
ATOM 5745 O O . LEU A 1 722 ? -19.171 -9.503 7.752 1.00 82.75 722 LEU A O 1
ATOM 5749 N N . TYR A 1 723 ? -19.823 -9.445 5.628 1.00 83.75 723 TYR A N 1
ATOM 5750 C CA . TYR A 1 723 ? -20.878 -8.461 5.880 1.00 83.75 723 TYR A CA 1
ATOM 5751 C C . TYR A 1 723 ? -22.069 -9.090 6.615 1.00 83.75 723 TYR A C 1
ATOM 5753 O O . TYR A 1 723 ? -22.482 -8.554 7.643 1.00 83.75 723 TYR A O 1
ATOM 5761 N N . THR A 1 724 ? -22.557 -10.254 6.161 1.00 83.94 724 THR A N 1
ATOM 5762 C CA . THR A 1 724 ? -23.650 -10.983 6.837 1.00 83.94 724 THR A CA 1
ATOM 5763 C C . THR A 1 724 ? -23.260 -11.405 8.255 1.00 83.94 724 THR A C 1
ATOM 5765 O O . THR A 1 724 ? -24.104 -11.426 9.146 1.00 83.94 724 THR A O 1
ATOM 5768 N N . HIS A 1 725 ? -21.967 -11.669 8.486 1.00 87.88 725 HIS A N 1
ATOM 5769 C CA . HIS A 1 725 ? -21.413 -11.927 9.819 1.00 87.88 725 HIS A CA 1
ATOM 5770 C C . HIS A 1 725 ? -21.680 -10.770 10.792 1.00 87.88 725 HIS A C 1
ATOM 5772 O O . HIS A 1 725 ? -22.173 -11.003 11.888 1.00 87.88 725 HIS A O 1
ATOM 5778 N N . PHE A 1 726 ? -21.418 -9.517 10.402 1.00 89.44 726 PHE A N 1
ATOM 5779 C CA . PHE A 1 726 ? -21.696 -8.356 11.259 1.00 89.44 726 PHE A CA 1
ATOM 5780 C C . PHE A 1 726 ? -23.173 -7.951 11.292 1.00 89.44 726 PHE A C 1
ATOM 5782 O O . PHE A 1 726 ? -23.644 -7.399 12.286 1.00 89.44 726 PHE A O 1
ATOM 5789 N N . GLU A 1 727 ? -23.918 -8.207 10.217 1.00 89.56 727 GLU A N 1
ATOM 5790 C CA . GLU A 1 727 ? -25.340 -7.871 10.121 1.00 89.56 727 GLU A CA 1
ATOM 5791 C C . GLU A 1 727 ? -26.184 -8.575 11.195 1.00 89.56 727 GLU A C 1
ATOM 5793 O O . GLU A 1 727 ? -27.184 -8.017 11.650 1.00 89.56 727 GLU A O 1
ATOM 5798 N N . VAL A 1 728 ? -25.725 -9.727 11.706 1.00 91.00 728 VAL A N 1
ATOM 5799 C CA . VAL A 1 728 ? -26.362 -10.429 12.832 1.00 91.00 728 VAL A CA 1
ATOM 5800 C C . VAL A 1 728 ? -26.573 -9.525 14.055 1.00 91.00 728 VAL A C 1
ATOM 5802 O O . VAL A 1 728 ? -27.593 -9.653 14.729 1.00 91.00 728 VAL A O 1
ATOM 5805 N N . LEU A 1 729 ? -25.675 -8.559 14.304 1.00 91.06 729 LEU A N 1
ATOM 5806 C CA . LEU A 1 729 ? -25.763 -7.608 15.423 1.00 91.06 729 LEU A CA 1
ATOM 5807 C C . LEU A 1 729 ? -27.002 -6.704 15.348 1.00 91.06 729 LEU A C 1
ATOM 5809 O O . LEU A 1 729 ? -27.417 -6.153 16.363 1.00 91.06 729 LEU A O 1
ATOM 5813 N N . GLN A 1 730 ? -27.596 -6.550 14.164 1.00 88.81 730 GLN A N 1
ATOM 5814 C CA . GLN A 1 730 ? -28.787 -5.725 13.951 1.00 88.81 730 GLN A CA 1
ATOM 5815 C C . GLN A 1 730 ? -30.085 -6.530 14.063 1.00 88.81 730 GLN A C 1
ATOM 5817 O O . GLN A 1 730 ? -31.127 -5.970 14.398 1.00 88.81 730 GLN A O 1
ATOM 5822 N N . VAL A 1 731 ? -30.029 -7.838 13.795 1.00 88.00 731 VAL A N 1
ATOM 5823 C CA . VAL A 1 731 ? -31.227 -8.676 13.626 1.00 88.00 731 VAL A CA 1
ATOM 5824 C C . VAL A 1 731 ? -31.412 -9.730 14.715 1.00 88.00 731 VAL A C 1
ATOM 5826 O O . VAL A 1 731 ? -32.499 -10.280 14.829 1.00 88.00 731 VAL A O 1
ATOM 5829 N N . PHE A 1 732 ? -30.414 -10.010 15.565 1.00 90.06 732 PHE A N 1
ATOM 5830 C CA . PHE A 1 732 ? -30.509 -11.112 16.541 1.00 90.06 732 PHE A CA 1
ATOM 5831 C C . PHE A 1 732 ? -31.619 -10.949 17.595 1.00 90.06 732 PHE A C 1
ATOM 5833 O O . PHE A 1 732 ? -32.019 -11.929 18.215 1.00 90.06 732 PHE A O 1
ATOM 5840 N N . ARG A 1 733 ? -32.134 -9.729 17.792 1.00 88.56 733 ARG A N 1
ATOM 5841 C CA . ARG A 1 733 ? -33.281 -9.448 18.674 1.00 88.56 733 ARG A CA 1
ATOM 5842 C C . ARG A 1 733 ? -34.638 -9.562 17.977 1.00 88.56 733 ARG A C 1
ATOM 5844 O O . ARG A 1 733 ? -35.663 -9.499 18.650 1.00 88.56 733 ARG A O 1
ATOM 5851 N N . GLN A 1 734 ? -34.658 -9.717 16.656 1.00 82.06 734 GLN A N 1
ATOM 5852 C CA . GLN A 1 734 ? -35.882 -9.962 15.899 1.00 82.06 734 GLN A CA 1
ATOM 5853 C C . GLN A 1 734 ? -36.300 -11.440 16.025 1.00 82.06 734 GLN A C 1
ATOM 5855 O O . GLN A 1 734 ? -35.453 -12.295 16.307 1.00 82.06 734 GLN A O 1
ATOM 5860 N N . PRO A 1 735 ? -37.591 -11.771 15.826 1.00 72.75 735 PRO A N 1
ATOM 5861 C CA . PRO A 1 735 ? -38.052 -13.157 15.818 1.00 72.75 735 PRO A CA 1
ATOM 5862 C C . PRO A 1 735 ? -37.273 -13.990 14.796 1.00 72.75 735 PRO A C 1
ATOM 5864 O O . PRO A 1 735 ? -37.045 -13.544 13.672 1.00 72.75 735 PRO A O 1
ATOM 5867 N N . CYS A 1 736 ? -36.867 -15.202 15.181 1.00 68.50 736 CYS A N 1
ATOM 5868 C CA . CYS A 1 736 ? -36.105 -16.065 14.285 1.00 68.50 736 CYS A CA 1
ATOM 5869 C C . CYS A 1 736 ? -36.939 -16.432 13.040 1.00 68.50 736 CYS A C 1
ATOM 5871 O O . CYS A 1 736 ? -38.113 -16.783 13.202 1.00 68.50 736 CYS A O 1
ATOM 5873 N N . PRO A 1 737 ? -36.367 -16.402 11.821 1.00 60.81 737 PRO A N 1
ATOM 5874 C CA . PRO A 1 737 ? -37.069 -16.845 10.623 1.00 60.81 737 PRO A CA 1
ATOM 5875 C C . PRO A 1 737 ? -37.526 -18.301 10.776 1.00 60.81 737 PRO A C 1
ATOM 5877 O O . PRO A 1 737 ? -36.727 -19.182 11.099 1.00 60.81 737 PRO A O 1
ATOM 5880 N N . THR A 1 738 ? -38.812 -18.572 10.555 1.00 47.75 738 THR A N 1
ATOM 5881 C CA . THR A 1 738 ? -39.330 -19.945 10.523 1.00 47.75 738 THR A CA 1
ATOM 5882 C C . THR A 1 738 ? -38.745 -20.683 9.317 1.00 47.75 738 THR A C 1
ATOM 5884 O O . THR A 1 738 ? -38.798 -20.134 8.214 1.00 47.75 738 THR A O 1
ATOM 5887 N N . PRO A 1 739 ? -38.216 -21.910 9.472 1.00 40.44 739 PRO A N 1
ATOM 5888 C CA . PRO A 1 739 ? -37.700 -22.668 8.340 1.00 40.44 739 PRO A CA 1
ATOM 5889 C C . PRO A 1 739 ? -38.827 -22.933 7.333 1.00 40.44 739 PRO A C 1
ATOM 5891 O O . PRO A 1 739 ? -39.849 -23.529 7.678 1.00 40.44 739 PRO A O 1
ATOM 5894 N N . HIS A 1 740 ? -38.648 -22.492 6.085 1.00 32.94 740 HIS A N 1
ATOM 5895 C CA . HIS A 1 740 ? -39.501 -22.928 4.982 1.00 32.94 740 HIS A CA 1
ATOM 5896 C C . HIS A 1 740 ? -39.326 -24.446 4.788 1.00 32.94 740 HIS A C 1
ATOM 5898 O O . HIS A 1 740 ? -38.193 -24.931 4.843 1.00 32.94 740 HIS A O 1
ATOM 5904 N N . PRO A 1 741 ? -40.406 -25.219 4.567 1.00 30.53 741 PRO A N 1
ATOM 5905 C CA . PRO A 1 741 ? -40.294 -26.649 4.304 1.00 30.53 741 PRO A CA 1
ATOM 5906 C C . PRO A 1 741 ? -39.470 -26.864 3.028 1.00 30.53 741 PRO A C 1
ATOM 5908 O O . PRO A 1 741 ? -39.868 -26.457 1.938 1.00 30.53 741 PRO A O 1
ATOM 5911 N N . ALA A 1 742 ? -38.287 -27.460 3.183 1.00 34.31 742 ALA A N 1
ATOM 5912 C CA . ALA A 1 742 ? -37.368 -27.720 2.088 1.00 34.31 742 ALA A CA 1
ATOM 5913 C C . ALA A 1 742 ? -37.982 -28.719 1.096 1.00 34.31 742 ALA A C 1
ATOM 5915 O O . ALA A 1 742 ? -38.399 -29.816 1.474 1.00 34.31 742 ALA A O 1
ATOM 5916 N N . HIS A 1 743 ? -37.995 -28.349 -0.185 1.00 28.78 743 HIS A N 1
ATOM 5917 C CA . HIS A 1 743 ? -38.180 -29.295 -1.277 1.00 28.78 743 HIS A CA 1
ATOM 5918 C C . HIS A 1 743 ? -37.046 -30.326 -1.232 1.00 28.78 743 HIS A C 1
ATOM 5920 O O . HIS A 1 743 ? -35.875 -29.997 -1.405 1.00 28.78 743 HIS A O 1
ATOM 5926 N N . ILE A 1 744 ? -37.414 -31.580 -0.982 1.00 30.56 744 ILE A N 1
ATOM 5927 C CA . ILE A 1 744 ? -36.524 -32.736 -1.041 1.00 30.56 744 ILE A CA 1
ATOM 5928 C C . ILE A 1 744 ? -36.180 -32.979 -2.514 1.00 30.56 744 ILE A C 1
ATOM 5930 O O . ILE A 1 744 ? -37.010 -33.467 -3.278 1.00 30.56 744 ILE A O 1
ATOM 5934 N N . SER A 1 745 ? -34.957 -32.647 -2.917 1.00 25.09 745 SER A N 1
ATOM 5935 C CA . SER A 1 745 ? -34.315 -33.225 -4.101 1.00 25.09 745 SER A CA 1
ATOM 5936 C C . SER A 1 745 ? -33.273 -34.244 -3.627 1.00 25.09 745 SER A C 1
ATOM 5938 O O . SER A 1 745 ? -32.430 -33.877 -2.806 1.00 25.09 745 SER A O 1
ATOM 5940 N N . PRO A 1 746 ? -33.311 -35.507 -4.088 1.00 30.81 746 PRO A N 1
ATOM 5941 C CA . PRO A 1 746 ? -32.427 -36.551 -3.587 1.00 30.81 746 PRO A CA 1
ATOM 5942 C C . PRO A 1 746 ? -31.008 -36.336 -4.122 1.00 30.81 746 PRO A C 1
ATOM 5944 O O . PRO A 1 746 ? -30.772 -36.406 -5.329 1.00 30.81 746 PRO A O 1
ATOM 5947 N N . GLN A 1 747 ? -30.066 -36.064 -3.222 1.00 30.11 747 GLN A N 1
ATOM 5948 C CA . GLN A 1 747 ? -28.638 -36.101 -3.518 1.00 30.11 747 GLN A CA 1
ATOM 5949 C C . GLN A 1 747 ? -28.153 -37.536 -3.292 1.00 30.11 747 GLN A C 1
ATOM 5951 O O . GLN A 1 747 ? -28.402 -38.110 -2.237 1.00 30.11 747 GLN A O 1
ATOM 5956 N N . LYS A 1 748 ? -27.543 -38.115 -4.330 1.00 28.92 748 LYS A N 1
ATOM 5957 C CA . LYS A 1 748 ? -26.939 -39.448 -4.316 1.00 28.92 748 LYS A CA 1
ATOM 5958 C C . LYS A 1 748 ? -25.799 -39.496 -3.302 1.00 28.92 748 LYS A C 1
ATOM 5960 O O . LYS A 1 748 ? -24.908 -38.649 -3.350 1.00 28.92 748 LYS A O 1
ATOM 5965 N N . ASP A 1 749 ? -25.851 -40.504 -2.444 1.00 29.64 749 ASP A N 1
ATOM 5966 C CA . ASP A 1 749 ? -24.718 -40.992 -1.673 1.00 29.64 749 ASP A CA 1
ATOM 5967 C C . ASP A 1 749 ? -23.730 -41.659 -2.641 1.00 29.64 749 ASP A C 1
ATOM 5969 O O . ASP A 1 749 ? -24.074 -42.650 -3.286 1.00 29.64 749 ASP A O 1
ATOM 5973 N N . ASP A 1 750 ? -22.523 -41.107 -2.754 1.00 30.27 750 ASP A N 1
ATOM 5974 C CA . ASP A 1 750 ? -21.365 -41.847 -3.249 1.00 30.27 750 ASP A CA 1
ATOM 5975 C C . ASP A 1 750 ? -20.620 -42.374 -2.016 1.00 30.27 750 ASP A C 1
ATOM 5977 O O . ASP A 1 750 ? -19.870 -41.662 -1.341 1.00 30.27 750 ASP A O 1
ATOM 5981 N N . GLU A 1 751 ? -20.907 -43.634 -1.690 1.00 33.06 751 GLU A N 1
ATOM 5982 C CA . GLU A 1 751 ? -19.997 -44.509 -0.964 1.00 33.06 751 GLU A CA 1
ATOM 5983 C C . GLU A 1 751 ? -18.745 -44.704 -1.827 1.00 33.06 751 GLU A C 1
ATOM 5985 O O . GLU A 1 751 ? -18.852 -45.189 -2.952 1.00 33.06 751 GLU A O 1
ATOM 5990 N N . GLU A 1 752 ? -17.551 -44.408 -1.311 1.00 32.56 752 GLU A N 1
ATOM 5991 C CA . GLU A 1 752 ? -16.389 -45.176 -1.747 1.00 32.56 752 GLU A CA 1
ATOM 5992 C C . GLU A 1 752 ? -15.363 -45.373 -0.629 1.00 32.56 752 GLU A C 1
ATOM 5994 O O . GLU A 1 752 ? -14.893 -44.463 0.055 1.00 32.56 752 GLU A O 1
ATOM 5999 N N . GLU A 1 753 ? -15.099 -46.656 -0.457 1.00 32.16 753 GLU A N 1
ATOM 6000 C CA . GLU A 1 753 ? -14.249 -47.370 0.467 1.00 32.16 753 GLU A CA 1
ATOM 6001 C C . GLU A 1 753 ? -12.810 -47.388 -0.082 1.00 32.16 753 GLU A C 1
ATOM 6003 O O . GLU A 1 753 ? -12.568 -48.005 -1.121 1.00 32.16 753 GLU A O 1
ATOM 6008 N N . LYS A 1 754 ? -11.859 -46.721 0.595 1.00 33.25 754 LYS A N 1
ATOM 6009 C CA . LYS A 1 754 ? -10.456 -47.154 0.808 1.00 33.25 754 LYS A CA 1
ATOM 6010 C C . LYS A 1 754 ? -9.614 -46.139 1.573 1.00 33.25 754 LYS A C 1
ATOM 6012 O O . LYS A 1 754 ? -9.573 -44.960 1.162 1.00 33.25 754 LYS A O 1
#

Secondary structure (DSSP, 8-state):
--------------------HHHHHHHHHHHHHHHHTSHHHHHHHHHHHHHHHHHHHHHHHHHTHHHHHHHHHHHHHHHHHHHHHHHHHHGGG---HHHHHHHHHHHHHHHHHHHHHHHHTT--SS-HHHHS-HHHHHHHHHHHHTT----SS---SHHHHHHHHHHHHHHHHHHHHHHHHHHHHHHHHHHHHHHHHHHHTS--------SS-----------HHHHHHHHHHHHHHHHHHHHHHH---HHHHHHHHHHHHTT----S--TT-------TTT-------HHHHHHHHHHHHHHHHHHHHHHHHHHHHHHHHHHHHHHHHHHHHHHHHHHHHHHHHHHHHHHHHHH---------PPP--PPPEEEEEEE-GGG-EEEEEEE--SS--SSS--EEEEEE--TT---HHHHHH-TTTGGGGGGSHHHHHHHHHHHSTTEEEEEEPPSEEETTTEEE-TTTSEE-TT--EE--TTS-HHHHHHHHHHHHHHHHHHTT--------------------------------------------------------------------PPPPTTSSGGG--TTTTSTT--GGGSEEEEEEEGGGHHHHHHHHHHHHHHHHH-TT-HHHHHHHHHEEEEEEES---SSSS-SS---HHHHHHHHHTT-EEEEEE-HHHHT-TT-HHHHHHHHHHHHHHHHHT--EEEEE--TT-S---HHHHHHHHHHTTSPPPPPP------PPP-----

Foldseek 3Di:
DDDDDDDDDDDDDDDDDPPPPVVVVVVVVVVLVVQCPDPVNVVVVVVVVVVVVVVVCCCVVVVVVVVVVVVVVVVVVVLVVVLVVVVVVCVVVPDDNVVSSVVSSVVVVVVVVVVVVVVVLPDPVDDPCLCDDPLNVLVVLCCLQVLLCLVNDDDNDPVRVVVSVVSSVVSVVVVVVVLQVLLVVVLVVVQVVVVVVVVVVDDDDDDPDDDDDDDDPDRDQDDLVVLVVVLVVLLQVQLVVCCVQVVDDSVVSSVVSCSLLVSVNNNPDDQLPDDPPDPVVPPDDDDDCPVVSSVRSVVVSVSSVVSSSSVSNSVVSVVVVVVVVVVVVVVVVVVVVVVVVVVVVVVVVVVVVVPPDDDDDDDDDDFDDDFWWWFFQQDFPPSQTWIKTKDFARDADPPDFAAAEEEEEFFLAEALVLQCVDPVNVVVSCRHQRNLQVLVNVLVRRHMYIYTAASDRQVSTAGANCLQFNADSSNNGDADLPSCNLRRVLRSLQSVLVVLLPPDDDDDDDDDDDDDDDDDGDTDDPDPDPPPDDDDDDDDDDDDDDDDDDDDDDDDDDDDDDDDDDDDDDDDDDDPPPVVVPPDDPPVSSVPRRSSRHQYAYEYAAQRVVSVLNVLSNLLCCVPPPVPPPSSVSSLLSHAEYEYQAFYDPDQDDSADLDLSSLLSVQVSQHAYEYEHECLQLVDPVRPRSVVRVCSRQVSNVVSPHNYDYAYPPPVPPDNDVVVSSCCSNPVSPPGDDDDPDDDDDDDDDDDDD

InterPro domains:
  IPR003280 Two pore domain potassium channel [PR01333] (143-171)
  IPR003280 Two pore domain potassium channel [PR01333] (262-271)
  IPR013099 Potassium channel domain [PF07885] (128-187)
  IPR013099 Potassium channel domain [PF07885] (230-319)
  IPR018881 Mitochondrial protein C2orf69 [PF10561] (374-706)
  IPR018881 Mitochondrial protein C2orf69 [PTHR31296] (376-733)

Radius of gyration: 43.52 Å; chains: 1; bounding box: 117×114×131 Å

Sequence (754 aa):
MLRNRTSVRSHESSSSLSIDNRGKVKECCRKTVAFMCTQVGVGGLIVVYAVVGAASFIEIETNANHTSNYHIELVTKLRNDCSHQLWLKSKLMNFDQKIWEQEVSVIIQNYQHELIKAIKKGWSGKSPAEVWSFPAAMMYCLSVFSMIGYGNMTPRTQWGKFTTVVYATFGIPLYILYFMNMGKVLAKTFRWFYTWIKECSSDPMDIDIEDGSIHAKKKIIVPSTACLWVMSFYILIGTFLFAHWESWGYLDSVYFCVTSLCKIGIGDFVPGTASNITIPLVGLKIGDSTSQNQTKLVINFVYMLLGMGLVAMCYNLMREDVRVKMKEMKEDMLLCLEDMRLKFSRCFSKKEVMLGGTTTTGRIGAQQNTVPIRLRAVSGFQNRLNDVVYCPPIVKNEDEPPTAVVYFGGDVQDFSENMETNRDSKSYMKYNLESTALLLRNGFPKSHIIVIRPARMEFKTFSCFDNFVRGNSAGVPDHTPMHHSLQHLEKLLQSTSQRLQNLNQTPSTSGTSNVEANQEIDIDILQVQETVTVDTDGESEYTCKDSSSSCNSITSADLTTELLQNDIQTTIASPSTSEVIELLDPLWWRDNLNLEKCKLILVGFSKGCVVLNQFIYEFHYLKTLTPDDSTMIRLLTRIKEMYWLDGGHGGAKNTWITSRSLLETLTRLGINIYVHVTPYQVQDDRRPWIRKEEKSFTDLLRRLGANLTRCLHFDTSAVANLYTHFEVLQVFRQPCPTPHPAHISPQKDDEEEK

Organism: NCBI:txid35572